Protein AF-A0A7S2U9T7-F1 (afdb_monomer_lite)

Sequence (480 aa):
QLYSVNMLTGTLLIDGIPPGFLPLSVIDDPLYTRTFGSKNFETVVLGSQHYATARGVKGGIFYEFLHDSGGQLHILECSSRPEPIQESGSKLLLLRKDLMFIPRLLQEKHSHWYSTKYDFVVLRGPTYKERKVQYVVTREDTFEIPLRLQHCSLEVIKGQLFECDRLMAGQTSVIDILKRVESSDFIHMSVNPSGTSLRYSLPRLNLTFDQTDQAISSKEFAGFSMRKCQTLEGTLYGVNSYIVLECSDRHQKVLVPSGGIGRGGNVEILNHWQAHCGYYIYDVHRRFGNLIATNREGRLHLAGLYASSSSYMSEPRLSKPGTTVATALVRQCWTNEPLSAREQTKLIEVSKLSYLSCTLRLMCSWIWQSSNSVRFLYTEDPQPSVESLDLDFLAVDEYFQNPYTPRLLPYEELLLLGTVQPCIPAVPLEGYKDKPMVCHSYVVEIEQVLRRRNIETNANKKSMPFPLKWKNATQGLEAT

pLDDT: mean 80.58, std 17.71, range [28.92, 96.0]

Radius of gyration: 32.44 Å; chains: 1; bounding box: 78×51×112 Å

Structure (mmCIF, N/CA/C/O backbone):
data_AF-A0A7S2U9T7-F1
#
_entry.id   AF-A0A7S2U9T7-F1
#
loop_
_atom_site.group_PDB
_atom_site.id
_atom_site.type_symbol
_atom_site.label_atom_id
_atom_site.label_alt_id
_atom_site.label_comp_id
_atom_site.label_asym_id
_atom_site.label_entity_id
_atom_site.label_seq_id
_atom_site.pdbx_PDB_ins_code
_atom_site.Cartn_x
_atom_site.Cartn_y
_atom_site.Cartn_z
_atom_site.occupancy
_atom_site.B_iso_or_equiv
_atom_site.auth_seq_id
_atom_site.auth_comp_id
_atom_site.auth_asym_id
_atom_site.auth_atom_id
_atom_site.pdbx_PDB_model_num
ATOM 1 N N . GLN A 1 1 ? 3.121 2.469 -48.899 1.00 48.28 1 GLN A N 1
ATOM 2 C CA . GLN A 1 1 ? 3.027 1.039 -48.553 1.00 48.28 1 GLN A CA 1
ATOM 3 C C . GLN A 1 1 ? 2.905 0.274 -49.849 1.00 48.28 1 GLN A C 1
ATOM 5 O O . GLN A 1 1 ? 1.970 0.533 -50.601 1.00 48.28 1 GLN A O 1
ATOM 10 N N . LEU A 1 2 ? 3.883 -0.580 -50.134 1.00 58.00 2 LEU A N 1
ATOM 11 C CA . LEU A 1 2 ? 3.874 -1.482 -51.275 1.00 58.00 2 LEU A CA 1
ATOM 12 C C . LEU A 1 2 ? 3.380 -2.847 -50.791 1.00 58.00 2 LEU A C 1
ATOM 14 O O . LEU A 1 2 ? 3.977 -3.443 -49.900 1.00 58.00 2 LEU A O 1
ATOM 18 N N . TYR A 1 3 ? 2.291 -3.339 -51.367 1.00 70.12 3 TYR A N 1
ATOM 19 C CA . TYR A 1 3 ? 1.835 -4.707 -51.146 1.00 70.12 3 TYR A CA 1
ATOM 20 C C . TYR A 1 3 ? 2.300 -5.548 -52.330 1.00 70.12 3 TYR A C 1
ATOM 22 O O . TYR A 1 3 ? 1.975 -5.233 -53.475 1.00 70.12 3 TYR A O 1
ATOM 30 N N . SER A 1 4 ? 3.080 -6.590 -52.067 1.00 78.25 4 SER A N 1
ATOM 31 C CA . SER A 1 4 ? 3.494 -7.569 -53.073 1.00 78.25 4 SER A CA 1
ATOM 32 C C . SER A 1 4 ? 3.115 -8.967 -52.601 1.00 78.25 4 SER A C 1
ATOM 34 O O . SER A 1 4 ? 2.905 -9.193 -51.420 1.00 78.25 4 SER A O 1
ATOM 36 N N . VAL A 1 5 ? 2.943 -9.920 -53.509 1.00 77.50 5 VAL A N 1
ATOM 37 C CA . VAL A 1 5 ? 2.609 -11.304 -53.147 1.00 77.50 5 VAL A CA 1
ATOM 38 C C . VAL A 1 5 ? 3.713 -12.190 -53.688 1.00 77.50 5 VAL A C 1
ATOM 40 O O . VAL A 1 5 ? 4.041 -12.121 -54.873 1.00 77.50 5 VAL A O 1
ATOM 43 N N . ASN A 1 6 ? 4.307 -13.012 -52.825 1.00 71.69 6 ASN A N 1
ATOM 44 C CA . ASN A 1 6 ? 5.209 -14.058 -53.275 1.00 71.69 6 ASN A CA 1
ATOM 45 C C . ASN A 1 6 ? 4.373 -15.129 -53.988 1.00 71.69 6 ASN A C 1
ATOM 47 O O . ASN A 1 6 ? 3.675 -15.907 -53.344 1.00 71.69 6 ASN A O 1
ATOM 51 N N . MET A 1 7 ? 4.436 -15.158 -55.319 1.00 81.25 7 MET A N 1
ATOM 52 C CA . MET A 1 7 ? 3.642 -16.070 -56.151 1.00 81.25 7 MET A CA 1
ATOM 53 C C . MET A 1 7 ? 4.011 -17.551 -55.966 1.00 81.25 7 MET A C 1
ATOM 55 O O . MET A 1 7 ? 3.204 -18.413 -56.296 1.00 81.25 7 MET A O 1
ATOM 59 N N . LEU A 1 8 ? 5.201 -17.858 -55.433 1.00 70.19 8 LEU A N 1
ATOM 60 C CA . LEU A 1 8 ? 5.636 -19.231 -55.151 1.00 70.19 8 LEU A CA 1
ATOM 61 C C . LEU A 1 8 ? 5.067 -19.767 -53.834 1.00 70.19 8 LEU A C 1
ATOM 63 O O . LEU A 1 8 ? 4.752 -20.948 -53.741 1.00 70.19 8 LEU A O 1
ATOM 67 N N . THR A 1 9 ? 4.949 -18.914 -52.815 1.00 68.75 9 THR A N 1
ATOM 68 C CA . THR A 1 9 ? 4.515 -19.322 -51.467 1.00 68.75 9 THR A CA 1
ATOM 69 C C . THR A 1 9 ? 3.110 -18.842 -51.106 1.00 68.75 9 THR A C 1
ATOM 71 O O . THR A 1 9 ? 2.595 -19.193 -50.048 1.00 68.75 9 THR A O 1
ATOM 74 N N . GLY A 1 10 ? 2.492 -18.004 -51.943 1.00 74.31 10 GLY A N 1
ATOM 75 C CA . GLY A 1 10 ? 1.216 -17.342 -51.659 1.00 74.31 10 GLY A CA 1
ATOM 76 C C . GLY A 1 10 ? 1.286 -16.321 -50.516 1.00 74.31 10 GLY A C 1
ATOM 77 O O . GLY A 1 10 ? 0.252 -15.876 -50.024 1.00 74.31 10 GLY A O 1
ATOM 78 N N . THR A 1 11 ? 2.485 -15.956 -50.053 1.00 72.56 11 THR A N 1
ATOM 79 C CA . THR A 1 11 ? 2.654 -15.080 -48.887 1.00 72.56 11 THR A CA 1
ATOM 80 C C . THR A 1 11 ? 2.518 -13.616 -49.298 1.00 72.56 11 THR A C 1
ATOM 82 O O . THR A 1 11 ? 3.260 -13.141 -50.160 1.00 72.56 11 THR A O 1
ATOM 85 N N . LEU A 1 12 ? 1.592 -12.887 -48.669 1.00 71.12 12 LEU A N 1
ATOM 86 C CA . LEU A 1 12 ? 1.489 -11.434 -48.807 1.00 71.12 12 LEU A CA 1
ATOM 87 C C . LEU A 1 12 ? 2.722 -10.791 -48.171 1.00 71.12 12 LEU A C 1
ATOM 89 O O . LEU A 1 12 ? 2.926 -10.908 -46.972 1.00 71.12 12 LEU A O 1
ATOM 93 N N . LEU A 1 13 ? 3.530 -10.119 -48.972 1.00 64.19 13 LEU A N 1
ATOM 94 C CA . LEU A 1 13 ? 4.672 -9.324 -48.559 1.00 64.19 13 LEU A CA 1
ATOM 95 C C . LEU A 1 13 ? 4.224 -7.869 -48.379 1.00 64.19 13 LEU A C 1
ATOM 97 O O . LEU A 1 13 ? 3.543 -7.297 -49.236 1.00 64.19 13 LEU A O 1
ATOM 101 N N . ILE A 1 14 ? 4.643 -7.245 -47.285 1.00 56.84 14 ILE A N 1
ATOM 102 C CA . ILE A 1 14 ? 4.442 -5.809 -47.070 1.00 56.84 14 ILE A CA 1
ATOM 103 C C . ILE A 1 14 ? 5.817 -5.154 -47.158 1.00 56.84 14 ILE A C 1
ATOM 105 O O . ILE A 1 14 ? 6.729 -5.516 -46.420 1.00 56.84 14 ILE A O 1
ATOM 109 N N . ASP A 1 15 ? 5.981 -4.249 -48.122 1.00 56.78 15 ASP A N 1
ATOM 110 C CA . ASP A 1 15 ? 7.257 -3.633 -48.502 1.00 56.78 15 ASP A CA 1
ATOM 111 C C . ASP A 1 15 ? 8.361 -4.675 -48.812 1.00 56.78 15 ASP A C 1
ATOM 113 O O . ASP A 1 15 ? 9.538 -4.476 -48.520 1.00 56.78 15 ASP A O 1
ATOM 117 N N . GLY A 1 16 ? 7.973 -5.807 -49.419 1.00 56.22 16 GLY A N 1
ATOM 118 C CA . GLY A 1 16 ? 8.891 -6.854 -49.889 1.00 56.22 16 GLY A CA 1
ATOM 119 C C . GLY A 1 16 ? 9.320 -7.892 -48.845 1.00 56.22 16 GLY A C 1
ATOM 120 O O . GLY A 1 16 ? 10.102 -8.778 -49.181 1.00 56.22 16 GLY A O 1
ATOM 121 N N . ILE A 1 17 ? 8.802 -7.833 -47.613 1.00 56.88 17 ILE A N 1
ATOM 122 C CA . ILE A 1 17 ? 9.173 -8.750 -46.524 1.00 56.88 17 ILE A CA 1
ATOM 123 C C . ILE A 1 17 ? 7.969 -9.628 -46.141 1.00 56.88 17 ILE A C 1
ATOM 125 O O . ILE A 1 17 ? 6.866 -9.093 -45.986 1.00 56.88 17 ILE A O 1
ATOM 129 N N . PRO A 1 18 ? 8.133 -10.960 -45.993 1.00 59.94 18 PRO A N 1
ATOM 130 C CA . PRO A 1 18 ? 7.052 -11.822 -45.533 1.00 59.94 18 PRO A CA 1
ATOM 131 C C . PRO A 1 18 ? 6.745 -11.535 -44.055 1.00 59.94 18 PRO A C 1
ATOM 133 O O . PRO A 1 18 ? 7.676 -11.466 -43.251 1.00 59.94 18 PRO A O 1
ATOM 136 N N . PRO A 1 19 ? 5.468 -11.378 -43.668 1.00 61.78 19 PRO A N 1
ATOM 137 C CA . PRO A 1 19 ? 5.081 -11.182 -42.282 1.00 61.78 19 PRO A CA 1
ATOM 138 C C . PRO A 1 19 ? 5.387 -12.459 -41.497 1.00 61.78 19 PRO A C 1
ATOM 140 O O . PRO A 1 19 ? 4.689 -13.466 -41.615 1.00 61.78 19 PRO A O 1
ATOM 143 N N . GLY A 1 20 ? 6.460 -12.422 -40.711 1.00 72.81 20 GLY A N 1
ATOM 144 C CA . GLY A 1 20 ? 6.765 -13.429 -39.703 1.00 72.81 20 GLY A CA 1
ATOM 145 C C . GLY A 1 20 ? 6.251 -12.977 -38.343 1.00 72.81 20 GLY A C 1
ATOM 146 O O . GLY A 1 20 ? 6.347 -11.800 -38.001 1.00 72.81 20 GLY A O 1
ATOM 147 N N . PHE A 1 21 ? 5.725 -13.903 -37.551 1.00 83.62 21 PHE A N 1
ATOM 148 C CA . PHE A 1 21 ? 5.472 -13.677 -36.129 1.00 83.62 21 PHE A CA 1
ATOM 149 C C . PHE A 1 21 ? 6.631 -14.219 -35.298 1.00 83.62 21 PHE A C 1
ATOM 151 O O . PHE A 1 21 ? 7.417 -15.038 -35.781 1.00 83.62 21 PHE A O 1
ATOM 158 N N . LEU A 1 22 ? 6.715 -13.790 -34.039 1.00 86.56 22 LEU A N 1
ATOM 159 C CA . LEU A 1 22 ? 7.683 -14.363 -33.112 1.00 86.56 22 LEU A CA 1
ATOM 160 C C . LEU A 1 22 ? 7.417 -15.865 -32.909 1.00 86.56 22 LEU A C 1
ATOM 162 O O . LEU A 1 22 ? 6.254 -16.275 -32.830 1.00 86.56 22 LEU A O 1
ATOM 166 N N . PRO A 1 23 ? 8.469 -16.695 -32.809 1.00 85.62 23 PRO A N 1
ATOM 167 C CA . PRO A 1 23 ? 8.309 -18.101 -32.469 1.00 85.62 23 PRO A CA 1
ATOM 168 C C . PRO A 1 23 ? 7.837 -18.261 -31.018 1.00 85.62 23 PRO A C 1
ATOM 170 O O . PRO A 1 23 ? 8.088 -17.404 -30.167 1.00 85.62 23 PRO A O 1
ATOM 173 N N . LEU A 1 24 ? 7.214 -19.405 -30.716 1.00 85.25 24 LEU A N 1
ATOM 174 C CA . LEU A 1 24 ? 6.740 -19.732 -29.364 1.00 85.25 24 LEU A CA 1
ATOM 175 C C . LEU A 1 24 ? 7.864 -19.699 -28.320 1.00 85.25 24 LEU A C 1
ATOM 177 O O . LEU A 1 24 ? 7.630 -19.276 -27.198 1.00 85.25 24 LEU A O 1
ATOM 181 N N . SER A 1 25 ? 9.101 -20.025 -28.712 1.00 85.38 25 SER A N 1
ATOM 182 C CA . SER A 1 25 ? 10.263 -19.944 -27.819 1.00 85.38 25 SER A CA 1
ATOM 183 C C . SER A 1 25 ? 10.528 -18.534 -27.274 1.00 85.38 25 SER A C 1
ATOM 185 O O . SER A 1 25 ? 11.110 -18.406 -26.206 1.00 85.38 25 SER A O 1
ATOM 187 N N . VAL A 1 26 ? 10.097 -17.480 -27.983 1.00 89.25 26 VAL A N 1
ATOM 188 C CA . VAL A 1 26 ? 10.152 -16.095 -27.488 1.00 89.25 26 VAL A CA 1
ATOM 189 C C . VAL A 1 26 ? 8.892 -15.753 -26.701 1.00 89.25 26 VAL A C 1
ATOM 191 O O . VAL A 1 26 ? 8.985 -15.158 -25.634 1.00 89.25 26 VAL A O 1
ATOM 194 N N . ILE A 1 27 ? 7.715 -16.091 -27.235 1.00 90.44 27 ILE A N 1
ATOM 195 C CA . ILE A 1 27 ? 6.424 -15.652 -26.680 1.00 90.44 27 ILE A CA 1
ATOM 196 C C . ILE A 1 27 ? 6.166 -16.280 -25.306 1.00 90.44 27 ILE A C 1
ATOM 198 O O . ILE A 1 27 ? 5.717 -15.583 -24.395 1.00 90.44 27 ILE A O 1
ATOM 202 N N . ASP A 1 28 ? 6.492 -17.563 -25.151 1.00 90.38 28 ASP A N 1
ATOM 203 C CA . ASP A 1 28 ? 6.280 -18.313 -23.912 1.00 90.38 28 ASP A CA 1
ATOM 204 C C . ASP A 1 28 ? 7.371 -18.030 -22.861 1.00 90.38 28 ASP A C 1
ATOM 206 O O . ASP A 1 28 ? 7.250 -18.466 -21.713 1.00 90.38 28 ASP A O 1
ATOM 210 N N . ASP A 1 29 ? 8.428 -17.279 -23.207 1.00 92.56 29 ASP A N 1
ATOM 211 C CA . ASP A 1 29 ? 9.457 -16.906 -22.237 1.00 92.56 29 ASP A CA 1
ATOM 212 C C . ASP A 1 29 ? 8.860 -15.959 -21.165 1.00 92.56 29 ASP A C 1
ATOM 214 O O . ASP A 1 29 ? 8.187 -14.966 -21.492 1.00 92.56 29 ASP A O 1
ATOM 218 N N . PRO A 1 30 ? 9.107 -16.215 -19.863 1.00 92.00 30 PRO A N 1
ATOM 219 C CA . PRO A 1 30 ? 8.585 -15.387 -18.778 1.00 92.00 30 PRO A CA 1
ATOM 220 C C . PRO A 1 30 ? 8.979 -13.904 -18.859 1.00 92.00 30 PRO A C 1
ATOM 222 O O . PRO A 1 30 ? 8.200 -13.044 -18.435 1.00 92.00 30 PRO A O 1
ATOM 225 N N . LEU A 1 31 ? 10.164 -13.584 -19.395 1.00 92.25 31 LEU A N 1
ATOM 226 C CA . LEU A 1 31 ? 10.632 -12.211 -19.600 1.00 92.25 31 LEU A CA 1
ATOM 227 C C . LEU A 1 31 ? 9.760 -11.493 -20.634 1.00 92.25 31 LEU A C 1
ATOM 229 O O . LEU A 1 31 ? 9.354 -10.349 -20.417 1.00 92.25 31 LEU A O 1
ATOM 233 N N . TYR A 1 32 ? 9.424 -12.186 -21.725 1.00 94.12 32 TYR A N 1
ATOM 234 C CA . TYR A 1 32 ? 8.553 -11.658 -22.767 1.00 94.12 32 TYR A CA 1
ATOM 235 C C . TYR A 1 32 ? 7.130 -11.454 -22.248 1.00 94.12 32 TYR A C 1
ATOM 237 O O . TYR A 1 32 ? 6.599 -10.339 -22.300 1.00 94.12 32 TYR A O 1
ATOM 245 N N . THR A 1 33 ? 6.534 -12.510 -21.686 1.00 93.62 33 THR A N 1
ATOM 246 C CA . THR A 1 33 ? 5.145 -12.497 -21.202 1.00 93.62 33 THR A CA 1
ATOM 247 C C . THR A 1 33 ? 4.926 -11.394 -20.167 1.00 93.62 33 THR A C 1
ATOM 249 O O . THR A 1 33 ? 3.910 -10.699 -20.194 1.00 93.62 33 THR A O 1
ATOM 252 N N . ARG A 1 34 ? 5.901 -11.161 -19.284 1.00 90.81 34 ARG A N 1
ATOM 253 C CA . ARG A 1 34 ? 5.827 -10.104 -18.271 1.00 90.81 34 ARG A CA 1
ATOM 254 C C . ARG A 1 34 ? 5.719 -8.700 -18.873 1.00 90.81 34 ARG A C 1
ATOM 256 O O . ARG A 1 34 ? 4.905 -7.905 -18.410 1.00 90.81 34 ARG A O 1
ATOM 263 N N . THR A 1 35 ? 6.555 -8.371 -19.857 1.00 92.38 35 THR A N 1
ATOM 264 C CA . THR A 1 35 ? 6.677 -6.993 -20.368 1.00 92.38 35 THR A CA 1
ATOM 265 C C . THR A 1 35 ? 5.756 -6.712 -21.553 1.00 92.38 35 THR A C 1
ATOM 267 O O . THR A 1 35 ? 5.259 -5.588 -21.696 1.00 92.38 35 THR A O 1
ATOM 270 N N . PHE A 1 36 ? 5.493 -7.721 -22.386 1.00 93.38 36 PHE A N 1
ATOM 271 C CA . PHE A 1 36 ? 4.716 -7.605 -23.623 1.00 93.38 36 PHE A CA 1
ATOM 272 C C . PHE A 1 36 ? 3.340 -8.283 -23.555 1.00 93.38 36 PHE A C 1
ATOM 274 O O . PHE A 1 36 ? 2.473 -7.977 -24.382 1.00 93.38 36 PHE A O 1
ATOM 281 N N . GLY A 1 37 ? 3.089 -9.125 -22.548 1.00 91.62 37 GLY A N 1
ATOM 282 C CA . GLY A 1 37 ? 1.824 -9.841 -22.386 1.00 91.62 37 GLY A CA 1
ATOM 283 C C . GLY A 1 37 ? 1.560 -10.789 -23.552 1.00 91.62 37 GLY A C 1
ATOM 284 O O . GLY A 1 37 ? 2.462 -11.450 -24.051 1.00 91.62 37 GLY A O 1
ATOM 285 N N . SER A 1 38 ? 0.320 -10.804 -24.037 1.00 89.00 38 SER A N 1
ATOM 286 C CA . SER A 1 38 ? -0.104 -11.599 -25.197 1.00 89.00 38 SER A CA 1
ATOM 287 C C . SER A 1 38 ? 0.174 -10.931 -26.548 1.00 89.00 38 SER A C 1
ATOM 289 O O . SER A 1 38 ? -0.318 -11.384 -27.585 1.00 89.00 38 SER A O 1
ATOM 291 N N . LYS A 1 39 ? 0.912 -9.812 -26.577 1.00 88.94 39 LYS A N 1
ATOM 292 C CA . LYS A 1 39 ? 1.215 -9.136 -27.838 1.00 88.94 39 LYS A CA 1
ATOM 293 C C . LYS A 1 39 ? 2.107 -10.046 -28.675 1.00 88.94 39 LYS A C 1
ATOM 295 O O . LYS A 1 39 ? 3.129 -10.498 -28.187 1.00 88.94 39 LYS A O 1
ATOM 300 N N . ASN A 1 40 ? 1.765 -10.248 -29.942 1.00 87.50 40 ASN A N 1
ATOM 301 C CA . ASN A 1 40 ? 2.660 -10.850 -30.923 1.00 87.50 40 ASN A CA 1
ATOM 302 C C . ASN A 1 40 ? 3.054 -9.778 -31.945 1.00 87.50 40 ASN A C 1
ATOM 304 O O . ASN A 1 40 ? 2.184 -9.089 -32.497 1.00 87.50 40 ASN A O 1
ATOM 308 N N . PHE A 1 41 ? 4.354 -9.559 -32.112 1.00 88.94 41 PHE A N 1
ATOM 309 C CA . PHE A 1 41 ? 4.873 -8.564 -33.040 1.00 88.94 41 PHE A CA 1
ATOM 310 C C . PHE A 1 41 ? 5.052 -9.172 -34.428 1.00 88.94 41 PHE A C 1
ATOM 312 O O . PHE A 1 41 ? 5.447 -10.323 -34.570 1.00 88.94 41 PHE A O 1
ATOM 319 N N . GLU A 1 42 ? 4.791 -8.365 -35.454 1.00 88.44 42 GLU A N 1
ATOM 320 C CA . GLU A 1 42 ? 5.288 -8.647 -36.799 1.00 88.44 42 GLU A CA 1
ATOM 321 C C . GLU A 1 42 ? 6.808 -8.442 -36.776 1.00 88.44 42 GLU A C 1
ATOM 323 O O . GLU A 1 42 ? 7.283 -7.395 -36.318 1.00 88.44 42 GLU A O 1
ATOM 328 N N . THR A 1 43 ? 7.567 -9.435 -37.226 1.00 87.44 43 THR A N 1
ATOM 329 C CA . THR A 1 43 ? 9.027 -9.472 -37.121 1.00 87.44 43 THR A CA 1
ATOM 330 C C . THR A 1 43 ? 9.719 -9.807 -38.430 1.00 87.44 43 THR A C 1
ATOM 332 O O . THR A 1 43 ? 9.170 -10.484 -39.295 1.00 87.44 43 THR A O 1
ATOM 335 N N . VAL A 1 44 ? 10.958 -9.340 -38.534 1.00 86.25 44 VAL A N 1
ATOM 336 C CA . VAL A 1 44 ? 11.934 -9.696 -39.558 1.00 86.25 44 VAL A CA 1
ATOM 337 C C . VAL A 1 44 ? 13.030 -10.546 -38.925 1.00 86.25 44 VAL A C 1
ATOM 339 O O . VAL A 1 44 ? 13.403 -10.328 -37.772 1.00 86.25 44 VAL A O 1
ATOM 342 N N . VAL A 1 45 ? 13.538 -11.523 -39.669 1.00 83.56 45 VAL A N 1
ATOM 343 C CA . VAL A 1 45 ? 14.640 -12.383 -39.222 1.00 83.56 45 VAL A CA 1
ATOM 344 C C . VAL A 1 45 ? 15.954 -11.701 -39.587 1.00 83.56 45 VAL A C 1
ATOM 346 O O . VAL A 1 45 ? 16.188 -11.419 -40.761 1.00 83.56 45 VAL A O 1
ATOM 349 N N . LEU A 1 46 ? 16.791 -11.417 -38.589 1.00 81.44 46 LEU A N 1
ATOM 350 C CA . LEU A 1 46 ? 18.121 -10.824 -38.783 1.00 81.44 46 LEU A CA 1
ATOM 351 C C . LEU A 1 46 ? 19.223 -11.892 -38.816 1.00 81.44 46 LEU A C 1
ATOM 353 O O . LEU A 1 46 ? 20.252 -11.695 -39.456 1.00 81.44 46 LEU A O 1
ATOM 357 N N . GLY A 1 47 ? 18.989 -13.038 -38.174 1.00 77.50 47 GLY A N 1
ATOM 358 C CA . GLY A 1 47 ? 19.916 -14.163 -38.121 1.00 77.50 47 GLY A CA 1
ATOM 359 C C . GLY A 1 47 ? 19.281 -15.398 -37.484 1.00 77.50 47 GLY A C 1
ATOM 360 O O . GLY A 1 47 ? 18.085 -15.418 -37.186 1.00 77.50 47 GLY A O 1
ATOM 361 N N . SER A 1 48 ? 20.080 -16.443 -37.257 1.00 78.00 48 SER A N 1
ATOM 362 C CA . SER A 1 48 ? 19.606 -17.630 -36.534 1.00 78.00 48 SER A CA 1
ATOM 363 C C . SER A 1 48 ? 19.198 -17.242 -35.112 1.00 78.00 48 SER A C 1
ATOM 365 O O . SER A 1 48 ? 20.001 -16.675 -34.380 1.00 78.00 48 SER A O 1
ATOM 367 N N . GLN A 1 49 ? 17.944 -17.518 -34.740 1.00 83.12 49 GLN A N 1
ATOM 368 C CA . GLN A 1 49 ? 17.365 -17.167 -33.434 1.00 83.12 49 GLN A CA 1
ATOM 369 C C . GLN A 1 49 ? 17.415 -15.667 -33.076 1.00 83.12 49 GLN A C 1
ATOM 371 O O . GLN A 1 49 ? 17.255 -15.317 -31.906 1.00 83.12 49 GLN A O 1
ATOM 376 N N . HIS A 1 50 ? 17.575 -14.789 -34.075 1.00 88.44 50 HIS A N 1
ATOM 377 C CA . HIS A 1 50 ? 17.609 -13.335 -33.919 1.00 88.44 50 HIS A CA 1
ATOM 378 C C . HIS A 1 50 ? 16.519 -12.684 -34.770 1.00 88.44 50 HIS A C 1
ATOM 380 O O . HIS A 1 50 ? 16.536 -12.731 -36.004 1.00 88.44 50 HIS A O 1
ATOM 386 N N . TYR A 1 51 ? 15.563 -12.067 -34.088 1.00 89.00 51 TYR A N 1
ATOM 387 C CA . TYR A 1 51 ? 14.368 -11.465 -34.663 1.00 89.00 51 TYR A CA 1
ATOM 388 C C . TYR A 1 51 ? 14.302 -9.990 -34.291 1.00 89.00 51 TYR A C 1
ATOM 390 O O . TYR A 1 51 ? 14.727 -9.600 -33.208 1.00 89.00 51 TYR A O 1
ATOM 398 N N . ALA A 1 52 ? 13.709 -9.167 -35.146 1.00 90.69 52 ALA A N 1
ATOM 399 C CA . ALA A 1 52 ? 13.434 -7.771 -34.838 1.00 90.69 52 ALA A CA 1
ATOM 400 C C . ALA A 1 52 ? 12.023 -7.381 -35.251 1.00 90.69 52 ALA A C 1
ATOM 402 O O . ALA A 1 52 ? 11.502 -7.887 -36.238 1.00 90.69 52 ALA A O 1
ATOM 403 N N . THR A 1 53 ? 11.396 -6.450 -34.539 1.00 91.12 53 THR A N 1
ATOM 404 C CA . THR A 1 53 ? 10.094 -5.905 -34.943 1.00 91.12 53 THR A CA 1
ATOM 405 C C . THR A 1 53 ? 10.184 -5.270 -36.328 1.00 91.12 53 THR A C 1
ATOM 407 O O . THR A 1 53 ? 11.032 -4.410 -36.562 1.00 91.12 53 THR A O 1
ATOM 410 N N . ALA A 1 54 ? 9.273 -5.635 -37.230 1.00 85.19 54 ALA A N 1
ATOM 411 C CA . ALA A 1 54 ? 9.242 -5.121 -38.598 1.00 85.19 54 ALA A CA 1
ATOM 412 C C . ALA A 1 54 ? 8.934 -3.618 -38.660 1.00 85.19 54 ALA A C 1
ATOM 414 O O . ALA A 1 54 ? 9.339 -2.928 -39.595 1.00 85.19 54 ALA A O 1
ATOM 415 N N . ARG A 1 55 ? 8.226 -3.100 -37.650 1.00 84.38 55 ARG A N 1
ATOM 416 C CA . ARG A 1 55 ? 7.799 -1.702 -37.561 1.00 84.38 55 ARG A CA 1
ATOM 417 C C . ARG A 1 55 ? 8.103 -1.137 -36.185 1.00 84.38 55 ARG A C 1
ATOM 419 O O . ARG A 1 55 ? 8.028 -1.852 -35.187 1.00 84.38 55 ARG A O 1
ATOM 426 N N . GLY A 1 56 ? 8.349 0.169 -36.150 1.00 84.44 56 GLY A N 1
ATOM 427 C CA . GLY A 1 56 ? 8.494 0.906 -34.907 1.00 84.44 56 GLY A CA 1
ATOM 428 C C . GLY A 1 56 ? 7.215 0.813 -34.077 1.00 84.44 56 GLY A C 1
ATOM 429 O O . GLY A 1 56 ? 6.126 1.198 -34.509 1.00 84.44 56 GLY A O 1
ATOM 430 N N . VAL A 1 57 ? 7.353 0.305 -32.865 1.00 84.00 57 VAL A N 1
ATOM 431 C CA . VAL A 1 57 ? 6.340 0.322 -31.820 1.00 84.00 57 VAL A CA 1
ATOM 432 C C . VAL A 1 57 ? 6.284 1.734 -31.231 1.00 84.00 57 VAL A C 1
ATOM 434 O O . VAL A 1 57 ? 7.300 2.420 -31.153 1.00 84.00 57 VAL A O 1
ATOM 437 N N . LYS A 1 58 ? 5.075 2.184 -30.867 1.00 77.81 58 LYS A N 1
ATOM 438 C CA . LYS A 1 58 ? 4.732 3.481 -30.240 1.00 77.81 58 LYS A CA 1
ATOM 439 C C . LYS A 1 58 ? 5.948 4.354 -29.862 1.00 77.81 58 LYS A C 1
ATOM 441 O O . LYS A 1 58 ? 6.614 4.093 -28.865 1.00 77.81 58 LYS A O 1
ATOM 446 N N . GLY A 1 59 ? 6.171 5.425 -30.627 1.00 73.31 59 GLY A N 1
ATOM 447 C CA . GLY A 1 59 ? 7.333 6.308 -30.462 1.00 73.31 59 GLY A CA 1
ATOM 448 C C . GLY A 1 59 ? 8.527 5.963 -31.360 1.00 73.31 59 GLY A C 1
ATOM 449 O O . GLY A 1 59 ? 9.605 6.491 -31.128 1.00 73.31 59 GLY A O 1
ATOM 450 N N . GLY A 1 60 ? 8.341 5.102 -32.370 1.00 83.56 60 GLY A N 1
ATOM 451 C CA . GLY A 1 60 ? 9.383 4.764 -33.347 1.00 83.56 60 GLY A CA 1
ATOM 452 C C . GLY A 1 60 ? 10.429 3.777 -32.827 1.00 83.56 60 GLY A C 1
ATOM 453 O O . GLY A 1 60 ? 11.529 3.719 -33.357 1.00 83.56 60 GLY A O 1
ATOM 454 N N . ILE A 1 61 ? 10.087 3.020 -31.787 1.00 88.88 61 ILE A N 1
ATOM 455 C CA . ILE A 1 61 ? 11.003 2.142 -31.066 1.00 88.88 61 ILE A CA 1
ATOM 456 C C . ILE A 1 61 ? 10.930 0.732 -31.630 1.00 88.88 61 ILE A C 1
ATOM 458 O O . ILE A 1 61 ? 9.845 0.185 -31.807 1.00 88.88 61 ILE A O 1
ATOM 462 N N . PHE A 1 62 ? 12.080 0.127 -31.871 1.00 91.44 62 PHE A N 1
ATOM 463 C CA . PHE A 1 62 ? 12.183 -1.239 -32.362 1.00 91.44 62 PHE A CA 1
ATOM 464 C C . PHE A 1 62 ? 12.628 -2.160 -31.231 1.00 91.44 62 PHE A C 1
ATOM 466 O O . PHE A 1 62 ? 13.371 -1.738 -30.345 1.00 91.44 62 PHE A O 1
ATOM 473 N N . TYR A 1 63 ? 12.175 -3.411 -31.264 1.00 93.56 63 TYR A N 1
ATOM 474 C CA . TYR A 1 63 ? 12.645 -4.443 -30.345 1.00 93.56 63 TYR A CA 1
ATOM 475 C C . TYR A 1 63 ? 13.378 -5.535 -31.112 1.00 93.56 63 TYR A C 1
ATOM 477 O O . TYR A 1 63 ? 12.892 -5.982 -32.152 1.00 93.56 63 TYR A O 1
ATOM 485 N N . GLU A 1 64 ? 14.524 -5.959 -30.591 1.00 93.56 64 GLU A N 1
ATOM 486 C CA . GLU A 1 64 ? 15.230 -7.158 -31.036 1.00 93.56 64 GLU A CA 1
ATOM 487 C C . GLU A 1 64 ? 15.070 -8.265 -29.988 1.00 93.56 64 GLU A C 1
ATOM 489 O O . GLU A 1 64 ? 15.074 -8.001 -28.786 1.00 93.56 64 GLU A O 1
ATOM 494 N N . PHE A 1 65 ? 14.946 -9.502 -30.454 1.00 93.25 65 PHE A N 1
ATOM 495 C CA . PHE A 1 65 ? 14.782 -10.711 -29.658 1.00 93.25 65 PHE A CA 1
ATOM 496 C C . PHE A 1 65 ? 15.845 -11.702 -30.111 1.00 93.25 65 PHE A C 1
ATOM 498 O O . PHE A 1 65 ? 15.839 -12.121 -31.270 1.00 93.25 65 PHE A O 1
ATOM 505 N N . LEU A 1 66 ? 16.765 -12.055 -29.223 1.00 92.25 66 LEU A N 1
ATOM 506 C CA . LEU A 1 66 ? 17.896 -12.926 -29.535 1.00 92.25 66 LEU A CA 1
ATOM 507 C C . LEU A 1 66 ? 18.060 -13.991 -28.456 1.00 92.25 66 LEU A C 1
ATOM 509 O O . LEU A 1 66 ? 17.919 -13.694 -27.274 1.00 92.25 66 LEU A O 1
ATOM 513 N N . HIS A 1 67 ? 18.349 -15.223 -28.863 1.00 88.44 67 HIS A N 1
ATOM 514 C CA . HIS A 1 67 ? 18.768 -16.266 -27.931 1.00 88.44 67 HIS A CA 1
ATOM 515 C C . HIS A 1 67 ? 20.290 -16.359 -27.929 1.00 88.44 67 HIS A C 1
ATOM 517 O O . HIS A 1 67 ? 20.916 -16.284 -28.988 1.00 88.44 67 HIS A O 1
ATOM 523 N N . ASP A 1 68 ? 20.885 -16.508 -26.749 1.00 85.81 68 ASP A N 1
ATOM 524 C CA . ASP A 1 68 ? 22.303 -16.846 -26.650 1.00 85.81 68 ASP A CA 1
ATOM 525 C C . ASP A 1 68 ? 22.557 -18.339 -26.922 1.00 85.81 68 ASP A C 1
ATOM 527 O O . ASP A 1 68 ? 21.634 -19.136 -27.108 1.00 85.81 68 ASP A O 1
ATOM 531 N N . SER A 1 69 ? 23.830 -18.739 -26.939 1.00 81.12 69 SER A N 1
ATOM 532 C CA . SER A 1 69 ? 24.236 -20.139 -27.122 1.00 81.12 69 SER A CA 1
ATOM 533 C C . SER A 1 69 ? 23.714 -21.078 -26.026 1.00 81.12 69 SER A C 1
ATOM 535 O O . SER A 1 69 ? 23.642 -22.285 -26.251 1.00 81.12 69 SER A O 1
ATOM 537 N N . GLY A 1 70 ? 23.333 -20.541 -24.863 1.00 82.06 70 GLY A N 1
ATOM 538 C CA . GLY A 1 70 ? 22.688 -21.266 -23.769 1.00 82.06 70 GLY A CA 1
ATOM 539 C C . GLY A 1 70 ? 21.164 -21.345 -23.893 1.00 82.06 70 GLY A C 1
ATOM 540 O O . GLY A 1 70 ? 20.518 -21.925 -23.021 1.00 82.06 70 GLY A O 1
ATOM 541 N N . GLY A 1 71 ? 20.580 -20.777 -24.953 1.00 83.06 71 GLY A N 1
ATOM 542 C CA . GLY A 1 71 ? 19.140 -20.746 -25.186 1.00 83.06 71 GLY A CA 1
ATOM 543 C C . GLY A 1 71 ? 18.389 -19.721 -24.334 1.00 83.06 71 GLY A C 1
ATOM 544 O O . GLY A 1 71 ? 17.163 -19.798 -24.259 1.00 83.06 71 GLY A O 1
ATOM 545 N N . GLN A 1 72 ? 19.070 -18.768 -23.688 1.00 89.50 72 GLN A N 1
ATOM 546 C CA . GLN A 1 72 ? 18.396 -17.712 -22.931 1.00 89.50 72 GLN A CA 1
ATOM 547 C C . GLN A 1 72 ? 17.978 -16.559 -23.840 1.00 89.50 72 GLN A C 1
ATOM 549 O O . GLN A 1 72 ? 18.770 -16.065 -24.642 1.00 89.50 72 GLN A O 1
ATOM 554 N N . LEU A 1 73 ? 16.737 -16.100 -23.672 1.00 92.62 73 LEU A N 1
ATOM 555 C CA . LEU A 1 73 ? 16.203 -14.945 -24.382 1.00 92.62 73 LEU A CA 1
ATOM 556 C C . LEU A 1 73 ? 16.748 -13.626 -23.813 1.00 92.62 73 LEU A C 1
ATOM 558 O O . LEU A 1 73 ? 16.563 -13.324 -22.631 1.00 92.62 73 LEU A O 1
ATOM 562 N N . HIS A 1 74 ? 17.301 -12.803 -24.701 1.00 93.31 74 HIS A N 1
ATOM 563 C CA . HIS A 1 74 ? 17.659 -11.406 -24.480 1.00 93.31 74 HIS A CA 1
ATOM 564 C C . HIS A 1 74 ? 16.773 -10.511 -25.351 1.00 93.31 74 HIS A C 1
ATOM 566 O O . HIS A 1 74 ? 16.536 -10.793 -26.530 1.00 93.31 74 HIS A O 1
ATOM 572 N N . ILE A 1 75 ? 16.273 -9.418 -24.771 1.00 95.06 75 ILE A N 1
ATOM 573 C CA . ILE A 1 75 ? 15.398 -8.467 -25.464 1.00 95.06 75 ILE A CA 1
ATOM 574 C C . ILE A 1 75 ? 16.051 -7.090 -25.444 1.00 95.06 75 ILE A C 1
ATOM 576 O O . ILE A 1 75 ? 16.340 -6.552 -24.374 1.00 95.06 75 ILE A O 1
ATOM 580 N N . LEU A 1 76 ? 16.258 -6.508 -26.624 1.00 94.06 76 LEU A N 1
ATOM 581 C CA . LEU A 1 76 ? 16.853 -5.185 -26.787 1.00 94.06 76 LEU A CA 1
ATOM 582 C C . LEU A 1 76 ? 15.814 -4.185 -27.284 1.00 94.06 76 LEU A C 1
ATOM 584 O O . LEU A 1 76 ? 15.006 -4.490 -28.154 1.00 94.06 76 LEU A O 1
ATOM 588 N N . GLU A 1 77 ? 15.870 -2.966 -26.768 1.00 92.88 77 GLU A N 1
ATOM 589 C CA . GLU A 1 77 ? 15.146 -1.806 -27.277 1.00 92.88 77 GLU A CA 1
ATOM 590 C C . GLU A 1 77 ? 16.094 -0.922 -28.090 1.00 92.88 77 GLU A C 1
ATOM 592 O O . GLU A 1 77 ? 17.185 -0.586 -27.627 1.00 92.88 77 GLU A O 1
ATOM 597 N N . CYS A 1 78 ? 15.676 -0.525 -29.290 1.00 89.12 78 CYS A N 1
ATOM 598 C CA . CYS A 1 78 ? 16.462 0.271 -30.230 1.00 89.12 78 CYS A CA 1
ATOM 599 C C . CYS A 1 78 ? 15.686 1.510 -30.690 1.00 89.12 78 CYS A C 1
ATOM 601 O O . CYS A 1 78 ? 14.494 1.447 -30.997 1.00 89.12 78 CYS A O 1
ATOM 603 N N . SER A 1 79 ? 16.379 2.650 -30.755 1.00 84.19 79 SER A N 1
ATOM 604 C CA . SER A 1 79 ? 15.796 3.930 -31.203 1.00 84.19 79 SER A CA 1
ATOM 605 C C . SER A 1 79 ? 15.766 4.087 -32.727 1.00 84.19 79 SER A C 1
ATOM 607 O O . SER A 1 79 ? 15.115 4.986 -33.248 1.00 84.19 79 SER A O 1
ATOM 609 N N . SER A 1 80 ? 16.482 3.224 -33.444 1.00 81.81 80 SER A N 1
ATOM 610 C CA . SER A 1 80 ? 16.533 3.167 -34.901 1.00 81.81 80 SER A CA 1
ATOM 611 C C . SER A 1 80 ? 16.157 1.770 -35.374 1.00 81.81 80 SER A C 1
ATOM 613 O O . SER A 1 80 ? 16.201 0.807 -34.602 1.00 81.81 80 SER A O 1
ATOM 615 N N . ARG A 1 81 ? 15.788 1.657 -36.654 1.00 77.25 81 ARG A N 1
ATOM 616 C CA . ARG A 1 81 ? 15.560 0.353 -37.271 1.00 77.25 81 ARG A CA 1
ATOM 617 C C . ARG A 1 81 ? 16.857 -0.464 -37.167 1.00 77.25 81 ARG A C 1
ATOM 619 O O . ARG A 1 81 ? 17.911 0.074 -37.503 1.00 77.25 81 ARG A O 1
ATOM 626 N N . PRO A 1 82 ? 16.798 -1.716 -36.692 1.00 68.88 82 PRO A N 1
ATOM 627 C CA . PRO A 1 82 ? 17.984 -2.548 -36.616 1.00 68.88 82 PRO A CA 1
ATOM 628 C C . PRO A 1 82 ? 18.436 -2.911 -38.031 1.00 68.88 82 PRO A C 1
ATOM 630 O O . PRO A 1 82 ? 17.661 -3.454 -38.821 1.00 68.88 82 PRO A O 1
ATOM 633 N N . GLU A 1 83 ? 19.683 -2.570 -38.347 1.00 68.12 83 GLU A N 1
ATOM 634 C CA . GLU A 1 83 ? 20.355 -2.952 -39.584 1.00 68.12 83 GLU A CA 1
ATOM 635 C C . GLU A 1 83 ? 21.457 -3.973 -39.267 1.00 68.12 83 GLU A C 1
ATOM 637 O O . GLU A 1 83 ? 22.158 -3.818 -38.266 1.00 68.12 83 GLU A O 1
ATOM 642 N N . PRO A 1 84 ? 21.650 -5.004 -40.108 1.00 56.22 84 PRO A N 1
ATOM 643 C CA . PRO A 1 84 ? 22.556 -6.118 -39.819 1.00 56.22 84 PRO A CA 1
ATOM 644 C C . PRO A 1 84 ? 24.051 -5.749 -39.747 1.00 56.22 84 PRO A C 1
ATOM 646 O O . PRO A 1 84 ? 24.862 -6.614 -39.440 1.00 56.22 84 PRO A O 1
ATOM 649 N N . ILE A 1 85 ? 24.442 -4.504 -40.057 1.00 53.47 85 ILE A N 1
ATOM 650 C CA . ILE A 1 85 ? 25.851 -4.121 -40.275 1.00 53.47 85 ILE A CA 1
ATOM 651 C C . ILE A 1 85 ? 26.280 -2.885 -39.443 1.00 53.47 85 ILE A C 1
ATOM 653 O O . ILE A 1 85 ? 27.458 -2.535 -39.434 1.00 53.47 85 ILE A O 1
ATOM 657 N N . GLN A 1 86 ? 25.390 -2.236 -38.676 1.00 51.03 86 GLN A N 1
ATOM 658 C CA . GLN A 1 86 ? 25.757 -1.064 -37.858 1.00 51.03 86 GLN A CA 1
ATOM 659 C C . GLN A 1 86 ? 25.211 -1.117 -36.423 1.00 51.03 86 GLN A C 1
ATOM 661 O O . GLN A 1 86 ? 24.018 -0.965 -36.177 1.00 51.03 86 GLN A O 1
ATOM 666 N N . GLU A 1 87 ? 26.119 -1.210 -35.447 1.00 53.00 87 GLU A N 1
ATOM 667 C CA . GLU A 1 87 ? 25.846 -1.111 -34.000 1.00 53.00 87 GLU A CA 1
ATOM 668 C C . GLU A 1 87 ? 25.669 0.340 -33.502 1.00 53.00 87 GLU A C 1
ATOM 670 O O . GLU A 1 87 ? 25.975 0.668 -32.359 1.00 53.00 87 GLU A O 1
ATOM 675 N N . SER A 1 88 ? 25.200 1.266 -34.339 1.00 47.53 88 SER A N 1
ATOM 676 C CA . SER A 1 88 ? 25.371 2.701 -34.059 1.00 47.53 88 SER A CA 1
ATOM 677 C C . SER A 1 88 ? 24.221 3.368 -33.280 1.00 47.53 88 SER A C 1
ATOM 679 O O . SER A 1 88 ? 24.014 4.576 -33.400 1.00 47.53 88 SER A O 1
ATOM 681 N N . GLY A 1 89 ? 23.471 2.613 -32.468 1.00 60.03 89 GLY A N 1
ATOM 682 C CA . GLY A 1 89 ? 22.331 3.115 -31.688 1.00 60.03 89 GLY A CA 1
ATOM 683 C C . GLY A 1 89 ? 22.454 2.852 -30.185 1.00 60.03 89 GLY A C 1
ATOM 684 O O . GLY A 1 89 ? 22.993 1.832 -29.765 1.00 60.03 89 GLY A O 1
ATOM 685 N N . SER A 1 90 ? 21.915 3.748 -29.350 1.00 73.31 90 SER A N 1
ATOM 686 C CA . SER A 1 90 ? 21.736 3.479 -27.918 1.00 73.31 90 SER A CA 1
ATOM 687 C C . SER A 1 90 ? 20.724 2.347 -27.730 1.00 73.31 90 SER A C 1
ATOM 689 O O . SER A 1 90 ? 19.517 2.548 -27.890 1.00 73.31 90 SER A O 1
ATOM 691 N N . LYS A 1 91 ? 21.224 1.151 -27.407 1.00 88.50 91 LYS A N 1
ATOM 692 C CA . LYS A 1 91 ? 20.399 -0.018 -27.094 1.00 88.50 91 LYS A CA 1
ATOM 693 C C . LYS A 1 91 ? 20.137 -0.100 -25.592 1.00 88.50 91 LYS A C 1
ATOM 695 O O . LYS A 1 91 ? 21.019 0.215 -24.791 1.00 88.50 91 LYS A O 1
ATOM 700 N N . LEU A 1 92 ? 18.935 -0.532 -25.216 1.00 92.81 92 LEU A N 1
ATOM 701 C CA . LEU A 1 92 ? 18.618 -0.899 -23.835 1.00 92.81 92 LEU A CA 1
ATOM 702 C C . LEU A 1 92 ? 18.320 -2.391 -23.750 1.00 92.81 92 LEU A C 1
ATOM 704 O O . LEU A 1 92 ? 17.474 -2.879 -24.491 1.00 92.81 92 LEU A O 1
ATOM 708 N N . LEU A 1 93 ? 18.973 -3.095 -22.834 1.00 94.50 93 LEU A N 1
ATOM 709 C CA . LEU A 1 93 ? 18.743 -4.512 -22.573 1.00 94.50 93 LEU A CA 1
ATOM 710 C C . LEU A 1 93 ? 17.694 -4.681 -21.475 1.00 94.50 93 LEU A C 1
ATOM 712 O O . LEU A 1 93 ? 17.852 -4.140 -20.382 1.00 94.50 93 LEU A O 1
ATOM 716 N N . LEU A 1 94 ? 16.638 -5.441 -21.746 1.00 95.00 94 LEU A N 1
ATOM 717 C CA . LEU A 1 94 ? 15.661 -5.821 -20.732 1.00 95.00 94 LEU A CA 1
ATOM 718 C C . LEU A 1 94 ? 16.264 -6.893 -19.816 1.00 95.00 94 LEU A C 1
ATOM 720 O O . LEU A 1 94 ? 16.581 -7.995 -20.260 1.00 95.00 94 LEU A O 1
ATOM 724 N N . LEU A 1 95 ? 16.410 -6.566 -18.537 1.00 93.25 95 LEU A N 1
ATOM 725 C CA . LEU A 1 95 ? 16.938 -7.464 -17.520 1.00 93.25 95 LEU A CA 1
ATOM 726 C C . LEU A 1 95 ? 15.828 -8.300 -16.882 1.00 93.25 95 LEU A C 1
ATOM 728 O O . LEU A 1 95 ? 14.692 -7.848 -16.709 1.00 93.25 95 LEU A O 1
ATOM 732 N N . ARG A 1 96 ? 16.190 -9.514 -16.461 1.00 89.62 96 ARG A N 1
ATOM 733 C CA . ARG A 1 96 ? 15.338 -10.350 -15.613 1.00 89.62 96 ARG A CA 1
ATOM 734 C C . ARG A 1 96 ? 15.334 -9.807 -14.177 1.00 89.62 96 ARG A C 1
ATOM 736 O O . ARG A 1 96 ? 16.339 -9.284 -13.695 1.00 89.62 96 ARG A O 1
ATOM 743 N N . LYS A 1 97 ? 14.191 -9.908 -13.491 1.00 84.75 97 LYS A N 1
ATOM 744 C CA . LYS A 1 97 ? 13.987 -9.293 -12.162 1.00 84.75 97 LYS A CA 1
ATOM 745 C C . LYS A 1 97 ? 14.884 -9.865 -11.058 1.00 84.75 97 LYS A C 1
ATOM 747 O O . LYS A 1 97 ? 15.186 -9.165 -10.101 1.00 84.75 97 LYS A O 1
ATOM 752 N N . ASP A 1 98 ? 15.276 -11.125 -11.187 1.00 83.06 98 ASP A N 1
ATOM 753 C CA . ASP A 1 98 ? 16.098 -11.900 -10.254 1.00 83.06 98 ASP A CA 1
ATOM 754 C C . ASP A 1 98 ? 17.572 -11.481 -10.255 1.00 83.06 98 ASP A C 1
ATOM 756 O O . ASP A 1 98 ? 18.294 -11.775 -9.307 1.00 83.06 98 ASP A O 1
ATOM 760 N N . LEU A 1 99 ? 18.005 -10.734 -11.272 1.00 82.50 99 LEU A N 1
ATOM 761 C CA . LEU A 1 99 ? 19.372 -10.225 -11.382 1.00 82.50 99 LEU A CA 1
ATOM 762 C C . LEU A 1 99 ? 19.599 -8.917 -10.601 1.00 82.50 99 LEU A C 1
ATOM 764 O O . LEU A 1 99 ? 20.713 -8.398 -10.587 1.00 82.50 99 LEU A O 1
ATOM 768 N N . MET A 1 100 ? 18.559 -8.355 -9.973 1.00 79.50 100 MET A N 1
ATOM 769 C CA . MET A 1 100 ? 18.592 -7.027 -9.353 1.00 79.50 100 MET A CA 1
ATOM 770 C C . MET A 1 100 ? 18.392 -7.100 -7.834 1.00 79.50 100 MET A C 1
ATOM 772 O O . MET A 1 100 ? 17.340 -7.514 -7.353 1.00 79.50 100 MET A O 1
ATOM 776 N N . PHE A 1 101 ? 19.349 -6.576 -7.066 1.00 82.38 101 PHE A N 1
ATOM 777 C CA . PHE A 1 101 ? 19.240 -6.428 -5.609 1.00 82.38 101 PHE A CA 1
ATOM 778 C C . PHE A 1 101 ? 18.577 -5.095 -5.219 1.00 82.38 101 PHE A C 1
ATOM 780 O O . PHE A 1 101 ? 19.205 -4.217 -4.638 1.00 82.38 101 PHE A O 1
ATOM 787 N N . ILE A 1 102 ? 17.297 -4.925 -5.562 1.00 86.12 102 ILE A N 1
ATOM 788 C CA . ILE A 1 102 ? 16.488 -3.733 -5.219 1.00 86.12 102 ILE A CA 1
ATOM 789 C C . ILE A 1 102 ? 15.263 -4.115 -4.366 1.00 86.12 102 ILE A C 1
ATOM 791 O O . ILE A 1 102 ? 14.916 -5.296 -4.335 1.00 86.12 102 ILE A O 1
ATOM 795 N N . PRO A 1 103 ? 14.569 -3.170 -3.695 1.00 87.62 103 PRO A N 1
ATOM 796 C CA . PRO A 1 103 ? 13.345 -3.465 -2.948 1.00 87.62 103 PRO A CA 1
ATOM 797 C C . PRO A 1 103 ? 12.322 -4.281 -3.747 1.00 87.62 103 PRO A C 1
ATOM 799 O O . PRO A 1 103 ? 12.086 -4.023 -4.932 1.00 87.62 103 PRO A O 1
ATOM 802 N N . ARG A 1 104 ? 11.676 -5.251 -3.087 1.00 88.25 104 ARG A N 1
ATOM 803 C CA . ARG A 1 104 ? 10.786 -6.235 -3.728 1.00 88.25 104 ARG A CA 1
ATOM 804 C C . ARG A 1 104 ? 9.662 -5.584 -4.529 1.00 88.25 104 ARG A C 1
ATOM 806 O O . ARG A 1 104 ? 9.303 -6.061 -5.603 1.00 88.25 104 ARG A O 1
ATOM 813 N N . LEU A 1 105 ? 9.124 -4.465 -4.045 1.00 88.19 105 LEU A N 1
ATOM 814 C CA . LEU A 1 105 ? 8.093 -3.729 -4.771 1.00 88.19 105 LEU A CA 1
ATOM 815 C C . LEU A 1 105 ? 8.598 -3.199 -6.119 1.00 88.19 105 LEU A C 1
ATOM 817 O O . LEU A 1 105 ? 7.878 -3.277 -7.115 1.00 88.19 105 LEU A O 1
ATOM 821 N N . LEU A 1 106 ? 9.832 -2.690 -6.160 1.00 89.88 106 LEU A N 1
ATOM 822 C CA . LEU A 1 106 ? 10.460 -2.208 -7.387 1.00 89.88 106 LEU A CA 1
ATOM 823 C C . LEU A 1 106 ? 10.784 -3.365 -8.333 1.00 89.88 106 LEU A C 1
ATOM 825 O O . LEU A 1 106 ? 10.569 -3.238 -9.537 1.00 89.88 106 LEU A O 1
ATOM 829 N N . GLN A 1 107 ? 11.217 -4.509 -7.792 1.00 90.38 107 GLN A N 1
ATOM 830 C CA . GLN A 1 107 ? 11.429 -5.726 -8.577 1.00 90.38 107 GLN A CA 1
ATOM 831 C C . GLN A 1 107 ? 10.152 -6.218 -9.255 1.00 90.38 107 GLN A C 1
ATOM 833 O O . GLN A 1 107 ? 10.227 -6.716 -10.371 1.00 90.38 107 GLN A O 1
ATOM 838 N N . GLU A 1 108 ? 8.985 -6.111 -8.617 1.00 89.31 108 GLU A N 1
ATOM 839 C CA . GLU A 1 108 ? 7.744 -6.671 -9.171 1.00 89.31 108 GLU A CA 1
ATOM 840 C C . GLU A 1 108 ? 6.951 -5.674 -10.022 1.00 89.31 108 GLU A C 1
ATOM 842 O O . GLU A 1 108 ? 6.406 -6.059 -11.054 1.00 89.31 108 GLU A O 1
ATOM 847 N N . LYS A 1 109 ? 6.913 -4.388 -9.647 1.00 90.12 109 LYS A N 1
ATOM 848 C CA . LYS A 1 109 ? 6.095 -3.381 -10.347 1.00 90.12 109 LYS A CA 1
ATOM 849 C C . LYS A 1 109 ? 6.750 -2.747 -11.575 1.00 90.12 109 LYS A C 1
ATOM 851 O O . LYS A 1 109 ? 6.064 -2.012 -12.277 1.00 90.12 109 LYS A O 1
ATOM 856 N N . HIS A 1 110 ? 8.028 -3.008 -11.845 1.00 93.12 110 HIS A N 1
ATOM 857 C CA . HIS A 1 110 ? 8.760 -2.321 -12.912 1.00 93.12 110 HIS A CA 1
ATOM 858 C C . HIS A 1 110 ? 9.341 -3.270 -13.956 1.00 93.12 110 HIS A C 1
ATOM 860 O O . HIS A 1 110 ? 9.580 -4.448 -13.685 1.00 93.12 110 HIS A O 1
ATOM 866 N N . SER A 1 111 ? 9.576 -2.740 -15.155 1.00 94.12 111 SER A N 1
ATOM 867 C CA . SER A 1 111 ? 10.494 -3.333 -16.129 1.00 94.12 111 SER A CA 1
ATOM 868 C C . SER A 1 111 ? 11.882 -2.703 -15.981 1.00 94.12 111 SER A C 1
ATOM 870 O O . SER A 1 111 ? 12.003 -1.507 -15.700 1.00 94.12 111 SER A O 1
ATOM 872 N N . HIS A 1 112 ? 12.924 -3.518 -16.145 1.00 95.12 112 HIS A N 1
ATOM 873 C CA . HIS A 1 112 ? 14.312 -3.174 -15.828 1.00 95.12 112 HIS A CA 1
ATOM 874 C C . HIS A 1 112 ? 15.118 -3.071 -17.118 1.00 95.12 112 HIS A C 1
ATOM 876 O O . HIS A 1 112 ? 15.368 -4.082 -17.761 1.00 95.12 112 HIS A O 1
ATOM 882 N N . TRP A 1 113 ? 15.523 -1.869 -17.519 1.00 95.06 113 TRP A N 1
ATOM 883 C CA . TRP A 1 113 ? 16.206 -1.658 -18.799 1.00 95.06 113 TRP A CA 1
ATOM 884 C C . TRP A 1 113 ? 17.628 -1.146 -18.583 1.00 95.06 11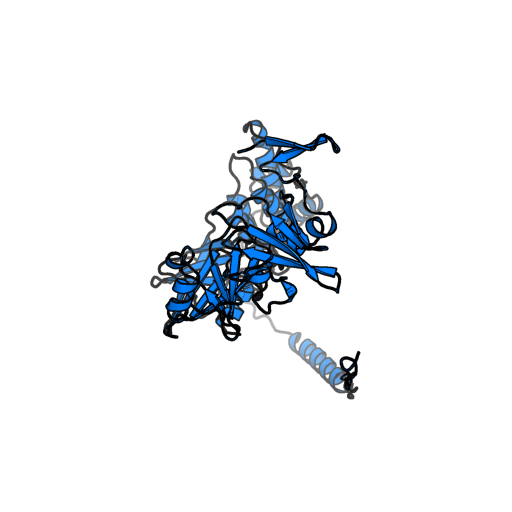3 TRP A C 1
ATOM 886 O O . TRP A 1 113 ? 17.823 -0.002 -18.180 1.00 95.06 113 TRP A O 1
ATOM 896 N N . TYR A 1 114 ? 18.627 -1.976 -18.853 1.00 94.94 114 TYR A N 1
ATOM 897 C CA . TYR A 1 114 ? 20.037 -1.618 -18.749 1.00 94.94 114 TYR A CA 1
ATOM 898 C C . TYR A 1 114 ? 20.514 -0.848 -19.978 1.00 94.94 114 TYR A C 1
ATOM 900 O O . TYR A 1 114 ? 20.344 -1.303 -21.108 1.00 94.94 114 TYR A O 1
ATOM 908 N N . SER A 1 115 ? 21.136 0.309 -19.761 1.00 93.19 115 SER A N 1
ATOM 909 C CA . SER A 1 115 ? 21.798 1.078 -20.812 1.00 93.19 115 SER A CA 1
ATOM 910 C C . SER A 1 115 ? 23.298 0.835 -20.793 1.00 93.19 115 SER A C 1
ATOM 912 O O . SER A 1 115 ? 23.990 1.307 -19.891 1.00 93.19 115 SER A O 1
ATOM 914 N N . THR A 1 116 ? 23.818 0.202 -21.842 1.00 87.38 116 THR A N 1
ATOM 915 C CA . THR A 1 116 ? 25.266 0.016 -22.032 1.00 87.38 116 THR A CA 1
ATOM 916 C C . THR A 1 116 ? 25.997 1.349 -22.198 1.00 87.38 116 THR A C 1
ATOM 918 O O . THR A 1 116 ? 27.100 1.524 -21.692 1.00 87.38 116 THR A O 1
ATOM 921 N N . LYS A 1 117 ? 25.364 2.333 -22.852 1.00 89.38 117 LYS A N 1
ATOM 922 C CA . LYS A 1 117 ? 25.941 3.668 -23.090 1.00 89.38 117 LYS A CA 1
ATOM 923 C C . LYS A 1 117 ? 26.162 4.457 -21.798 1.00 89.38 117 LYS A C 1
ATOM 925 O O . LYS A 1 117 ? 27.107 5.239 -21.710 1.00 89.38 117 LYS A O 1
ATOM 930 N N . TYR A 1 118 ? 25.262 4.323 -20.823 1.00 89.75 118 TYR A N 1
ATOM 931 C CA . TYR A 1 118 ? 25.320 5.122 -19.595 1.00 89.75 118 TYR A CA 1
ATOM 932 C C . TYR A 1 118 ? 25.744 4.355 -18.351 1.00 89.75 118 TYR A C 1
ATOM 934 O O . TYR A 1 118 ? 26.060 5.022 -17.365 1.00 89.75 118 TYR A O 1
ATOM 942 N N . ASP A 1 119 ? 25.771 3.026 -18.432 1.00 90.81 119 ASP A N 1
ATOM 943 C CA . ASP A 1 119 ? 26.069 2.091 -17.349 1.00 90.81 119 ASP A CA 1
ATOM 944 C C . ASP A 1 119 ? 25.125 2.220 -16.141 1.00 90.81 119 ASP A C 1
ATOM 946 O O . ASP A 1 119 ? 25.542 2.284 -14.987 1.00 90.81 119 ASP A O 1
ATOM 950 N N . PHE A 1 120 ? 23.819 2.288 -16.412 1.00 94.62 120 PHE A N 1
ATOM 951 C CA . PHE A 1 120 ? 22.776 2.228 -15.384 1.00 94.62 120 PHE A CA 1
ATOM 952 C C . PHE A 1 120 ? 21.542 1.476 -15.879 1.00 94.62 120 PHE A C 1
ATOM 954 O O . PHE A 1 120 ? 21.310 1.346 -17.085 1.00 94.62 120 PHE A O 1
ATOM 961 N N . VAL A 1 121 ? 20.714 1.024 -14.941 1.00 95.56 121 VAL A N 1
ATOM 962 C CA . VAL A 1 121 ? 19.407 0.414 -15.208 1.00 95.56 121 VAL A CA 1
ATOM 963 C C . VAL A 1 121 ? 18.311 1.447 -14.980 1.00 95.56 121 VAL A C 1
ATOM 965 O O . VAL A 1 121 ? 18.282 2.109 -13.948 1.00 95.56 121 VAL A O 1
ATOM 968 N N . VAL A 1 122 ? 17.380 1.583 -15.920 1.00 95.56 122 VAL A N 1
ATOM 969 C CA . VAL A 1 122 ? 16.176 2.402 -15.741 1.00 95.56 122 VAL A CA 1
ATOM 970 C C . VAL A 1 122 ? 14.986 1.528 -15.377 1.00 95.56 122 VAL A C 1
ATOM 972 O O . VAL A 1 122 ? 14.711 0.529 -16.045 1.00 95.56 122 VAL A O 1
ATOM 975 N N . LEU A 1 123 ? 14.266 1.921 -14.327 1.00 95.94 123 LEU A N 1
ATOM 976 C CA . LEU A 1 123 ? 13.001 1.305 -13.942 1.00 95.94 123 LEU A CA 1
ATOM 977 C C . LEU A 1 123 ? 11.857 2.068 -14.595 1.00 95.94 123 LEU A C 1
ATOM 979 O O . LEU A 1 123 ? 11.686 3.275 -14.396 1.00 95.94 123 LEU A O 1
ATOM 983 N N . ARG A 1 124 ? 11.074 1.343 -15.383 1.00 94.81 124 ARG A N 1
ATOM 984 C CA . ARG A 1 124 ? 9.880 1.837 -16.072 1.00 94.81 124 ARG A CA 1
ATOM 985 C C . ARG A 1 124 ? 8.659 1.073 -15.584 1.00 94.81 124 ARG A C 1
ATOM 987 O O . ARG A 1 124 ? 8.804 0.087 -14.866 1.00 94.81 124 ARG A O 1
ATOM 994 N N . GLY A 1 125 ? 7.465 1.487 -15.999 1.00 91.94 125 GLY A N 1
ATOM 995 C CA . GLY A 1 125 ? 6.260 0.699 -15.740 1.00 91.94 125 GLY A CA 1
ATOM 996 C C . GLY A 1 125 ? 6.404 -0.753 -16.229 1.00 91.94 125 GLY A C 1
ATOM 997 O O . GLY A 1 125 ? 7.294 -1.061 -17.034 1.00 91.94 125 GLY A O 1
ATOM 998 N N . PRO A 1 126 ? 5.568 -1.681 -15.740 1.00 89.75 126 PRO A N 1
ATOM 999 C CA . PRO A 1 126 ? 5.759 -3.108 -15.992 1.00 89.75 126 PRO A CA 1
ATOM 1000 C C . PRO A 1 126 ? 5.576 -3.461 -17.474 1.00 89.75 126 PRO A C 1
ATOM 1002 O O . PRO A 1 126 ? 6.170 -4.421 -17.959 1.00 89.75 126 PRO A O 1
ATOM 1005 N N . THR A 1 127 ? 4.792 -2.660 -18.201 1.00 91.31 127 THR A N 1
ATOM 1006 C CA . THR A 1 127 ? 4.491 -2.870 -19.618 1.00 91.31 127 THR A CA 1
ATOM 1007 C C . THR A 1 127 ? 5.385 -2.032 -20.531 1.00 91.31 127 THR A C 1
ATOM 1009 O O . THR A 1 127 ? 5.710 -0.882 -20.233 1.00 91.31 127 THR A O 1
ATOM 1012 N N . TYR A 1 128 ? 5.689 -2.548 -21.726 1.00 88.88 128 TYR A N 1
ATOM 1013 C CA . TYR A 1 128 ? 6.456 -1.823 -22.757 1.00 88.88 128 TYR A CA 1
ATOM 1014 C C . TYR A 1 128 ? 5.837 -0.469 -23.177 1.00 88.88 128 TYR A C 1
ATOM 1016 O O . TYR A 1 128 ? 6.505 0.394 -23.751 1.00 88.88 128 TYR A O 1
ATOM 1024 N N . LYS A 1 129 ? 4.539 -0.267 -22.909 1.00 89.56 129 LYS A N 1
ATOM 1025 C CA . LYS A 1 129 ? 3.808 0.970 -23.222 1.00 89.56 129 LYS A CA 1
ATOM 1026 C C . LYS A 1 129 ? 4.144 2.107 -22.255 1.00 89.56 129 LYS A C 1
ATOM 1028 O O . LYS A 1 129 ? 3.980 3.277 -22.617 1.00 89.56 129 LYS A O 1
ATOM 1033 N N . GLU A 1 130 ? 4.584 1.778 -21.046 1.00 90.56 130 GLU A N 1
ATOM 1034 C CA . GLU A 1 130 ? 4.860 2.717 -19.963 1.00 90.56 130 GLU A CA 1
ATOM 1035 C C . GLU A 1 130 ? 6.335 3.106 -19.951 1.00 90.56 130 GLU A C 1
ATOM 1037 O O . GLU A 1 130 ? 7.140 2.606 -19.178 1.00 90.56 130 GLU A O 1
ATOM 1042 N N . ARG A 1 131 ? 6.701 4.041 -20.828 1.00 89.25 131 ARG A N 1
ATOM 1043 C CA . ARG A 1 131 ? 8.106 4.419 -21.053 1.00 89.25 131 ARG A CA 1
ATOM 1044 C C . ARG A 1 131 ? 8.677 5.435 -20.057 1.00 89.25 131 ARG A C 1
ATOM 1046 O O . ARG A 1 131 ? 9.831 5.827 -20.202 1.00 89.25 131 ARG A O 1
ATOM 1053 N N . LYS A 1 132 ? 7.880 5.894 -19.087 1.00 93.44 132 LYS A N 1
ATOM 1054 C CA . LYS A 1 132 ? 8.321 6.883 -18.093 1.00 93.44 132 LYS A CA 1
ATOM 1055 C C . LYS A 1 132 ? 9.388 6.264 -17.196 1.00 93.44 132 LYS A C 1
ATOM 1057 O O . LYS A 1 132 ? 9.163 5.183 -16.656 1.00 93.44 132 LYS A O 1
ATOM 1062 N N . VAL A 1 133 ? 10.520 6.942 -17.038 1.00 95.00 133 VAL A N 1
ATOM 1063 C CA . VAL A 1 133 ? 11.595 6.492 -16.145 1.00 95.00 133 VAL A CA 1
ATOM 1064 C C . VAL A 1 133 ? 11.258 6.940 -14.729 1.00 95.00 133 VAL A C 1
ATOM 1066 O O . VAL A 1 133 ? 11.256 8.135 -14.461 1.00 95.00 133 VAL A O 1
ATOM 1069 N N . GLN A 1 134 ? 10.941 5.997 -13.846 1.00 95.06 134 GLN A N 1
ATOM 1070 C CA . GLN A 1 134 ? 10.544 6.285 -12.462 1.00 95.06 134 GLN A CA 1
ATOM 1071 C C . GLN A 1 134 ? 11.728 6.205 -11.497 1.00 95.06 134 GLN A C 1
ATOM 1073 O O . GLN A 1 134 ? 11.810 6.995 -10.563 1.00 95.06 134 GLN A O 1
ATOM 1078 N N . TYR A 1 135 ? 12.671 5.299 -11.760 1.00 95.50 135 TYR A N 1
ATOM 1079 C CA . TYR A 1 135 ? 13.906 5.180 -10.990 1.00 95.50 135 TYR A CA 1
ATOM 1080 C C . TYR A 1 135 ? 15.095 4.898 -11.906 1.00 95.50 135 TYR A C 1
ATOM 1082 O O . TYR A 1 135 ? 14.935 4.355 -13.005 1.00 95.50 135 TYR A O 1
ATOM 1090 N N . VAL A 1 136 ? 16.290 5.220 -11.422 1.00 96.00 136 VAL A N 1
ATOM 1091 C CA . VAL A 1 136 ? 17.566 4.860 -12.049 1.00 96.00 136 VAL A CA 1
ATOM 1092 C C . VAL A 1 136 ? 18.426 4.137 -11.025 1.00 96.00 136 VAL A C 1
ATOM 1094 O O . VAL A 1 136 ? 18.637 4.645 -9.934 1.00 96.00 136 VAL A O 1
ATOM 1097 N N . VAL A 1 137 ? 18.930 2.961 -11.374 1.00 94.94 137 VAL A N 1
ATOM 1098 C CA . VAL A 1 137 ? 19.822 2.154 -10.537 1.00 94.94 137 VAL A CA 1
ATOM 1099 C C . VAL A 1 137 ? 21.214 2.215 -11.152 1.00 94.94 137 VAL A C 1
ATOM 1101 O O . VAL A 1 137 ? 21.419 1.759 -12.280 1.00 94.94 137 VAL A O 1
ATOM 1104 N N . THR A 1 138 ? 22.161 2.807 -10.433 1.00 92.69 138 THR A N 1
ATOM 1105 C CA . THR A 1 138 ? 23.588 2.766 -10.766 1.00 92.69 138 THR A CA 1
ATOM 1106 C C . THR A 1 138 ? 24.254 1.623 -9.995 1.00 92.69 138 THR A C 1
ATOM 1108 O O . THR A 1 138 ? 23.592 0.869 -9.283 1.00 92.69 138 THR A O 1
ATOM 1111 N N . ARG A 1 139 ? 25.574 1.465 -10.135 1.00 87.06 139 ARG A N 1
ATOM 1112 C CA . ARG A 1 139 ? 26.328 0.457 -9.371 1.00 87.06 139 ARG A CA 1
ATOM 1113 C C . ARG A 1 139 ? 26.303 0.697 -7.860 1.00 87.06 139 ARG A C 1
ATOM 1115 O O . ARG A 1 139 ? 26.477 -0.249 -7.103 1.00 87.06 139 ARG A O 1
ATOM 1122 N N . GLU A 1 140 ? 26.136 1.949 -7.448 1.00 86.31 140 GLU A N 1
ATOM 1123 C CA . GLU A 1 140 ? 26.280 2.371 -6.053 1.00 86.31 140 GLU A CA 1
ATOM 1124 C C . GLU A 1 140 ? 24.932 2.721 -5.426 1.00 86.31 140 GLU A C 1
ATOM 1126 O O . GLU A 1 140 ? 24.661 2.330 -4.295 1.00 86.31 140 GLU A O 1
ATOM 1131 N N . ASP A 1 141 ? 24.072 3.411 -6.177 1.00 90.94 141 ASP A N 1
ATOM 1132 C CA . ASP A 1 141 ? 22.883 4.065 -5.645 1.00 90.94 141 ASP A CA 1
ATOM 1133 C C . ASP A 1 141 ? 21.654 3.794 -6.522 1.00 90.94 141 ASP A C 1
ATOM 1135 O O . ASP A 1 141 ? 21.735 3.600 -7.738 1.00 90.94 141 ASP A O 1
ATOM 1139 N N . THR A 1 142 ? 20.472 3.844 -5.906 1.00 93.94 142 THR A N 1
ATOM 1140 C CA . THR A 1 142 ? 19.199 3.899 -6.634 1.00 93.94 142 THR A CA 1
ATOM 1141 C C . THR A 1 142 ? 18.565 5.271 -6.448 1.00 93.94 142 THR A C 1
ATOM 1143 O O . THR A 1 142 ? 18.341 5.701 -5.326 1.00 93.94 142 THR A O 1
ATOM 1146 N N . PHE A 1 143 ? 18.235 5.948 -7.541 1.00 94.81 143 PHE A N 1
ATOM 1147 C CA . PHE A 1 143 ? 17.663 7.290 -7.562 1.00 94.81 143 PHE A CA 1
ATOM 1148 C C . PHE A 1 143 ? 16.180 7.243 -7.916 1.00 94.81 143 PHE A C 1
ATOM 1150 O O . PHE A 1 143 ? 15.785 6.573 -8.873 1.00 94.81 143 PHE A O 1
ATOM 1157 N N . GLU A 1 144 ? 15.367 7.986 -7.175 1.00 94.38 144 GLU A N 1
ATOM 1158 C CA . GLU A 1 144 ? 13.971 8.261 -7.504 1.00 94.38 144 GLU A CA 1
ATOM 1159 C C . GLU A 1 144 ? 13.892 9.471 -8.434 1.00 94.38 144 GLU A C 1
ATOM 1161 O O . GLU A 1 144 ? 14.401 10.547 -8.121 1.00 94.38 144 GLU A O 1
ATOM 1166 N N . ILE A 1 145 ? 13.261 9.301 -9.597 1.00 95.56 145 ILE A N 1
ATOM 1167 C CA . ILE A 1 145 ? 13.225 10.332 -10.634 1.00 95.56 145 ILE A CA 1
ATOM 1168 C C . ILE A 1 145 ? 11.983 11.218 -10.457 1.00 95.56 145 ILE A C 1
ATOM 1170 O O . ILE A 1 145 ? 10.852 10.736 -10.615 1.00 95.56 145 ILE A O 1
ATOM 1174 N N . PRO A 1 146 ? 12.154 12.532 -10.202 1.00 93.00 146 PRO A N 1
ATOM 1175 C CA . PRO A 1 146 ? 11.038 13.460 -10.066 1.00 93.00 146 PRO A CA 1
ATOM 1176 C C . PRO A 1 146 ? 10.188 13.523 -11.334 1.00 93.00 146 PRO A C 1
ATOM 1178 O O . PRO A 1 146 ? 10.716 13.441 -12.444 1.00 93.00 146 PRO A O 1
ATOM 1181 N N . LEU A 1 147 ? 8.882 13.781 -11.187 1.00 92.31 147 LEU A N 1
ATOM 1182 C CA . LEU A 1 147 ? 7.912 13.833 -12.297 1.00 92.31 147 LEU A CA 1
ATOM 1183 C C . LEU A 1 147 ? 8.379 14.682 -13.495 1.00 92.31 147 LEU A C 1
ATOM 1185 O O . LEU A 1 147 ? 8.149 14.298 -14.641 1.00 92.31 147 LEU A O 1
ATOM 1189 N N . ARG A 1 148 ? 9.082 15.797 -13.237 1.00 93.44 148 ARG A N 1
ATOM 1190 C CA . ARG A 1 148 ? 9.634 16.694 -14.271 1.00 93.44 148 ARG A CA 1
ATOM 1191 C C . ARG A 1 148 ? 10.661 16.021 -15.195 1.00 93.44 148 ARG A C 1
ATOM 1193 O O . ARG A 1 148 ? 10.799 16.445 -16.334 1.00 93.44 148 ARG A O 1
ATOM 1200 N N . LEU A 1 149 ? 11.363 14.990 -14.714 1.00 93.75 149 LEU A N 1
ATOM 1201 C CA . LEU A 1 149 ? 12.440 14.291 -15.430 1.00 93.75 149 LEU A CA 1
ATOM 1202 C C . LEU A 1 149 ? 12.018 12.952 -16.032 1.00 93.75 149 LEU A C 1
ATOM 1204 O O . LEU A 1 149 ? 12.697 12.454 -16.925 1.00 93.75 149 LEU A O 1
ATOM 1208 N N . GLN A 1 150 ? 10.884 12.381 -15.614 1.00 94.06 150 GLN A N 1
ATOM 1209 C CA . GLN A 1 150 ? 10.470 11.032 -16.037 1.00 94.06 150 GLN A CA 1
ATOM 1210 C C . GLN A 1 150 ? 10.209 10.894 -17.545 1.00 94.06 150 GLN A C 1
ATOM 1212 O O . GLN A 1 150 ? 10.128 9.780 -18.067 1.00 94.06 150 GLN A O 1
ATOM 1217 N N . HIS A 1 151 ? 10.041 12.022 -18.236 1.00 92.00 151 HIS A N 1
ATOM 1218 C CA . HIS A 1 151 ? 9.806 12.113 -19.676 1.00 92.00 151 HIS A CA 1
ATOM 1219 C C . HIS A 1 151 ? 11.033 12.584 -20.469 1.00 92.00 151 HIS A C 1
ATOM 1221 O O . HIS A 1 151 ? 10.979 12.631 -21.698 1.00 92.00 151 HIS A O 1
ATOM 1227 N N . CYS A 1 152 ? 12.116 12.958 -19.789 1.00 92.00 152 CYS A N 1
ATOM 1228 C CA . CYS A 1 152 ? 13.327 13.460 -20.427 1.00 92.00 152 CYS A CA 1
ATOM 1229 C C . CYS A 1 152 ? 14.160 12.326 -21.045 1.00 92.00 152 CYS A C 1
ATOM 1231 O O . CYS A 1 152 ? 13.963 11.143 -20.758 1.00 92.00 152 CYS A O 1
ATOM 1233 N N . SER A 1 153 ? 15.111 12.695 -21.909 1.00 91.12 153 SER A N 1
ATOM 1234 C CA . SER A 1 153 ? 16.065 11.734 -22.462 1.00 91.12 153 SER A CA 1
ATOM 1235 C C . SER A 1 153 ? 17.021 11.218 -21.381 1.00 91.12 153 SER A C 1
ATOM 1237 O O . SER A 1 153 ? 17.233 11.857 -20.346 1.00 91.12 153 SER A O 1
ATOM 1239 N N . LEU A 1 154 ? 17.628 10.056 -21.630 1.00 91.56 154 LEU A N 1
ATOM 1240 C CA . LEU A 1 154 ? 18.556 9.442 -2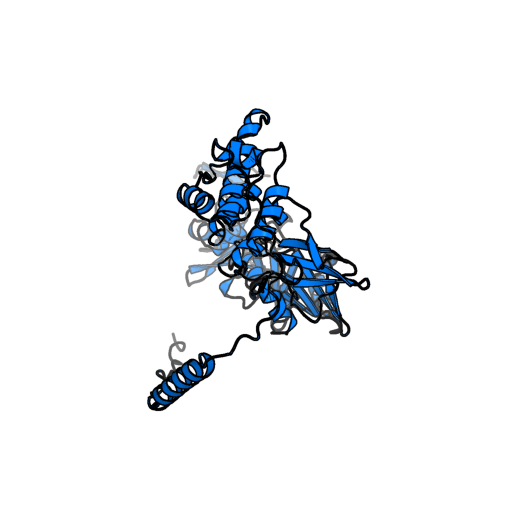0.680 1.00 91.56 154 LEU A CA 1
ATOM 1241 C C . LEU A 1 154 ? 19.813 10.298 -20.455 1.00 91.56 154 LEU A C 1
ATOM 1243 O O . LEU A 1 154 ? 20.360 10.274 -19.356 1.00 91.56 154 LEU A O 1
ATOM 1247 N N . GLU A 1 155 ? 20.244 11.083 -21.451 1.00 92.25 155 GLU A N 1
ATOM 1248 C CA . GLU A 1 155 ? 21.329 12.061 -21.295 1.00 92.25 155 GLU A CA 1
ATOM 1249 C C . GLU A 1 155 ? 20.995 13.120 -20.241 1.00 92.25 155 GLU A C 1
ATOM 1251 O O . GLU A 1 155 ? 21.814 13.402 -19.367 1.00 92.25 155 GLU A O 1
ATOM 1256 N N . VAL A 1 156 ? 19.786 13.685 -20.312 1.00 93.81 156 VAL A N 1
ATOM 1257 C CA . VAL A 1 156 ? 19.331 14.727 -19.382 1.00 93.81 156 VAL A CA 1
ATOM 1258 C C . VAL A 1 156 ? 19.175 14.154 -17.980 1.00 93.81 156 VAL A C 1
ATOM 1260 O O . VAL A 1 156 ? 19.627 14.772 -17.020 1.00 93.81 156 VAL A O 1
ATOM 1263 N N . ILE A 1 157 ? 18.590 12.956 -17.865 1.00 94.12 157 ILE A N 1
ATOM 1264 C CA . ILE A 1 157 ? 18.442 12.270 -16.577 1.00 94.12 157 ILE A CA 1
ATOM 1265 C C . ILE A 1 157 ? 19.818 12.042 -15.951 1.00 94.12 157 ILE A C 1
ATOM 1267 O O . ILE A 1 157 ? 20.022 12.438 -14.808 1.00 94.12 157 ILE A O 1
ATOM 1271 N N . LYS A 1 158 ? 20.783 11.498 -16.709 1.00 93.06 158 LYS A N 1
ATOM 1272 C CA . LYS A 1 158 ? 22.161 11.293 -16.233 1.00 93.06 158 LYS A CA 1
ATOM 1273 C C . LYS A 1 158 ? 22.782 12.590 -15.715 1.00 93.06 158 LYS A C 1
ATOM 1275 O O . LYS A 1 158 ? 23.411 12.582 -14.662 1.00 93.06 158 LYS A O 1
ATOM 1280 N N . GLY A 1 159 ? 22.582 13.689 -16.441 1.00 93.44 159 GLY A N 1
ATOM 1281 C CA . GLY A 1 159 ? 23.083 15.009 -16.069 1.00 93.44 159 GLY A CA 1
ATOM 1282 C C . GLY A 1 159 ? 22.442 15.613 -14.817 1.00 93.44 159 GLY A C 1
ATOM 1283 O O . GLY A 1 159 ? 22.995 16.573 -14.304 1.00 93.44 159 GLY A O 1
ATOM 1284 N N . GLN A 1 160 ? 21.320 15.081 -14.319 1.00 93.81 160 GLN A N 1
ATOM 1285 C CA . GLN A 1 160 ? 20.586 15.615 -13.158 1.00 93.81 160 GLN A CA 1
ATOM 1286 C C . GLN A 1 160 ? 20.389 14.590 -12.028 1.00 93.81 160 GLN A C 1
ATOM 1288 O O . GLN A 1 160 ? 19.651 14.853 -11.078 1.00 93.81 160 GLN A O 1
ATOM 1293 N N . LEU A 1 161 ? 21.057 13.429 -12.081 1.00 92.69 161 LEU A N 1
ATOM 1294 C CA . LEU A 1 161 ? 20.947 12.406 -11.028 1.00 92.69 161 LEU A CA 1
ATOM 1295 C C . LEU A 1 161 ? 21.355 12.933 -9.646 1.00 92.69 161 LEU A C 1
ATOM 1297 O O . LEU A 1 161 ? 20.761 12.540 -8.649 1.00 92.69 161 LEU A O 1
ATOM 1301 N N . PHE A 1 162 ? 22.316 13.858 -9.582 1.00 90.00 162 PHE A N 1
ATOM 1302 C CA . PHE A 1 162 ? 22.768 14.453 -8.322 1.00 90.00 162 PHE A CA 1
ATOM 1303 C C . PHE A 1 162 ? 21.699 15.321 -7.633 1.00 90.00 162 PHE A C 1
ATOM 1305 O O . PHE A 1 162 ? 21.843 15.626 -6.455 1.00 90.00 162 PHE A O 1
ATOM 1312 N N . GLU A 1 163 ? 20.636 15.718 -8.342 1.00 91.38 163 GLU A N 1
ATOM 1313 C CA . GLU A 1 163 ? 19.496 16.466 -7.792 1.00 91.38 163 GLU A CA 1
ATOM 1314 C C . GLU A 1 163 ? 18.326 15.557 -7.385 1.00 91.38 163 GLU A C 1
ATOM 1316 O O . GLU A 1 163 ? 17.272 16.051 -6.980 1.00 91.38 163 GLU A O 1
ATOM 1321 N N . CYS A 1 164 ? 18.469 14.241 -7.540 1.00 92.75 164 CYS A N 1
ATOM 1322 C CA . CYS A 1 164 ? 17.404 13.278 -7.286 1.00 92.75 164 CYS A CA 1
ATOM 1323 C C . CYS A 1 164 ? 17.525 12.657 -5.889 1.00 92.75 164 CYS A C 1
ATOM 1325 O O . CYS A 1 164 ? 18.627 12.445 -5.376 1.00 92.75 164 CYS A O 1
ATOM 1327 N N . ASP A 1 165 ? 16.380 12.327 -5.290 1.00 93.44 165 ASP A N 1
ATOM 1328 C CA . ASP A 1 165 ? 16.335 11.607 -4.018 1.00 93.44 165 ASP A CA 1
ATOM 1329 C C . ASP A 1 165 ? 16.942 10.203 -4.206 1.00 93.44 165 ASP A C 1
ATOM 1331 O O . ASP A 1 165 ? 16.707 9.536 -5.218 1.00 93.44 165 ASP A O 1
ATOM 1335 N N . ARG A 1 166 ? 17.728 9.738 -3.231 1.00 93.81 166 ARG A N 1
ATOM 1336 C CA . ARG A 1 166 ? 18.385 8.422 -3.263 1.00 93.81 166 ARG A CA 1
ATOM 1337 C C . ARG A 1 166 ? 17.689 7.446 -2.338 1.00 93.81 166 ARG A C 1
ATOM 1339 O O . ARG A 1 166 ? 17.524 7.734 -1.159 1.00 93.81 166 ARG A O 1
ATOM 1346 N N . LEU A 1 167 ? 17.304 6.287 -2.852 1.00 91.94 167 LEU A N 1
ATOM 1347 C CA . LEU A 1 167 ? 16.805 5.172 -2.060 1.00 91.94 167 LEU A CA 1
ATOM 1348 C C . LEU A 1 167 ? 17.943 4.563 -1.242 1.00 91.94 167 LEU A C 1
ATOM 1350 O O . LEU A 1 167 ? 18.997 4.221 -1.769 1.00 91.94 167 LEU A O 1
ATOM 1354 N N . MET A 1 168 ? 17.687 4.401 0.049 1.00 88.00 168 MET A N 1
ATOM 1355 C CA . MET A 1 168 ? 18.626 3.886 1.030 1.00 88.00 168 MET A CA 1
ATOM 1356 C C . MET A 1 168 ? 18.105 2.566 1.591 1.00 88.00 168 MET A C 1
ATOM 1358 O O . MET A 1 168 ? 16.942 2.452 1.982 1.00 88.00 168 MET A O 1
ATOM 1362 N N . ALA A 1 169 ? 18.989 1.580 1.693 1.00 82.69 169 ALA A N 1
ATOM 1363 C CA . ALA A 1 169 ? 18.742 0.393 2.497 1.00 82.69 169 ALA A CA 1
ATOM 1364 C C . ALA A 1 169 ? 19.236 0.650 3.926 1.00 82.69 169 ALA A C 1
ATOM 1366 O O . ALA A 1 169 ? 20.355 1.119 4.130 1.00 82.69 169 ALA A O 1
ATOM 1367 N N . GLY A 1 170 ? 18.415 0.357 4.931 1.00 80.31 170 GLY A N 1
ATOM 1368 C CA . GLY A 1 170 ? 18.819 0.527 6.322 1.00 80.31 170 GLY A CA 1
ATOM 1369 C C . GLY A 1 170 ? 17.691 0.275 7.307 1.00 80.31 170 GLY A C 1
ATOM 1370 O O . GLY A 1 170 ? 16.530 0.145 6.928 1.00 80.31 170 GLY A O 1
ATOM 1371 N N . GLN A 1 171 ? 18.057 0.210 8.584 1.00 82.12 171 GLN A N 1
ATOM 1372 C CA . GLN A 1 171 ? 17.126 0.038 9.689 1.00 82.12 171 GLN A CA 1
ATOM 1373 C C . GLN A 1 171 ? 17.151 1.290 10.565 1.00 82.12 171 GLN A C 1
ATOM 1375 O O . GLN A 1 171 ? 18.209 1.703 11.035 1.00 82.12 171 GLN A O 1
ATOM 1380 N N . THR A 1 172 ? 15.983 1.886 10.792 1.00 88.56 172 THR A N 1
ATOM 1381 C CA . THR A 1 172 ? 15.808 3.036 11.687 1.00 88.56 172 THR A CA 1
ATOM 1382 C C . THR A 1 172 ? 14.694 2.746 12.686 1.00 88.56 172 THR A C 1
ATOM 1384 O O . THR A 1 172 ? 13.833 1.896 12.446 1.00 88.56 172 THR A O 1
ATOM 1387 N N . SER A 1 173 ? 14.671 3.482 13.799 1.00 88.94 173 SER A N 1
ATOM 1388 C CA . SER A 1 173 ? 13.585 3.389 14.784 1.00 88.94 173 SER A CA 1
ATOM 1389 C C . SER A 1 173 ? 12.215 3.709 14.175 1.00 88.94 173 SER A C 1
ATOM 1391 O O . SER A 1 173 ? 11.203 3.154 14.597 1.00 88.94 173 SER A O 1
ATOM 1393 N N . VAL A 1 174 ? 12.179 4.565 13.148 1.00 90.81 174 VAL A N 1
ATOM 1394 C CA . VAL A 1 174 ? 10.961 4.898 12.402 1.00 90.81 174 VAL A CA 1
ATOM 1395 C C . VAL A 1 174 ? 10.485 3.702 11.589 1.00 90.81 174 VAL A C 1
ATOM 1397 O O . VAL A 1 174 ? 9.303 3.376 11.633 1.00 90.81 174 VAL A O 1
ATOM 1400 N N . ILE A 1 175 ? 11.391 2.990 10.914 1.00 92.06 175 ILE A N 1
ATOM 1401 C CA . ILE A 1 175 ? 11.039 1.769 10.179 1.00 92.06 175 ILE A CA 1
ATOM 1402 C C . ILE A 1 175 ? 10.436 0.726 11.127 1.00 92.06 175 ILE A C 1
ATOM 1404 O O . ILE A 1 175 ? 9.470 0.073 10.752 1.00 92.06 175 ILE A O 1
ATOM 1408 N N . ASP A 1 176 ? 10.927 0.589 12.361 1.00 90.94 176 ASP A N 1
ATOM 1409 C CA . ASP A 1 176 ? 10.339 -0.348 13.333 1.00 90.94 176 ASP A CA 1
ATOM 1410 C C . ASP A 1 176 ? 8.923 0.038 13.786 1.00 90.94 176 ASP A C 1
ATOM 1412 O O . ASP A 1 176 ? 8.117 -0.834 14.114 1.00 90.94 176 ASP A O 1
ATOM 1416 N N . ILE A 1 177 ? 8.583 1.328 13.754 1.00 92.56 177 ILE A N 1
ATOM 1417 C CA . ILE A 1 177 ? 7.204 1.794 13.948 1.00 92.56 177 ILE A CA 1
ATOM 1418 C C . ILE A 1 177 ? 6.365 1.473 12.706 1.00 92.56 177 ILE A C 1
ATOM 1420 O O . ILE A 1 177 ? 5.276 0.917 12.827 1.00 92.56 177 ILE A O 1
ATOM 1424 N N . LEU A 1 178 ? 6.873 1.778 11.512 1.00 93.19 178 LEU A N 1
ATOM 1425 C CA . LEU A 1 178 ? 6.164 1.560 10.247 1.00 93.19 178 LEU A CA 1
ATOM 1426 C C . LEU A 1 178 ? 5.937 0.067 9.950 1.00 93.19 178 LEU A C 1
ATOM 1428 O O . LEU A 1 178 ? 4.903 -0.295 9.391 1.00 93.19 178 LEU A O 1
ATOM 1432 N N . LYS A 1 179 ? 6.831 -0.810 10.426 1.00 92.56 179 LYS A N 1
ATOM 1433 C CA . LYS A 1 179 ? 6.688 -2.274 10.369 1.00 92.56 179 LYS A CA 1
ATOM 1434 C C . LYS A 1 179 ? 5.421 -2.802 11.047 1.00 92.56 179 LYS A C 1
ATOM 1436 O O . LYS A 1 179 ? 5.007 -3.928 10.795 1.00 92.56 179 LYS A O 1
ATOM 1441 N N . ARG A 1 180 ? 4.806 -2.009 11.931 1.00 91.31 180 ARG A N 1
ATOM 1442 C CA . ARG A 1 180 ? 3.554 -2.371 12.611 1.00 91.31 180 ARG A CA 1
ATOM 1443 C C . ARG A 1 180 ? 2.342 -2.331 11.686 1.00 91.31 180 ARG A C 1
ATOM 1445 O O . ARG A 1 180 ? 1.334 -2.959 11.994 1.00 91.31 180 ARG A O 1
ATOM 1452 N N . VAL A 1 181 ? 2.419 -1.572 10.594 1.00 91.88 181 VAL A N 1
ATOM 1453 C CA . VAL A 1 181 ? 1.310 -1.403 9.643 1.00 91.88 181 VAL A CA 1
ATOM 1454 C C . VAL A 1 181 ? 1.630 -1.933 8.253 1.00 91.88 181 VAL A C 1
ATOM 1456 O O . VAL A 1 181 ? 0.712 -2.182 7.478 1.00 91.88 181 VAL A O 1
ATOM 1459 N N . GLU A 1 182 ? 2.911 -2.101 7.932 1.00 92.25 182 GLU A N 1
ATOM 1460 C CA . GLU A 1 182 ? 3.368 -2.519 6.615 1.00 92.25 182 GLU A CA 1
ATOM 1461 C C . GLU A 1 182 ? 4.597 -3.425 6.719 1.00 92.25 182 GLU A C 1
ATOM 1463 O O . GLU A 1 182 ? 5.383 -3.324 7.654 1.00 92.25 182 GLU A O 1
ATOM 1468 N N . SER A 1 183 ? 4.781 -4.327 5.764 1.00 90.12 183 SER A N 1
ATOM 1469 C CA . SER A 1 183 ? 5.940 -5.218 5.745 1.00 90.12 183 SER A CA 1
ATOM 1470 C C . SER A 1 183 ? 7.197 -4.493 5.258 1.00 90.12 183 SER A C 1
ATOM 1472 O O . SER A 1 183 ? 7.133 -3.641 4.370 1.00 90.12 183 SER A O 1
ATOM 1474 N N . SER A 1 184 ? 8.355 -4.835 5.835 1.00 88.31 184 SER A N 1
ATOM 1475 C CA . SER A 1 184 ? 9.633 -4.147 5.594 1.00 88.31 184 SER A CA 1
ATOM 1476 C C . SER A 1 184 ? 10.033 -4.092 4.125 1.00 88.31 184 SER A C 1
ATOM 1478 O O . SER A 1 184 ? 10.616 -3.105 3.691 1.00 88.31 184 SER A O 1
ATOM 1480 N N . ASP A 1 185 ? 9.671 -5.114 3.352 1.00 87.44 185 ASP A N 1
ATOM 1481 C CA . ASP A 1 185 ? 9.995 -5.222 1.926 1.00 87.44 185 ASP A CA 1
ATOM 1482 C C . ASP A 1 185 ? 9.289 -4.160 1.064 1.00 87.44 185 ASP A C 1
ATOM 1484 O O . ASP A 1 185 ? 9.655 -3.948 -0.096 1.00 87.44 185 ASP A O 1
ATOM 1488 N N . PHE A 1 186 ? 8.250 -3.527 1.617 1.00 89.56 186 PHE A N 1
ATOM 1489 C CA . PHE A 1 186 ? 7.399 -2.543 0.949 1.00 89.56 186 PHE A CA 1
ATOM 1490 C C . PHE A 1 186 ? 7.520 -1.140 1.557 1.00 89.56 186 PHE A C 1
ATOM 1492 O O . PHE A 1 186 ? 6.802 -0.235 1.132 1.00 89.56 186 PHE A O 1
ATOM 1499 N N . ILE A 1 187 ? 8.420 -0.949 2.526 1.00 91.69 187 ILE A N 1
ATOM 1500 C CA . ILE A 1 187 ? 8.748 0.361 3.087 1.00 91.69 187 ILE A CA 1
ATOM 1501 C C . ILE A 1 187 ? 9.987 0.872 2.358 1.00 91.69 187 ILE A C 1
ATOM 1503 O O . ILE A 1 187 ? 11.055 0.266 2.414 1.00 91.69 187 ILE A O 1
ATOM 1507 N N . HIS A 1 188 ? 9.847 1.991 1.659 1.00 91.75 188 HIS A N 1
ATOM 1508 C CA . HIS A 1 188 ? 10.953 2.643 0.975 1.00 91.75 188 HIS A CA 1
ATOM 1509 C C . HIS A 1 188 ? 11.487 3.775 1.842 1.00 91.75 188 HIS A C 1
ATOM 1511 O O . HIS A 1 188 ? 10.723 4.612 2.317 1.00 91.75 188 HIS A O 1
ATOM 1517 N N . MET A 1 189 ? 12.801 3.815 2.023 1.00 93.44 189 MET A N 1
ATOM 1518 C CA . MET A 1 189 ? 13.491 4.929 2.656 1.00 93.44 189 MET A CA 1
ATOM 1519 C C . MET A 1 189 ? 14.309 5.643 1.588 1.00 93.44 189 MET A C 1
ATOM 1521 O O . MET A 1 189 ? 15.076 4.997 0.877 1.00 93.44 189 MET A O 1
ATOM 1525 N N . SER A 1 190 ? 14.153 6.954 1.465 1.00 93.06 190 SER A N 1
ATOM 1526 C CA . SER A 1 190 ? 14.971 7.787 0.592 1.00 93.06 190 SER A CA 1
ATOM 1527 C C . SER A 1 190 ? 15.571 8.969 1.345 1.00 93.06 190 SER A C 1
ATOM 1529 O O . SER A 1 190 ? 15.058 9.409 2.371 1.00 93.06 190 SER A O 1
ATOM 1531 N N . VAL A 1 191 ? 16.704 9.458 0.861 1.00 94.00 191 VAL A N 1
ATOM 1532 C CA . VAL A 1 191 ? 17.382 10.649 1.364 1.00 94.00 191 VAL A CA 1
ATOM 1533 C C . VAL A 1 191 ? 17.378 11.706 0.275 1.00 94.00 191 VAL A C 1
ATOM 1535 O O . VAL A 1 191 ? 17.592 11.404 -0.901 1.00 94.00 191 VAL A O 1
ATOM 1538 N N . ASN A 1 192 ? 17.127 12.949 0.665 1.00 91.56 192 ASN A N 1
ATOM 1539 C CA . ASN A 1 192 ? 17.212 14.061 -0.269 1.00 91.56 192 ASN A CA 1
ATOM 1540 C C . ASN A 1 192 ? 18.669 14.309 -0.728 1.00 91.56 192 ASN A C 1
ATOM 1542 O O . ASN A 1 192 ? 19.615 13.915 -0.038 1.00 91.56 192 ASN A O 1
ATOM 1546 N N . PRO A 1 193 ? 18.884 15.001 -1.861 1.00 88.81 193 PRO A N 1
ATOM 1547 C CA . PRO A 1 193 ? 20.221 15.319 -2.365 1.00 88.81 193 PRO A CA 1
ATOM 1548 C C . PRO A 1 193 ? 21.121 16.029 -1.353 1.00 88.81 193 PRO A C 1
ATOM 1550 O O . PRO A 1 193 ? 22.321 15.782 -1.299 1.00 88.81 193 PRO A O 1
ATOM 1553 N N . SER A 1 194 ? 20.539 16.904 -0.527 1.00 86.94 194 SER A N 1
ATOM 1554 C CA . SER A 1 194 ? 21.271 17.659 0.490 1.00 86.94 194 SER A CA 1
ATOM 1555 C C . SER A 1 194 ? 21.629 16.840 1.733 1.00 86.94 194 SER A C 1
ATOM 1557 O O . SER A 1 194 ? 22.362 17.340 2.580 1.00 86.94 194 SER A O 1
ATOM 1559 N N . GLY A 1 195 ? 21.112 15.616 1.881 1.00 84.69 195 GLY A N 1
ATOM 1560 C CA . GLY A 1 195 ? 21.325 14.780 3.066 1.00 84.69 195 GLY A CA 1
ATOM 1561 C C . GLY A 1 195 ? 20.654 15.298 4.344 1.00 84.69 195 GLY A C 1
ATOM 1562 O O . GLY A 1 195 ? 20.967 14.822 5.430 1.00 84.69 195 GLY A O 1
ATOM 1563 N N . THR A 1 196 ? 19.759 16.281 4.239 1.00 87.00 196 THR A N 1
ATOM 1564 C CA . THR A 1 196 ? 19.147 16.979 5.383 1.00 87.00 196 THR A CA 1
ATOM 1565 C C . THR A 1 196 ? 17.819 16.382 5.835 1.00 87.00 196 THR A C 1
ATOM 1567 O O . THR A 1 196 ? 17.373 16.670 6.942 1.00 87.00 196 THR A O 1
ATOM 1570 N N . SER A 1 197 ? 17.154 15.583 4.997 1.00 91.06 197 SER A N 1
ATOM 1571 C CA . SER A 1 197 ? 15.882 14.952 5.358 1.00 91.06 197 SER A CA 1
ATOM 1572 C C . SER A 1 197 ? 15.787 13.531 4.827 1.00 91.06 197 SER A C 1
ATOM 1574 O O . SER A 1 197 ? 16.097 13.277 3.659 1.00 91.06 197 SER A O 1
ATOM 1576 N N . LEU A 1 198 ? 15.276 12.638 5.671 1.00 93.75 198 LEU A N 1
ATOM 1577 C CA . LEU A 1 198 ? 14.915 11.276 5.295 1.00 93.75 198 LEU A CA 1
ATOM 1578 C C . LEU A 1 198 ? 13.424 11.210 4.987 1.00 93.75 198 LEU A C 1
ATOM 1580 O O . LEU A 1 198 ? 12.605 11.721 5.746 1.00 93.75 198 LEU A O 1
ATOM 1584 N N . ARG A 1 199 ? 13.064 10.548 3.897 1.00 94.69 199 ARG A N 1
ATOM 1585 C CA . ARG A 1 199 ? 11.688 10.268 3.510 1.00 94.69 199 ARG A CA 1
ATOM 1586 C C . ARG A 1 199 ? 11.412 8.780 3.654 1.00 94.69 199 ARG A C 1
ATOM 1588 O O . ARG A 1 199 ? 12.175 7.949 3.176 1.00 94.69 199 ARG A O 1
ATOM 1595 N N . TYR A 1 200 ? 10.290 8.447 4.272 1.00 95.12 200 TYR A N 1
ATOM 1596 C CA . TYR A 1 200 ? 9.759 7.094 4.349 1.00 95.12 200 TYR A CA 1
ATOM 1597 C C . TYR A 1 200 ? 8.467 7.037 3.547 1.00 95.12 200 TYR A C 1
ATOM 1599 O O . TYR A 1 200 ? 7.509 7.737 3.865 1.00 95.12 200 TYR A O 1
ATOM 1607 N N . SER A 1 201 ? 8.432 6.208 2.514 1.00 93.69 201 SER A N 1
ATOM 1608 C CA . SER A 1 201 ? 7.256 5.987 1.681 1.00 93.69 201 SER A CA 1
ATOM 1609 C C . SER A 1 201 ? 6.743 4.565 1.876 1.00 93.69 201 SER A C 1
ATOM 1611 O O . SER A 1 201 ? 7.519 3.609 1.883 1.00 93.69 201 SER A O 1
ATOM 1613 N N . LEU A 1 202 ? 5.430 4.428 2.044 1.00 93.75 202 LEU A N 1
ATOM 1614 C CA . LEU A 1 202 ? 4.703 3.162 2.095 1.00 93.75 202 LEU A CA 1
ATOM 1615 C C . LEU A 1 202 ? 3.778 3.127 0.873 1.00 93.75 202 LEU A C 1
ATOM 1617 O O . LEU A 1 202 ? 2.601 3.488 0.977 1.00 93.75 202 LEU A O 1
ATOM 1621 N N . PRO A 1 203 ? 4.273 2.722 -0.312 1.00 90.50 203 PRO A N 1
ATOM 1622 C CA . PRO A 1 203 ? 3.563 2.977 -1.561 1.00 90.50 203 PRO A CA 1
ATOM 1623 C C . PRO A 1 203 ? 2.239 2.216 -1.690 1.00 90.50 203 PRO A C 1
ATOM 1625 O O . PRO A 1 203 ? 1.373 2.633 -2.451 1.00 90.50 203 PRO A O 1
ATOM 1628 N N . ARG A 1 204 ? 2.058 1.097 -0.971 1.00 90.00 204 ARG A N 1
ATOM 1629 C CA . ARG A 1 204 ? 0.783 0.355 -0.980 1.00 90.00 204 ARG A CA 1
ATOM 1630 C C . ARG A 1 204 ? -0.297 1.043 -0.154 1.00 90.00 204 ARG A C 1
ATOM 1632 O O . ARG A 1 204 ? -1.450 0.998 -0.553 1.00 90.00 204 ARG A O 1
ATOM 1639 N N . LEU A 1 205 ? 0.088 1.678 0.953 1.00 90.75 205 LEU A N 1
ATOM 1640 C CA . LEU A 1 205 ? -0.811 2.459 1.802 1.00 90.75 205 LEU A CA 1
ATOM 1641 C C . LEU A 1 205 ? -0.961 3.906 1.321 1.00 90.75 205 LEU A C 1
ATOM 1643 O O . LEU A 1 205 ? -1.799 4.619 1.854 1.00 90.75 205 LEU A O 1
ATOM 1647 N N . ASN A 1 206 ? -0.169 4.343 0.337 1.00 91.88 206 ASN A N 1
ATOM 1648 C CA . ASN A 1 206 ? -0.111 5.734 -0.110 1.00 91.88 206 ASN A CA 1
ATOM 1649 C C . ASN A 1 206 ? 0.154 6.705 1.059 1.00 91.88 206 ASN A C 1
ATOM 1651 O O . ASN A 1 206 ? -0.529 7.715 1.205 1.00 91.88 206 ASN A O 1
ATOM 1655 N N . LEU A 1 207 ? 1.114 6.349 1.920 1.00 94.38 207 LEU A N 1
ATOM 1656 C CA . LEU A 1 207 ? 1.553 7.163 3.054 1.00 94.38 207 LEU A CA 1
ATOM 1657 C C . LEU A 1 207 ? 3.018 7.558 2.886 1.00 94.38 207 LEU A C 1
ATOM 1659 O O . LEU A 1 207 ? 3.856 6.715 2.555 1.00 94.38 207 LEU A O 1
ATOM 1663 N N . THR A 1 208 ? 3.328 8.816 3.180 1.00 95.06 208 THR A N 1
ATOM 1664 C CA . THR A 1 208 ? 4.670 9.382 3.067 1.00 95.06 208 THR A CA 1
ATOM 1665 C C . THR A 1 208 ? 4.989 10.230 4.291 1.00 95.06 208 THR A C 1
ATOM 1667 O O . THR A 1 208 ? 4.233 11.123 4.685 1.00 95.06 208 THR A O 1
ATOM 1670 N N . PHE A 1 209 ? 6.151 9.970 4.883 1.00 95.06 209 PHE A N 1
ATOM 1671 C CA . PHE A 1 209 ? 6.651 10.670 6.055 1.00 95.06 209 PHE A CA 1
ATOM 1672 C C . PHE A 1 209 ? 8.008 11.300 5.767 1.00 95.06 209 PHE A C 1
ATOM 1674 O O . PHE A 1 209 ? 8.936 10.598 5.384 1.00 95.06 209 PHE A O 1
ATOM 1681 N N . ASP A 1 210 ? 8.143 12.599 6.016 1.00 94.25 210 ASP A N 1
ATOM 1682 C CA . ASP A 1 210 ? 9.424 13.301 5.952 1.00 94.25 210 ASP A CA 1
ATOM 1683 C C . ASP A 1 210 ? 9.936 13.529 7.379 1.00 94.25 210 ASP A C 1
ATOM 1685 O O . ASP A 1 210 ? 9.291 14.202 8.191 1.00 94.25 210 ASP A O 1
ATOM 1689 N N . GLN A 1 211 ? 11.102 12.966 7.679 1.00 93.00 211 GLN A N 1
ATOM 1690 C CA . GLN A 1 211 ? 11.842 13.153 8.916 1.00 93.00 211 GLN A CA 1
ATOM 1691 C C . GLN A 1 211 ? 12.866 14.276 8.753 1.00 93.00 211 GLN A C 1
ATOM 1693 O O . GLN A 1 211 ? 13.783 14.200 7.931 1.00 93.00 211 GLN A O 1
ATOM 1698 N N . THR A 1 212 ? 12.719 15.287 9.603 1.00 89.44 212 THR A N 1
ATOM 1699 C CA . THR A 1 212 ? 13.732 16.308 9.886 1.00 89.44 212 THR A CA 1
ATOM 1700 C C . THR A 1 212 ? 14.279 16.095 11.300 1.00 89.44 212 THR A C 1
ATOM 1702 O O . THR A 1 212 ? 13.788 15.239 12.041 1.00 89.44 212 THR A O 1
ATOM 1705 N N . ASP A 1 213 ? 15.261 16.894 11.715 1.00 83.12 213 ASP A N 1
ATOM 1706 C CA . ASP A 1 213 ? 15.845 16.805 13.064 1.00 83.12 213 ASP A CA 1
ATOM 1707 C C . ASP A 1 213 ? 14.823 17.013 14.194 1.00 83.12 213 ASP A C 1
ATOM 1709 O O . ASP A 1 213 ? 15.016 16.551 15.319 1.00 83.12 213 ASP A O 1
ATOM 1713 N N . GLN A 1 214 ? 13.722 17.715 13.916 1.00 82.38 214 GLN A N 1
ATOM 1714 C CA . GLN A 1 214 ? 12.745 18.106 14.932 1.00 82.38 214 GLN A CA 1
ATOM 1715 C C . GLN A 1 214 ? 11.550 17.156 15.018 1.00 82.38 214 GLN A C 1
ATOM 1717 O O . GLN A 1 214 ? 11.046 16.893 16.115 1.00 82.38 214 GLN A O 1
ATOM 1722 N N . ALA A 1 215 ? 11.062 16.671 13.875 1.00 89.19 215 ALA A N 1
ATOM 1723 C CA . ALA A 1 215 ? 9.823 15.911 13.804 1.00 89.19 215 ALA A CA 1
ATOM 1724 C C . ALA A 1 215 ? 9.755 15.031 12.553 1.00 89.19 215 ALA A C 1
ATOM 1726 O O . ALA A 1 215 ? 10.451 15.248 11.563 1.00 89.19 215 ALA A O 1
ATOM 1727 N N . ILE A 1 216 ? 8.850 14.055 12.599 1.00 94.00 216 ILE A N 1
ATOM 1728 C CA . ILE A 1 216 ? 8.505 13.220 11.451 1.00 94.00 216 ILE A CA 1
ATOM 1729 C C . ILE A 1 216 ? 7.120 13.648 10.981 1.00 94.00 216 ILE A C 1
ATOM 1731 O O . ILE A 1 216 ? 6.122 13.334 11.624 1.00 94.00 216 ILE A O 1
ATOM 1735 N N . SER A 1 217 ? 7.061 14.418 9.905 1.00 94.44 217 SER A N 1
ATOM 1736 C CA . SER A 1 217 ? 5.824 14.992 9.366 1.00 94.44 217 SER A CA 1
ATOM 1737 C C . SER A 1 217 ? 5.173 14.062 8.346 1.00 94.44 217 SER A C 1
ATOM 1739 O O . SER A 1 217 ? 5.874 13.430 7.560 1.00 94.44 217 SER A O 1
ATOM 1741 N N . SER A 1 218 ? 3.842 13.971 8.343 1.00 95.31 218 SER A N 1
ATOM 1742 C CA . SER A 1 218 ? 3.099 13.277 7.282 1.00 95.31 218 SER A CA 1
ATOM 1743 C C . SER A 1 218 ? 2.819 14.230 6.120 1.00 95.31 218 SER A C 1
ATOM 1745 O O . SER A 1 218 ? 2.483 15.396 6.339 1.00 95.31 218 SER A O 1
ATOM 1747 N N . LYS A 1 219 ? 2.926 13.738 4.881 1.00 93.81 219 LYS A N 1
ATOM 1748 C CA . LYS A 1 219 ? 2.550 14.503 3.680 1.00 93.81 219 LYS A CA 1
ATOM 1749 C C . LYS A 1 219 ? 1.051 14.506 3.430 1.00 93.81 219 LYS A C 1
ATOM 1751 O O . LYS A 1 219 ? 0.510 15.520 3.003 1.00 93.81 219 LYS A O 1
ATOM 1756 N N . GLU A 1 220 ? 0.389 13.388 3.698 1.00 93.69 220 GLU A N 1
ATOM 1757 C CA . GLU A 1 220 ? -1.041 13.215 3.446 1.00 93.69 220 GLU A CA 1
ATOM 1758 C C . GLU A 1 220 ? -1.888 13.928 4.506 1.00 93.69 220 GLU A C 1
ATOM 1760 O O . GLU A 1 220 ? -2.971 14.433 4.210 1.00 93.69 220 GLU A O 1
ATOM 1765 N N . PHE A 1 221 ? -1.377 14.024 5.738 1.00 92.25 221 PHE A N 1
ATOM 1766 C CA . PHE A 1 221 ? -2.027 14.726 6.841 1.00 92.25 221 PHE A CA 1
ATOM 1767 C C . PHE A 1 221 ? -1.268 16.008 7.185 1.00 92.25 221 PHE A C 1
ATOM 1769 O O . PHE A 1 221 ? -0.468 16.046 8.120 1.00 92.25 221 PHE A O 1
ATOM 1776 N N . ALA A 1 222 ? -1.538 17.079 6.436 1.00 90.44 222 ALA A N 1
ATOM 1777 C CA . ALA A 1 222 ? -0.907 18.378 6.655 1.00 90.44 222 ALA A CA 1
ATOM 1778 C C . ALA A 1 222 ? -1.073 18.858 8.112 1.00 90.44 222 ALA A C 1
ATOM 1780 O O . ALA A 1 222 ? -2.170 18.837 8.672 1.00 90.44 222 ALA A O 1
ATOM 1781 N N . GLY A 1 223 ? 0.034 19.280 8.728 1.00 89.81 223 GLY A N 1
ATOM 1782 C CA . GLY A 1 223 ? 0.084 19.706 10.132 1.00 89.81 223 GLY A CA 1
ATOM 1783 C C . GLY A 1 223 ? 0.199 18.566 11.151 1.00 89.81 223 GLY A C 1
ATOM 1784 O O . GLY A 1 223 ? 0.423 18.834 12.330 1.00 89.81 223 GLY A O 1
ATOM 1785 N N . PHE A 1 224 ? 0.102 17.304 10.726 1.00 94.06 224 PHE A N 1
ATOM 1786 C CA . PHE A 1 224 ? 0.297 16.154 11.602 1.00 94.06 224 PHE A CA 1
ATOM 1787 C C . PHE A 1 224 ? 1.725 15.615 11.521 1.00 94.06 224 PHE A C 1
ATOM 1789 O O . PHE A 1 224 ? 2.327 15.478 10.454 1.00 94.06 224 PHE A O 1
ATOM 1796 N N . SER A 1 225 ? 2.243 15.250 12.686 1.00 93.69 225 SER A N 1
ATOM 1797 C CA . SER A 1 225 ? 3.529 14.589 12.860 1.00 93.69 225 SER A CA 1
ATOM 1798 C C . SER A 1 225 ? 3.360 13.284 13.626 1.00 93.69 225 SER A C 1
ATOM 1800 O O . SER A 1 225 ? 2.399 13.100 14.370 1.00 93.69 225 SER A O 1
ATOM 1802 N N . MET A 1 226 ? 4.273 12.344 13.434 1.00 93.81 226 MET A N 1
ATOM 1803 C CA . MET A 1 226 ? 4.277 11.088 14.165 1.00 93.81 226 MET A CA 1
ATOM 1804 C C . MET A 1 226 ? 4.572 11.361 15.643 1.00 93.81 226 MET A C 1
ATOM 1806 O O . MET A 1 226 ? 5.571 12.003 15.979 1.00 93.81 226 MET A O 1
ATOM 1810 N N . ARG A 1 227 ? 3.712 10.873 16.545 1.00 91.75 227 ARG A N 1
ATOM 1811 C CA . ARG A 1 227 ? 3.944 11.037 17.985 1.00 91.75 227 ARG A CA 1
ATOM 1812 C C . ARG A 1 227 ? 5.220 10.295 18.397 1.00 91.75 227 ARG A C 1
ATOM 1814 O O . ARG A 1 227 ? 5.449 9.165 17.975 1.00 91.75 227 ARG A O 1
ATOM 1821 N N . LYS A 1 228 ? 6.012 10.882 19.300 1.00 86.50 228 LYS A N 1
ATOM 1822 C CA . LYS A 1 228 ? 7.211 10.233 19.868 1.00 86.50 228 LYS A CA 1
ATOM 1823 C C . LYS A 1 228 ? 6.891 8.909 20.577 1.00 86.50 228 LYS A C 1
ATOM 1825 O O . LYS A 1 228 ? 7.610 7.931 20.420 1.00 86.50 228 LYS A O 1
ATOM 1830 N N . CYS A 1 229 ? 5.801 8.878 21.340 1.00 85.81 229 CYS A N 1
ATOM 1831 C CA . CYS A 1 229 ? 5.265 7.670 21.956 1.00 85.81 229 CYS A CA 1
ATOM 1832 C C . CYS A 1 229 ? 4.159 7.062 21.078 1.00 85.81 229 CYS A C 1
ATOM 1834 O O . CYS A 1 229 ? 3.109 7.672 20.887 1.00 85.81 229 CYS A O 1
ATOM 1836 N N . GLN A 1 230 ? 4.388 5.862 20.547 1.00 90.50 230 GLN A N 1
ATOM 1837 C CA . GLN A 1 230 ? 3.449 5.144 19.676 1.00 90.50 230 GLN A CA 1
ATOM 1838 C C . GLN A 1 230 ? 2.593 4.140 20.461 1.00 90.50 230 GLN A C 1
ATOM 1840 O O . GLN A 1 230 ? 2.427 2.998 20.033 1.00 90.50 230 GLN A O 1
ATOM 1845 N N . THR A 1 231 ? 2.102 4.541 21.635 1.00 87.69 231 THR A N 1
ATOM 1846 C CA . THR A 1 231 ? 1.190 3.743 22.463 1.00 87.69 231 THR A CA 1
ATOM 1847 C C . THR A 1 231 ? -0.106 4.508 22.716 1.00 87.69 231 THR A C 1
ATOM 1849 O O . THR A 1 231 ? -0.114 5.722 22.941 1.00 87.69 231 THR A O 1
ATOM 1852 N N . LEU A 1 232 ? -1.229 3.795 22.661 1.00 85.38 232 LEU A N 1
ATOM 1853 C CA . LEU A 1 232 ? -2.535 4.311 23.054 1.00 85.38 232 LEU A CA 1
ATOM 1854 C C . LEU A 1 232 ? -2.769 4.011 24.538 1.00 85.38 232 LEU A C 1
ATOM 1856 O O . LEU A 1 232 ? -3.005 2.877 24.937 1.00 85.38 232 LEU A O 1
ATOM 1860 N N . GLU A 1 233 ? -2.681 5.034 25.382 1.00 81.31 233 GLU A N 1
ATOM 1861 C CA . GLU A 1 233 ? -2.880 4.868 26.826 1.00 81.31 233 GLU A CA 1
ATOM 1862 C C . GLU A 1 233 ? -4.348 4.586 27.162 1.00 81.31 233 GLU A C 1
ATOM 1864 O O . GLU A 1 233 ? -5.178 5.446 26.917 1.00 81.31 233 GLU A O 1
ATOM 1869 N N . GLY A 1 234 ? -4.699 3.456 27.776 1.00 77.94 234 GLY A N 1
ATOM 1870 C CA . GLY A 1 234 ? -6.058 3.242 28.302 1.00 77.94 234 GLY A CA 1
ATOM 1871 C C . GLY A 1 234 ? -7.116 2.818 27.278 1.00 77.94 234 GLY A C 1
ATOM 1872 O O . GLY A 1 234 ? -8.308 2.955 27.563 1.00 77.94 234 GLY A O 1
ATOM 1873 N N . THR A 1 235 ? -6.702 2.370 26.087 1.00 85.38 235 THR A N 1
ATOM 1874 C CA . THR A 1 235 ? -7.589 1.761 25.087 1.00 85.38 235 THR A CA 1
ATOM 1875 C C . THR A 1 235 ? -6.826 0.789 24.180 1.00 85.38 235 THR A C 1
ATOM 1877 O O . THR A 1 235 ? -5.660 1.046 23.883 1.00 85.38 235 THR A O 1
ATOM 1880 N N . LEU A 1 236 ? -7.483 -0.280 23.706 1.00 85.12 236 LEU A N 1
ATOM 1881 C CA . LEU A 1 236 ? -6.927 -1.249 22.743 1.00 85.12 236 LEU A CA 1
ATOM 1882 C C . LEU A 1 236 ? -5.624 -1.906 23.233 1.00 85.12 236 LEU A C 1
ATOM 1884 O O . LEU A 1 236 ? -4.606 -1.932 22.537 1.00 85.12 236 LEU A O 1
ATOM 1888 N N . TYR A 1 237 ? -5.648 -2.437 24.456 1.00 82.88 237 TYR A N 1
ATOM 1889 C CA . TYR A 1 237 ? -4.488 -3.113 25.037 1.00 82.88 237 TYR A CA 1
ATOM 1890 C C . TYR A 1 237 ? -4.011 -4.296 24.188 1.00 82.88 237 TYR A C 1
ATOM 1892 O O . TYR A 1 237 ? -4.798 -5.130 23.755 1.00 82.88 237 TYR A O 1
ATOM 1900 N N . GLY A 1 238 ? -2.695 -4.384 23.982 1.00 81.75 238 GLY A N 1
ATOM 1901 C CA . GLY A 1 238 ? -2.067 -5.464 23.212 1.00 81.75 238 GLY A CA 1
ATOM 1902 C C . GLY A 1 238 ? -2.113 -5.277 21.692 1.00 81.75 238 GLY A C 1
ATOM 1903 O O . GLY A 1 238 ? -1.381 -5.969 20.981 1.00 81.75 238 GLY A O 1
ATOM 1904 N N . VAL A 1 239 ? -2.890 -4.306 21.202 1.00 89.25 239 VAL A N 1
ATOM 1905 C CA . VAL A 1 239 ? -2.877 -3.912 19.794 1.00 89.25 239 VAL A CA 1
ATOM 1906 C C . VAL A 1 239 ? -1.658 -3.037 19.540 1.00 89.25 239 VAL A C 1
ATOM 1908 O O . VAL A 1 239 ? -1.450 -2.027 20.209 1.00 89.25 239 VAL A O 1
ATOM 1911 N N . ASN A 1 240 ? -0.862 -3.417 18.548 1.00 89.69 240 ASN A N 1
ATOM 1912 C CA . ASN A 1 240 ? 0.323 -2.685 18.113 1.00 89.69 240 ASN A CA 1
ATOM 1913 C C . ASN A 1 240 ? 0.230 -2.244 16.650 1.00 89.69 240 ASN A C 1
ATOM 1915 O O . ASN A 1 240 ? 1.028 -1.414 16.229 1.00 89.69 240 ASN A O 1
ATOM 1919 N N . SER A 1 241 ? -0.724 -2.770 15.880 1.00 91.69 241 SER A N 1
ATOM 1920 C CA . SER A 1 241 ? -0.878 -2.519 14.443 1.00 91.69 241 SER A CA 1
ATOM 1921 C C . SER A 1 241 ? -1.453 -1.136 14.123 1.00 91.69 241 SER A C 1
ATOM 1923 O O . SER A 1 241 ? -2.502 -1.029 13.496 1.00 91.69 241 SER A O 1
ATOM 1925 N N . TYR A 1 242 ? -0.817 -0.058 14.576 1.00 94.12 242 TYR A N 1
ATOM 1926 C CA . TYR A 1 242 ? -1.260 1.305 14.291 1.00 94.12 242 TYR A CA 1
ATOM 1927 C C . TYR A 1 242 ? -0.118 2.319 14.304 1.00 94.12 242 TYR A C 1
ATOM 1929 O O . TYR A 1 242 ? 0.948 2.083 14.875 1.00 94.12 242 TYR A O 1
ATOM 1937 N N . ILE A 1 243 ? -0.389 3.486 13.719 1.00 95.06 243 ILE A N 1
ATOM 1938 C CA . ILE A 1 243 ? 0.448 4.684 13.817 1.00 95.06 243 ILE A CA 1
ATOM 1939 C C . ILE A 1 243 ? -0.375 5.807 14.441 1.00 95.06 243 ILE A C 1
ATOM 1941 O O . ILE A 1 243 ? -1.488 6.097 14.003 1.00 95.06 243 ILE A O 1
ATOM 1945 N N . VAL A 1 244 ? 0.189 6.469 15.447 1.00 94.94 244 VAL A N 1
ATOM 1946 C CA . VAL A 1 244 ? -0.405 7.642 16.091 1.00 94.94 244 VAL A CA 1
ATOM 1947 C C . VAL A 1 244 ? 0.235 8.908 15.540 1.00 94.94 244 VAL A C 1
ATOM 1949 O O . VAL A 1 244 ? 1.447 9.122 15.656 1.00 94.94 244 VAL A O 1
ATOM 1952 N N . LEU A 1 245 ? -0.603 9.7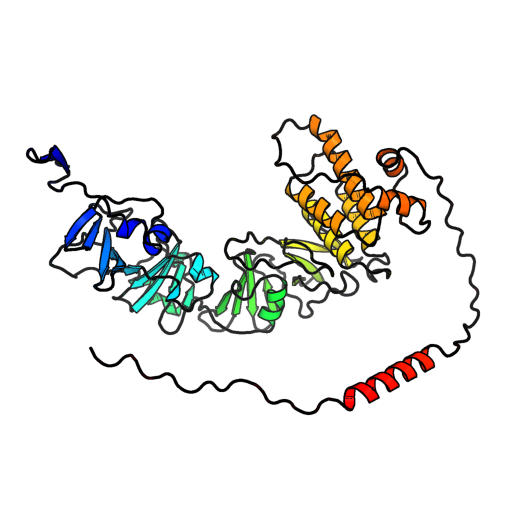68 14.977 1.00 94.81 245 LEU A N 1
ATOM 1953 C CA . LEU A 1 245 ? -0.258 11.103 14.522 1.00 94.81 245 LEU A CA 1
ATOM 1954 C C . LEU A 1 245 ? -0.779 12.154 15.502 1.00 94.81 245 LEU A C 1
ATOM 1956 O O . LEU A 1 245 ? -1.828 11.981 16.125 1.00 94.81 245 LEU A O 1
ATOM 1960 N N . GLU A 1 246 ? -0.062 13.262 15.608 1.00 94.31 246 GLU A N 1
ATOM 1961 C CA . GLU A 1 246 ? -0.376 14.392 16.468 1.00 94.31 246 GLU A CA 1
ATOM 1962 C C . GLU A 1 246 ? -0.104 15.719 15.757 1.00 94.31 246 GLU A C 1
ATOM 1964 O O . GLU A 1 246 ? 0.925 15.899 15.103 1.00 94.31 246 GLU A O 1
ATOM 1969 N N . CYS A 1 247 ? -1.048 16.643 15.892 1.00 91.69 247 CYS A N 1
ATOM 1970 C CA . CYS A 1 247 ? -0.929 18.030 15.456 1.00 91.69 247 CYS A CA 1
ATOM 1971 C C . CYS A 1 247 ? -0.580 18.931 16.655 1.00 91.69 247 CYS A C 1
ATOM 1973 O O . CYS A 1 247 ? -0.812 18.551 17.807 1.00 91.69 247 CYS A O 1
ATOM 1975 N N . SER A 1 248 ? -0.068 20.139 16.394 1.00 84.44 248 SER A N 1
ATOM 1976 C CA . SER A 1 248 ? 0.286 21.151 17.407 1.00 84.44 248 SER A CA 1
ATOM 1977 C C . SER A 1 248 ? -0.814 21.389 18.445 1.00 84.44 248 SER A C 1
ATOM 1979 O O . SER A 1 248 ? -0.532 21.581 19.626 1.00 84.44 248 SER A O 1
ATOM 1981 N N . ASP A 1 249 ? -2.075 21.281 18.027 1.00 85.19 249 ASP A N 1
ATOM 1982 C CA . ASP A 1 249 ? -3.257 21.523 18.860 1.00 85.19 249 ASP A CA 1
ATOM 1983 C C . ASP A 1 249 ? -3.635 20.318 19.747 1.00 85.19 249 ASP A C 1
ATOM 1985 O O . ASP A 1 249 ? -4.768 20.217 20.227 1.00 85.19 249 ASP A O 1
ATOM 1989 N N . ARG A 1 250 ? -2.716 19.354 19.926 1.00 82.75 250 ARG A N 1
ATOM 1990 C CA . ARG A 1 250 ? -2.925 18.057 20.608 1.00 82.75 250 ARG A CA 1
ATOM 1991 C C . ARG A 1 250 ? -4.039 17.203 20.006 1.00 82.75 250 ARG A C 1
ATOM 1993 O O . ARG A 1 250 ? -4.538 16.266 20.631 1.00 82.75 250 ARG A O 1
ATOM 2000 N N . HIS A 1 251 ? -4.434 17.508 18.777 1.00 89.88 251 HIS A N 1
ATOM 2001 C CA . HIS A 1 251 ? -5.304 16.649 17.998 1.00 89.88 251 HIS A CA 1
ATOM 2002 C C . HIS A 1 251 ? -4.563 15.398 17.576 1.00 89.88 251 HIS A C 1
ATOM 2004 O O . HIS A 1 251 ? -3.465 15.491 17.034 1.00 89.88 251 HIS A O 1
ATOM 2010 N N . GLN A 1 252 ? -5.187 14.242 17.782 1.00 92.94 252 GLN A N 1
ATOM 2011 C CA . GLN A 1 252 ? -4.558 12.959 17.516 1.00 92.94 252 GLN A CA 1
ATOM 2012 C C . GLN A 1 252 ? -5.376 12.169 16.501 1.00 92.94 252 GLN A C 1
ATOM 2014 O O . GLN A 1 252 ? -6.602 12.094 16.613 1.00 92.94 252 GLN A O 1
ATOM 2019 N N . LYS A 1 253 ? -4.677 11.570 15.540 1.00 94.56 253 LYS A N 1
ATOM 2020 C CA . LYS A 1 253 ? -5.237 10.637 14.563 1.00 94.56 253 LYS A CA 1
ATOM 2021 C C . LYS A 1 253 ? -4.543 9.295 14.713 1.00 94.56 253 LYS A C 1
ATOM 2023 O O . LYS A 1 253 ? -3.330 9.249 14.894 1.00 94.56 253 LYS A O 1
ATOM 2028 N N . VAL A 1 254 ? -5.302 8.215 14.637 1.00 95.06 254 VAL A N 1
ATOM 2029 C CA . VAL A 1 254 ? -4.780 6.849 14.671 1.00 95.06 254 VAL A CA 1
ATOM 2030 C C . VAL A 1 254 ? -5.032 6.216 13.314 1.00 95.06 254 VAL A C 1
ATOM 2032 O O . VAL A 1 254 ? -6.174 6.153 12.863 1.00 95.06 254 VAL A O 1
ATOM 2035 N N . LEU A 1 255 ? -3.961 5.776 12.663 1.00 95.25 255 LEU A N 1
ATOM 2036 C CA . LEU A 1 255 ? -4.004 5.056 11.399 1.00 95.25 255 LEU A CA 1
ATOM 2037 C C . LEU A 1 255 ? -3.869 3.566 11.682 1.00 95.25 255 LEU A C 1
ATOM 2039 O O . LEU A 1 255 ? -2.909 3.156 12.334 1.00 95.25 255 LEU A O 1
ATOM 2043 N N . VAL A 1 256 ? -4.808 2.767 11.188 1.00 94.44 256 VAL A N 1
ATOM 2044 C CA . VAL A 1 256 ? -4.822 1.308 11.368 1.00 94.44 256 VAL A CA 1
ATOM 2045 C C . VAL A 1 256 ? -4.979 0.651 9.998 1.00 94.44 256 VAL A C 1
ATOM 2047 O O . VAL A 1 256 ? -5.879 1.060 9.267 1.00 94.44 256 VAL A O 1
ATOM 2050 N N . PRO A 1 257 ? -4.152 -0.333 9.609 1.00 93.06 257 PRO A N 1
ATOM 2051 C CA . PRO A 1 257 ? -4.284 -1.002 8.318 1.00 93.06 257 PRO A CA 1
ATOM 2052 C C . PRO A 1 257 ? -5.635 -1.727 8.215 1.00 93.06 257 PRO A C 1
ATOM 2054 O O . PRO A 1 257 ? -6.189 -2.168 9.217 1.00 93.06 257 PRO A O 1
ATOM 2057 N N . SER A 1 258 ? -6.174 -1.857 7.003 1.00 89.94 258 SER A N 1
ATOM 2058 C CA . SER A 1 258 ? -7.527 -2.384 6.756 1.00 89.94 258 SER A CA 1
ATOM 2059 C C . SER A 1 258 ? -7.634 -3.918 6.722 1.00 89.94 258 SER A C 1
ATOM 2061 O O . SER A 1 258 ? -8.638 -4.457 6.248 1.00 89.94 258 SER A O 1
ATOM 2063 N N . GLY A 1 259 ? -6.580 -4.622 7.143 1.00 87.25 259 GLY A N 1
ATOM 2064 C CA . GLY A 1 259 ? -6.463 -6.080 7.066 1.00 87.25 259 GLY A CA 1
ATOM 2065 C C . GLY A 1 259 ? -7.445 -6.838 7.966 1.00 87.25 259 GLY A C 1
ATOM 2066 O O . GLY A 1 259 ? -8.329 -6.251 8.593 1.00 87.25 259 GLY A O 1
ATOM 2067 N N . GLY A 1 260 ? -7.305 -8.164 7.997 1.00 86.94 260 GLY A N 1
ATOM 2068 C CA . GLY A 1 260 ? -8.027 -9.012 8.945 1.00 86.94 260 GLY A CA 1
ATOM 2069 C C . GLY A 1 260 ? -7.460 -8.856 10.355 1.00 86.94 260 GLY A C 1
ATOM 2070 O O . GLY A 1 260 ? -6.255 -8.698 10.530 1.00 86.94 260 GLY A O 1
ATOM 2071 N N . ILE A 1 261 ? -8.317 -8.875 11.362 1.00 90.50 261 ILE A N 1
ATOM 2072 C CA . ILE A 1 261 ? -7.963 -8.701 12.765 1.00 90.50 261 ILE A CA 1
ATOM 2073 C C . ILE A 1 261 ? -7.739 -10.084 13.380 1.00 90.50 261 ILE A C 1
ATOM 2075 O O . ILE A 1 261 ? -8.645 -10.916 13.459 1.00 90.50 261 ILE A O 1
ATOM 2079 N N . GLY A 1 262 ? -6.512 -10.329 13.831 1.00 85.19 262 GLY A N 1
ATOM 2080 C CA . GLY A 1 262 ? -6.121 -11.555 14.510 1.00 85.19 262 GLY A CA 1
ATOM 2081 C C . GLY A 1 262 ? -6.559 -11.597 15.977 1.00 85.19 262 GLY A C 1
ATOM 2082 O O . GLY A 1 262 ? -6.991 -10.608 16.579 1.00 85.19 262 GLY A O 1
ATOM 2083 N N . ARG A 1 263 ? -6.395 -12.766 16.606 1.00 76.25 263 ARG A N 1
ATOM 2084 C CA . ARG A 1 263 ? -6.616 -12.922 18.054 1.00 76.25 263 ARG A CA 1
ATOM 2085 C C . ARG A 1 263 ? -5.597 -12.069 18.823 1.00 76.25 263 ARG A C 1
ATOM 2087 O O . ARG A 1 263 ? -4.397 -12.195 18.598 1.00 76.25 263 ARG A O 1
ATOM 2094 N N . GLY A 1 264 ? -6.076 -11.200 19.715 1.00 78.19 264 GLY A N 1
ATOM 2095 C CA . GLY A 1 264 ? -5.260 -10.182 20.394 1.00 78.19 264 GLY A CA 1
ATOM 2096 C C . GLY A 1 264 ? -5.272 -8.803 19.720 1.00 78.19 264 GLY A C 1
ATOM 2097 O O . GLY A 1 264 ? -4.567 -7.904 20.167 1.00 78.19 264 GLY A O 1
ATOM 2098 N N . GLY A 1 265 ? -6.060 -8.632 18.653 1.00 80.94 265 GLY A N 1
ATOM 2099 C CA . GLY A 1 265 ? -6.382 -7.342 18.039 1.00 80.94 265 GLY A CA 1
ATOM 2100 C C . GLY A 1 265 ? -5.334 -6.752 17.105 1.00 80.94 265 GLY A C 1
ATOM 2101 O O . GLY A 1 265 ? -5.555 -5.681 16.545 1.00 80.94 265 GLY A O 1
ATOM 2102 N N . ASN A 1 266 ? -4.224 -7.453 16.875 1.00 88.56 266 ASN A N 1
ATOM 2103 C CA . ASN A 1 266 ? -3.282 -7.084 15.823 1.00 88.56 266 ASN A CA 1
ATOM 2104 C C . ASN A 1 266 ? -3.858 -7.406 14.445 1.00 88.56 266 ASN A C 1
ATOM 2106 O O . ASN A 1 266 ? -4.455 -8.460 14.238 1.00 88.56 266 ASN A O 1
ATOM 2110 N N . VAL A 1 267 ? -3.647 -6.495 13.504 1.00 88.88 267 VAL A N 1
ATOM 2111 C CA . VAL A 1 267 ? -4.088 -6.642 12.120 1.00 88.88 267 VAL A CA 1
ATOM 2112 C C . VAL A 1 267 ? -3.038 -7.418 11.331 1.00 88.88 267 VAL A C 1
ATOM 2114 O O . VAL A 1 267 ? -1.842 -7.130 11.417 1.00 88.88 267 VAL A O 1
ATOM 2117 N N . GLU A 1 268 ? -3.489 -8.395 10.556 1.00 87.00 268 GLU A N 1
ATOM 2118 C CA . GLU A 1 268 ? -2.658 -9.197 9.669 1.00 87.00 268 GLU A CA 1
ATOM 2119 C C . GLU A 1 268 ? -2.103 -8.342 8.524 1.00 87.00 268 GLU A C 1
ATOM 2121 O O . GLU A 1 268 ? -2.840 -7.717 7.756 1.00 87.00 268 GLU A O 1
ATOM 2126 N N . ILE A 1 269 ? -0.774 -8.326 8.405 1.00 83.88 269 ILE A N 1
ATOM 2127 C CA . ILE A 1 269 ? -0.057 -7.587 7.366 1.00 83.88 269 ILE A CA 1
ATOM 2128 C C . ILE A 1 269 ? 0.148 -8.507 6.160 1.00 83.88 269 ILE A C 1
ATOM 2130 O O . ILE A 1 269 ? 0.769 -9.566 6.253 1.00 83.88 269 ILE A O 1
ATOM 2134 N N . LEU A 1 270 ? -0.358 -8.088 5.001 1.00 82.75 270 LEU A N 1
ATOM 2135 C CA . LEU A 1 270 ? -0.296 -8.872 3.770 1.00 82.75 270 LEU A CA 1
ATOM 2136 C C . LEU A 1 270 ? 1.101 -8.822 3.132 1.00 82.75 270 LEU A C 1
ATOM 2138 O O . LEU A 1 270 ? 1.556 -7.776 2.670 1.00 82.75 270 LEU A O 1
ATOM 2142 N N . ASN A 1 271 ? 1.756 -9.974 2.994 1.00 80.94 271 ASN A N 1
ATOM 2143 C CA . ASN A 1 271 ? 3.125 -10.085 2.461 1.00 80.94 271 ASN A CA 1
ATOM 2144 C C . ASN A 1 271 ? 3.219 -10.304 0.933 1.00 80.94 271 ASN A C 1
ATOM 2146 O O . ASN A 1 271 ? 4.214 -10.839 0.441 1.00 80.94 271 ASN A O 1
ATOM 2150 N N . HIS A 1 272 ? 2.211 -9.892 0.156 1.00 82.81 272 HIS A N 1
ATOM 2151 C CA . HIS A 1 272 ? 2.210 -10.037 -1.308 1.00 82.81 272 HIS A CA 1
ATOM 2152 C C . HIS A 1 272 ? 2.145 -8.689 -2.039 1.00 82.81 272 HIS A C 1
ATOM 2154 O O . HIS A 1 272 ? 1.365 -7.814 -1.687 1.00 82.81 272 HIS A O 1
ATOM 2160 N N . TRP A 1 273 ? 2.931 -8.505 -3.102 1.00 78.94 273 TRP A N 1
ATOM 2161 C CA . TRP A 1 273 ? 3.082 -7.194 -3.757 1.00 78.94 273 TRP A CA 1
ATOM 2162 C C . TRP A 1 273 ? 1.792 -6.649 -4.405 1.00 78.94 273 TRP A C 1
ATOM 2164 O O . TRP A 1 273 ? 1.640 -5.434 -4.526 1.00 78.94 273 TRP A O 1
ATOM 2174 N N . GLN A 1 274 ? 0.864 -7.532 -4.792 1.00 80.38 274 GLN A N 1
ATOM 2175 C CA . GLN A 1 274 ? -0.457 -7.182 -5.343 1.00 80.38 274 GLN A CA 1
ATOM 2176 C C . GLN A 1 274 ? -1.506 -6.874 -4.269 1.00 80.38 274 GLN A C 1
ATOM 2178 O O . GLN A 1 274 ? -2.657 -6.611 -4.610 1.00 80.38 274 GLN A O 1
ATOM 2183 N N . ALA A 1 275 ? -1.145 -6.939 -2.985 1.00 79.69 275 ALA A N 1
ATOM 2184 C CA . ALA A 1 275 ? -2.081 -6.668 -1.905 1.00 79.69 275 ALA A CA 1
ATOM 2185 C C . ALA A 1 275 ? -2.632 -5.257 -2.030 1.00 79.69 275 ALA A C 1
ATOM 2187 O O . ALA A 1 275 ? -1.874 -4.289 -2.122 1.00 79.69 275 ALA A O 1
ATOM 2188 N N . HIS A 1 276 ? -3.958 -5.157 -2.008 1.00 73.88 276 HIS A N 1
ATOM 2189 C CA . HIS A 1 276 ? -4.616 -3.881 -1.829 1.00 73.88 276 HIS A CA 1
ATOM 2190 C C . HIS A 1 276 ? -4.586 -3.556 -0.336 1.00 73.88 276 HIS A C 1
ATOM 2192 O O . HIS A 1 276 ? -5.393 -4.068 0.437 1.00 73.88 276 HIS A O 1
ATOM 2198 N N . CYS A 1 277 ? -3.600 -2.762 0.073 1.00 83.94 277 CYS A N 1
ATOM 2199 C CA . CYS A 1 277 ? -3.477 -2.309 1.449 1.00 83.94 277 CYS A CA 1
ATOM 2200 C C . CYS A 1 277 ? -4.224 -0.982 1.591 1.00 83.94 277 CYS A C 1
ATOM 2202 O O . CYS A 1 277 ? -3.874 0.001 0.947 1.00 83.94 277 CYS A O 1
ATOM 2204 N N . GLY A 1 278 ? -5.253 -0.953 2.429 1.00 88.81 278 GLY A N 1
ATOM 2205 C CA . GLY A 1 278 ? -5.889 0.281 2.873 1.00 88.81 278 GLY A CA 1
ATOM 2206 C C . GLY A 1 278 ? -5.562 0.561 4.332 1.00 88.81 278 GLY A C 1
ATOM 2207 O O . GLY A 1 278 ? -4.917 -0.236 5.017 1.00 88.81 278 GLY A O 1
ATOM 2208 N N . TYR A 1 279 ? -6.052 1.687 4.830 1.00 93.25 279 TYR A N 1
ATOM 2209 C CA . TYR A 1 279 ? -6.039 1.994 6.251 1.00 93.25 279 TYR A CA 1
ATOM 2210 C C . TYR A 1 279 ? -7.316 2.740 6.642 1.00 93.25 279 TYR A C 1
ATOM 2212 O O . TYR A 1 279 ? -7.908 3.463 5.841 1.00 93.25 279 TYR A O 1
ATOM 2220 N N . TYR A 1 280 ? -7.735 2.562 7.889 1.00 94.25 280 TYR A N 1
ATOM 2221 C CA . TYR A 1 280 ? -8.778 3.346 8.528 1.00 94.25 280 TYR A CA 1
ATOM 2222 C C . TYR A 1 280 ? -8.152 4.447 9.375 1.00 94.25 280 TYR A C 1
ATOM 2224 O O . TYR A 1 280 ? -7.056 4.301 9.922 1.00 94.25 280 TYR A O 1
ATOM 2232 N N . ILE A 1 281 ? -8.875 5.558 9.479 1.00 95.25 281 ILE A N 1
ATOM 2233 C CA . ILE A 1 281 ? -8.475 6.728 10.252 1.00 95.25 281 ILE A CA 1
ATOM 2234 C C . ILE A 1 281 ? -9.453 6.865 11.409 1.00 95.25 281 ILE A C 1
ATOM 2236 O O . ILE A 1 281 ? -10.664 6.954 11.190 1.00 95.25 281 ILE A O 1
ATOM 2240 N N . TYR A 1 282 ? -8.919 6.929 12.624 1.00 95.19 282 TYR A N 1
ATOM 2241 C CA . TYR A 1 282 ? -9.695 7.195 13.825 1.00 95.19 282 TYR A CA 1
ATOM 2242 C C . TYR A 1 282 ? -9.252 8.501 14.466 1.00 95.19 282 TYR A C 1
ATOM 2244 O O . TYR A 1 282 ? -8.075 8.690 14.781 1.00 95.19 282 TYR A O 1
ATOM 2252 N N . ASP A 1 283 ? -10.204 9.399 14.683 1.00 93.75 283 ASP A N 1
ATOM 2253 C CA . ASP A 1 283 ? -9.974 10.629 15.429 1.00 93.75 283 ASP A CA 1
ATOM 2254 C C . ASP A 1 283 ? -10.080 10.358 16.928 1.00 93.75 283 ASP A C 1
ATOM 2256 O O . ASP A 1 283 ? -11.027 9.723 17.393 1.00 93.75 283 ASP A O 1
ATOM 2260 N N . VAL A 1 284 ? -9.121 10.861 17.704 1.00 92.00 284 VAL A N 1
ATOM 2261 C CA . VAL A 1 284 ? -9.206 10.809 19.167 1.00 92.00 284 VAL A CA 1
ATOM 2262 C C . VAL A 1 284 ? -10.007 12.012 19.651 1.00 92.00 284 VAL A C 1
ATOM 2264 O O . VAL A 1 284 ? -9.612 13.167 19.462 1.00 92.00 284 VAL A O 1
ATOM 2267 N N . HIS A 1 285 ? -11.132 11.757 20.315 1.00 88.94 285 HIS A N 1
ATOM 2268 C CA . HIS A 1 285 ? -11.958 12.813 20.884 1.00 88.94 285 HIS A CA 1
ATOM 2269 C C . HIS A 1 285 ? -11.174 13.599 21.947 1.00 88.94 285 HIS A C 1
ATOM 2271 O O . HIS A 1 285 ? -10.763 13.030 22.956 1.00 88.94 285 HIS A O 1
ATOM 2277 N N . ARG A 1 286 ? -11.059 14.927 21.797 1.00 83.38 286 ARG A N 1
ATOM 2278 C CA . ARG A 1 286 ? -10.233 15.784 22.679 1.00 83.38 286 ARG A CA 1
ATOM 2279 C C . ARG A 1 286 ? -10.532 15.622 24.179 1.00 83.38 286 ARG A C 1
ATOM 2281 O O . ARG A 1 286 ? -9.615 15.607 24.986 1.00 83.38 286 ARG A O 1
ATOM 2288 N N . ARG A 1 287 ? -11.817 15.537 24.549 1.00 82.38 287 ARG A N 1
ATOM 2289 C CA . ARG A 1 287 ? -12.261 15.449 25.956 1.00 82.38 287 ARG A CA 1
ATOM 2290 C C . ARG A 1 287 ? -12.259 14.034 26.540 1.00 82.38 287 ARG A C 1
ATOM 2292 O O . ARG A 1 287 ? -11.781 13.843 27.646 1.00 82.38 287 ARG A O 1
ATOM 2299 N N . PHE A 1 288 ? -12.840 13.076 25.822 1.00 80.38 288 PHE A N 1
ATOM 2300 C CA . PHE A 1 288 ? -13.057 11.717 26.321 1.00 80.38 288 PHE A CA 1
ATOM 2301 C C . PHE A 1 288 ? -11.927 10.746 25.957 1.00 80.38 288 PHE A C 1
ATOM 2303 O O . PHE A 1 288 ? -11.819 9.686 26.551 1.00 80.38 288 PHE A O 1
ATOM 2310 N N . GLY A 1 289 ? -11.081 11.084 24.979 1.00 81.44 289 GLY A N 1
ATOM 2311 C CA . GLY A 1 289 ? -10.009 10.202 24.511 1.00 81.44 289 GLY A CA 1
ATOM 2312 C C . GLY A 1 289 ? -10.492 9.002 23.687 1.00 81.44 289 GLY A C 1
ATOM 2313 O O . GLY A 1 289 ? -9.680 8.133 23.365 1.00 81.44 289 GLY A O 1
ATOM 2314 N N . ASN A 1 290 ? -11.785 8.961 23.346 1.00 87.50 290 ASN A N 1
ATOM 2315 C CA . ASN A 1 290 ? -12.421 7.885 22.587 1.00 87.50 290 ASN A CA 1
ATOM 2316 C C . ASN A 1 290 ? -12.019 7.940 21.113 1.00 87.50 290 ASN A C 1
ATOM 2318 O O . ASN A 1 290 ? -11.879 9.029 20.554 1.00 87.50 290 ASN A O 1
ATOM 2322 N N . LEU A 1 291 ? -11.902 6.773 20.484 1.00 92.44 291 LEU A N 1
ATOM 2323 C CA . LEU A 1 291 ? -11.664 6.651 19.049 1.00 92.44 291 LEU A CA 1
ATOM 2324 C C . LEU A 1 291 ? -12.977 6.811 18.279 1.00 92.44 291 LEU A C 1
ATOM 2326 O O . LEU A 1 291 ? -13.968 6.147 18.582 1.00 92.44 291 LEU A O 1
ATOM 2330 N N . ILE A 1 292 ? -12.978 7.700 17.289 1.00 92.38 292 ILE A N 1
ATOM 2331 C CA . ILE A 1 292 ? -14.132 8.005 16.445 1.00 92.38 292 ILE A CA 1
ATOM 2332 C C . ILE A 1 292 ? -13.795 7.621 15.011 1.00 92.38 292 ILE A C 1
ATOM 2334 O O . ILE A 1 292 ? -12.838 8.130 14.431 1.00 92.38 292 ILE A O 1
ATOM 2338 N N . ALA A 1 293 ? -14.610 6.742 14.436 1.00 93.38 293 ALA A N 1
ATOM 2339 C CA . ALA A 1 293 ? -14.533 6.368 13.033 1.00 93.38 293 ALA A CA 1
ATOM 2340 C C . ALA A 1 293 ? -15.546 7.165 12.200 1.00 93.38 293 ALA A C 1
ATOM 2342 O O . ALA A 1 293 ? -16.702 7.348 12.600 1.00 93.38 293 ALA A O 1
ATOM 2343 N N . THR A 1 294 ? -15.114 7.619 11.026 1.00 89.06 294 THR A N 1
ATOM 2344 C CA . THR A 1 294 ? -15.922 8.456 10.129 1.00 89.06 294 THR A CA 1
ATOM 2345 C C . THR A 1 294 ? -16.982 7.647 9.382 1.00 89.06 294 THR A C 1
ATOM 2347 O O . THR A 1 294 ? -18.144 8.050 9.335 1.00 89.06 294 THR A O 1
ATOM 2350 N N . ASN A 1 295 ? -16.611 6.481 8.854 1.00 92.06 295 ASN A N 1
ATOM 2351 C CA . ASN A 1 295 ? -17.455 5.617 8.028 1.00 92.06 295 ASN A CA 1
ATOM 2352 C C . ASN A 1 295 ? -17.951 4.365 8.780 1.00 92.06 295 ASN A C 1
ATOM 2354 O O . ASN A 1 295 ? -17.373 3.951 9.785 1.00 92.06 295 ASN A O 1
ATOM 2358 N N . ARG A 1 296 ? -19.028 3.746 8.272 1.00 92.31 296 ARG A N 1
ATOM 2359 C CA . ARG A 1 296 ? -19.591 2.485 8.797 1.00 92.31 296 ARG A CA 1
ATOM 2360 C C . ARG A 1 296 ? -18.555 1.356 8.787 1.00 92.31 296 ARG A C 1
ATOM 2362 O O . ARG A 1 296 ? -18.356 0.704 9.804 1.00 92.31 296 ARG A O 1
ATOM 2369 N N . GLU A 1 297 ? -17.837 1.188 7.677 1.00 93.31 297 GLU A N 1
ATOM 2370 C CA . GLU A 1 297 ? -16.786 0.171 7.535 1.00 93.31 297 GLU A CA 1
ATOM 2371 C C . GLU A 1 297 ? -15.686 0.308 8.606 1.00 93.31 297 GLU A C 1
ATOM 2373 O O . GLU A 1 297 ? -15.345 -0.664 9.277 1.00 93.31 297 GLU A O 1
ATOM 2378 N N . GLY A 1 298 ? -15.187 1.526 8.839 1.00 93.56 298 GLY A N 1
ATOM 2379 C CA . GLY A 1 298 ? -14.203 1.799 9.884 1.00 93.56 298 GLY A CA 1
ATOM 2380 C C . GLY A 1 298 ? -14.769 1.631 11.293 1.00 93.56 298 GLY A C 1
ATOM 2381 O O . GLY A 1 298 ? -14.051 1.180 12.178 1.00 93.56 298 GLY A O 1
ATOM 2382 N N . ARG A 1 299 ? -16.057 1.923 11.531 1.00 95.19 299 ARG A N 1
ATOM 2383 C CA . ARG A 1 299 ? -16.706 1.626 12.825 1.00 95.19 299 ARG A CA 1
ATOM 2384 C C . ARG A 1 299 ? -16.779 0.127 13.090 1.00 95.19 299 ARG A C 1
ATOM 2386 O O . ARG A 1 299 ? -16.475 -0.287 14.205 1.00 95.19 299 ARG A O 1
ATOM 2393 N N . LEU A 1 300 ? -17.143 -0.673 12.086 1.00 95.12 300 LEU A N 1
ATOM 2394 C CA . LEU A 1 300 ? -17.155 -2.134 12.192 1.00 95.12 300 LEU A CA 1
ATOM 2395 C C . LEU A 1 300 ? -15.743 -2.677 12.426 1.00 95.12 300 LEU A C 1
ATOM 2397 O O . LEU A 1 300 ? -15.541 -3.499 13.315 1.00 95.12 300 LEU A O 1
ATOM 2401 N N . HIS A 1 301 ? -14.747 -2.154 11.710 1.00 94.88 301 HIS A N 1
ATOM 2402 C CA . HIS A 1 301 ? -13.351 -2.513 11.945 1.00 94.88 301 HIS A CA 1
ATOM 2403 C C . HIS A 1 301 ? -12.895 -2.157 13.369 1.00 94.88 301 HIS A C 1
ATOM 2405 O O . HIS A 1 301 ? -12.294 -2.978 14.057 1.00 94.88 301 HIS A O 1
ATOM 2411 N N . LEU A 1 302 ? -13.213 -0.953 13.852 1.00 94.75 302 LEU A N 1
ATOM 2412 C CA . LEU A 1 302 ? -12.913 -0.529 15.220 1.00 94.75 302 LEU A CA 1
ATOM 2413 C C . LEU A 1 302 ? -13.622 -1.405 16.262 1.00 94.75 302 LEU A C 1
ATOM 2415 O O . LEU A 1 302 ? -13.023 -1.751 17.279 1.00 94.75 302 LEU A O 1
ATOM 2419 N N . ALA A 1 303 ? -14.869 -1.805 16.005 1.00 94.44 303 ALA A N 1
ATOM 2420 C CA . ALA A 1 303 ? -15.582 -2.755 16.852 1.00 94.44 303 ALA A CA 1
ATOM 2421 C C . ALA A 1 303 ? -14.868 -4.114 16.900 1.00 94.44 303 ALA A C 1
ATOM 2423 O O . ALA A 1 303 ? -14.755 -4.695 17.976 1.00 94.44 303 ALA A O 1
ATOM 2424 N N . GLY A 1 304 ? -14.326 -4.585 15.774 1.00 93.56 304 GLY A N 1
ATOM 2425 C CA . GLY A 1 304 ? -13.514 -5.803 15.709 1.00 93.56 304 GLY A CA 1
ATOM 2426 C C . GLY A 1 304 ? -12.226 -5.703 16.525 1.00 93.56 304 GLY A C 1
ATOM 2427 O O . GLY A 1 304 ? -11.884 -6.640 17.250 1.00 93.56 304 GLY A O 1
ATOM 2428 N N . LEU A 1 305 ? -11.549 -4.548 16.488 1.00 93.12 305 LEU A N 1
ATOM 2429 C CA . LEU A 1 305 ? -10.363 -4.294 17.316 1.00 93.12 305 LEU A CA 1
ATOM 2430 C C . LEU A 1 305 ? -10.724 -4.374 18.801 1.00 93.12 305 LEU A C 1
ATOM 2432 O O . LEU A 1 305 ? -10.082 -5.108 19.541 1.00 93.12 305 LEU A O 1
ATOM 2436 N N . TYR A 1 306 ? -11.803 -3.708 19.218 1.00 92.31 306 TYR A N 1
ATOM 2437 C CA . TYR A 1 306 ? -12.271 -3.774 20.603 1.00 92.31 306 TYR A CA 1
ATOM 2438 C C . TYR A 1 306 ? -12.742 -5.166 21.020 1.00 92.31 306 TYR A C 1
ATOM 2440 O O . TYR A 1 306 ? -12.519 -5.549 22.162 1.00 92.31 306 TYR A O 1
ATOM 2448 N N . ALA A 1 307 ? -13.389 -5.922 20.131 1.00 91.75 307 ALA A N 1
ATOM 2449 C CA . ALA A 1 307 ? -13.850 -7.278 20.420 1.00 91.75 307 ALA A CA 1
ATOM 2450 C C . ALA A 1 307 ? -12.671 -8.239 20.635 1.00 91.75 307 ALA A C 1
ATOM 2452 O O . ALA A 1 307 ? -12.653 -8.998 21.601 1.00 91.75 307 ALA A O 1
ATOM 2453 N N . SER A 1 308 ? -11.665 -8.156 19.764 1.00 91.62 308 SER A N 1
ATOM 2454 C CA . SER A 1 308 ? -10.476 -9.016 19.778 1.00 91.62 308 SER A CA 1
ATOM 2455 C C . SER A 1 308 ? -9.445 -8.645 20.845 1.00 91.62 308 SER A C 1
ATOM 2457 O O . SER A 1 308 ? -8.746 -9.533 21.336 1.00 91.62 308 SER A O 1
ATOM 2459 N N . SER A 1 309 ? -9.342 -7.363 21.210 1.00 88.69 309 SER A N 1
ATOM 2460 C CA . SER A 1 309 ? -8.481 -6.882 22.296 1.00 88.69 309 SER A CA 1
ATOM 2461 C C . SER A 1 309 ? -9.189 -6.862 23.654 1.00 88.69 309 SER A C 1
ATOM 2463 O O . SER A 1 309 ? -8.586 -6.462 24.651 1.00 88.69 309 SER A O 1
ATOM 2465 N N . SER A 1 310 ? -10.476 -7.227 23.717 1.00 84.12 310 SER A N 1
ATOM 2466 C CA . SER A 1 310 ? -11.235 -7.138 24.963 1.00 84.12 310 SER A CA 1
ATOM 2467 C C . SER A 1 310 ? -10.684 -8.102 26.006 1.00 84.12 310 SER A C 1
ATOM 2469 O O . SER A 1 310 ? -10.351 -9.253 25.730 1.00 84.12 310 SER A O 1
ATOM 2471 N N . SER A 1 311 ? -10.699 -7.639 27.250 1.00 80.12 311 SER A N 1
ATOM 2472 C CA . SER A 1 311 ? -10.601 -8.482 28.437 1.00 80.12 311 SER A CA 1
ATOM 2473 C C . SER A 1 311 ? -11.868 -8.314 29.281 1.00 80.12 311 SER A C 1
ATOM 2475 O O . SER A 1 311 ? -12.748 -7.522 28.934 1.00 80.12 311 SER A O 1
ATOM 2477 N N . TYR A 1 312 ? -11.973 -9.043 30.393 1.00 76.50 312 TYR A N 1
ATOM 2478 C CA . TYR A 1 312 ? -13.025 -8.811 31.392 1.00 76.50 312 TYR A CA 1
ATOM 2479 C C . TYR A 1 312 ? -12.834 -7.497 32.168 1.00 76.50 312 TYR A C 1
ATOM 2481 O O . TYR A 1 312 ? -13.706 -7.106 32.940 1.00 76.50 312 TYR A O 1
ATOM 2489 N N . MET A 1 313 ? -11.703 -6.810 31.978 1.00 77.69 313 MET A N 1
ATOM 2490 C CA . MET A 1 313 ? -11.432 -5.521 32.602 1.00 77.69 313 MET A CA 1
ATOM 2491 C C . MET A 1 313 ? -11.959 -4.375 31.738 1.00 77.69 313 MET A C 1
ATOM 2493 O O . MET A 1 313 ? -11.891 -4.404 30.508 1.00 77.69 313 MET A O 1
ATOM 2497 N N . SER A 1 314 ? -12.463 -3.337 32.404 1.00 81.19 314 SER A N 1
ATOM 2498 C CA . SER A 1 314 ? -12.863 -2.099 31.744 1.00 81.19 314 SER A CA 1
ATOM 2499 C C . SER A 1 314 ? -11.657 -1.362 31.171 1.00 81.19 314 SER A C 1
ATOM 2501 O O . SER A 1 314 ? -10.629 -1.219 31.831 1.00 81.19 314 SER A O 1
ATOM 2503 N N . GLU A 1 315 ? -11.823 -0.825 29.968 1.00 80.50 315 GLU A N 1
ATOM 2504 C CA . GLU A 1 315 ? -10.862 0.080 29.344 1.00 80.50 315 GLU A CA 1
ATOM 2505 C C . GLU A 1 315 ? -10.807 1.392 30.142 1.00 80.50 315 GLU A C 1
ATOM 2507 O O . GLU A 1 315 ? -11.847 2.047 30.260 1.00 80.50 315 GLU A O 1
ATOM 2512 N N . PRO A 1 316 ? -9.651 1.831 30.679 1.00 77.31 316 PRO A N 1
ATOM 2513 C CA . PRO A 1 316 ? -9.584 3.011 31.543 1.00 77.31 316 PRO A CA 1
ATOM 2514 C C . PRO A 1 316 ? -10.094 4.302 30.906 1.00 77.31 316 PRO A C 1
ATOM 2516 O O . PRO A 1 316 ? -10.636 5.145 31.615 1.00 77.31 316 PRO A O 1
ATOM 2519 N N . ARG A 1 317 ? -9.974 4.466 29.579 1.00 78.50 317 ARG A N 1
ATOM 2520 C CA . ARG A 1 317 ? -10.552 5.635 28.888 1.00 78.50 317 ARG A CA 1
ATOM 2521 C C . ARG A 1 317 ? -12.073 5.607 28.822 1.00 78.50 317 ARG A C 1
ATOM 2523 O O . ARG A 1 317 ? -12.705 6.656 28.829 1.00 78.50 317 ARG A O 1
ATOM 2530 N N . LEU A 1 318 ? -12.657 4.418 28.706 1.00 79.00 318 LEU A N 1
ATOM 2531 C CA . LEU A 1 318 ? -14.081 4.242 28.409 1.00 79.00 318 LEU A CA 1
ATOM 2532 C C . LEU A 1 318 ? -14.888 3.806 29.636 1.00 79.00 318 LEU A C 1
ATOM 2534 O O . LEU A 1 318 ? -16.119 3.817 29.585 1.00 79.00 318 LEU A O 1
ATOM 2538 N N . SER A 1 319 ? -14.207 3.396 30.711 1.00 83.38 319 SER A N 1
ATOM 2539 C CA . SER A 1 319 ? -14.764 2.772 31.917 1.00 83.38 319 SER A CA 1
ATOM 2540 C C . SER A 1 319 ? -15.721 1.613 31.617 1.00 83.38 319 SER A C 1
ATOM 2542 O O . SER A 1 319 ? -16.602 1.294 32.414 1.00 83.38 319 SER A O 1
ATOM 2544 N N . LYS A 1 320 ? -15.563 0.985 30.448 1.00 85.06 320 LYS A N 1
ATOM 2545 C CA . LYS A 1 320 ? -16.408 -0.092 29.927 1.00 85.06 320 LYS A CA 1
ATOM 2546 C C . LYS A 1 320 ? -15.529 -1.188 29.324 1.00 85.06 320 LYS A C 1
ATOM 2548 O O . LYS A 1 320 ? -14.475 -0.861 28.776 1.00 85.06 320 LYS A O 1
ATOM 2553 N N . PRO A 1 321 ? -15.952 -2.461 29.376 1.00 87.31 321 PRO A N 1
ATOM 2554 C CA . PRO A 1 321 ? -15.282 -3.535 28.648 1.00 87.31 321 PRO A CA 1
ATOM 2555 C C . PRO A 1 321 ? -15.276 -3.272 27.138 1.00 87.31 321 PRO A C 1
ATOM 2557 O O . PRO A 1 321 ? -16.234 -2.701 26.601 1.00 87.31 321 PRO A O 1
ATOM 2560 N N . GLY A 1 322 ? -14.227 -3.731 26.451 1.00 87.06 322 GLY A N 1
ATOM 2561 C CA . GLY A 1 322 ? -14.077 -3.580 25.000 1.00 87.06 322 GLY A CA 1
ATOM 2562 C C . GLY A 1 322 ? -15.270 -4.141 24.220 1.00 87.06 322 GLY A C 1
ATOM 2563 O O . GLY A 1 322 ? -15.799 -3.470 23.338 1.00 87.06 322 GLY A O 1
ATOM 2564 N N . THR A 1 323 ? -15.797 -5.305 24.608 1.00 89.19 323 THR A N 1
ATOM 2565 C CA . THR A 1 323 ? -16.996 -5.908 23.989 1.00 89.19 323 THR A CA 1
ATOM 2566 C C . THR A 1 323 ? -18.253 -5.038 24.090 1.00 89.19 323 THR A C 1
ATOM 2568 O O . THR A 1 323 ? -19.028 -4.954 23.134 1.00 89.19 323 THR A O 1
ATOM 2571 N N . THR A 1 324 ? -18.457 -4.335 25.206 1.00 89.06 324 THR A N 1
ATOM 2572 C CA . THR A 1 324 ? -19.587 -3.405 25.375 1.00 89.06 324 THR A CA 1
ATOM 2573 C C . THR A 1 324 ? -19.448 -2.199 24.445 1.00 89.06 324 THR A C 1
ATOM 2575 O O . THR A 1 324 ? -20.432 -1.733 23.868 1.00 89.06 324 THR A O 1
ATOM 2578 N N . VAL A 1 325 ? -18.220 -1.705 24.266 1.00 90.31 325 VAL A N 1
ATOM 2579 C CA . VAL A 1 325 ? -17.908 -0.612 23.332 1.00 90.31 325 VAL A CA 1
ATOM 2580 C C . VAL A 1 325 ? -18.108 -1.076 21.890 1.00 90.31 325 VAL A C 1
ATOM 2582 O O . VAL A 1 325 ? -18.778 -0.390 21.121 1.00 90.31 325 VAL A O 1
ATOM 2585 N N . ALA A 1 326 ? -17.613 -2.266 21.547 1.00 92.50 326 ALA A N 1
ATOM 2586 C CA . ALA A 1 326 ? -17.822 -2.890 20.245 1.00 92.50 326 ALA A CA 1
ATOM 2587 C C . ALA A 1 326 ? -19.318 -3.036 19.928 1.00 92.50 326 ALA A C 1
ATOM 2589 O O . ALA A 1 326 ? -19.749 -2.669 18.840 1.00 92.50 326 ALA A O 1
ATOM 2590 N N . THR A 1 327 ? -20.134 -3.459 20.900 1.00 92.75 327 THR A N 1
ATOM 2591 C CA . THR A 1 327 ? -21.592 -3.599 20.720 1.00 92.75 327 THR A CA 1
ATOM 2592 C C . THR A 1 327 ? -22.247 -2.256 20.409 1.00 92.75 327 THR A C 1
ATOM 2594 O O . THR A 1 327 ? -23.092 -2.163 19.520 1.00 92.75 327 THR A O 1
ATOM 2597 N N . ALA A 1 328 ? -21.833 -1.190 21.099 1.00 91.62 328 ALA A N 1
ATOM 2598 C CA . ALA A 1 328 ? -22.325 0.155 20.825 1.00 91.62 328 ALA A CA 1
ATOM 2599 C C . ALA A 1 328 ? -21.908 0.658 19.431 1.00 91.62 328 ALA A C 1
ATOM 2601 O O . ALA A 1 328 ? -22.724 1.270 18.745 1.00 91.62 328 ALA A O 1
ATOM 2602 N N . LEU A 1 329 ? -20.673 0.384 18.997 1.00 93.56 329 LEU A N 1
ATOM 2603 C CA . LEU A 1 329 ? -20.177 0.754 17.666 1.00 93.56 329 LEU A CA 1
ATOM 2604 C C . LEU A 1 329 ? -20.907 0.004 16.548 1.00 93.56 329 LEU A C 1
ATOM 2606 O O . LEU A 1 329 ? -21.299 0.621 15.560 1.00 93.56 329 LEU A O 1
ATOM 2610 N N . VAL A 1 330 ? -21.134 -1.301 16.723 1.00 94.19 330 VAL A N 1
ATOM 2611 C CA . VAL A 1 330 ? -21.916 -2.118 15.785 1.00 94.19 330 VAL A CA 1
ATOM 2612 C C . VAL A 1 330 ? -23.336 -1.566 15.695 1.00 94.19 330 VAL A C 1
ATOM 2614 O O . VAL A 1 330 ? -23.777 -1.241 14.598 1.00 94.19 330 VAL A O 1
ATOM 2617 N N . ARG A 1 331 ? -24.006 -1.310 16.827 1.00 92.31 331 ARG A N 1
ATOM 2618 C CA . ARG A 1 331 ? -25.350 -0.704 16.854 1.00 92.31 331 ARG A CA 1
ATOM 2619 C C . ARG A 1 331 ? -25.420 0.633 16.098 1.00 92.31 331 ARG A C 1
ATOM 2621 O O . ARG A 1 331 ? -26.387 0.886 15.391 1.00 92.31 331 ARG A O 1
ATOM 2628 N N . GLN A 1 332 ? -24.385 1.472 16.183 1.00 91.56 332 GLN A N 1
ATOM 2629 C CA . GLN A 1 332 ? -24.293 2.743 15.440 1.00 91.56 332 GLN A CA 1
ATOM 2630 C C . GLN A 1 332 ? -24.100 2.586 13.921 1.00 91.56 332 GLN A C 1
ATOM 2632 O O . GLN A 1 332 ? -24.102 3.589 13.201 1.00 91.56 332 GLN A O 1
ATOM 2637 N N . CYS A 1 333 ? -23.870 1.370 13.426 1.00 91.56 333 CYS A N 1
ATOM 2638 C CA . CYS A 1 333 ? -23.776 1.081 11.996 1.00 91.56 333 CYS A CA 1
ATOM 2639 C C . CYS A 1 333 ? -25.135 0.746 11.373 1.00 91.56 333 CYS A C 1
ATOM 2641 O O . CYS A 1 333 ? -25.220 0.683 10.148 1.00 91.56 333 CYS A O 1
ATOM 2643 N N . TRP A 1 334 ? -26.181 0.551 12.184 1.00 88.88 334 TRP A N 1
ATOM 2644 C CA . TRP A 1 334 ? -27.527 0.305 11.683 1.00 88.88 334 TRP A CA 1
ATOM 2645 C C . TRP A 1 334 ? -28.101 1.556 11.009 1.00 88.88 334 TRP A C 1
ATOM 2647 O O . TRP A 1 334 ? -28.159 2.638 11.597 1.00 88.88 334 TRP A O 1
ATOM 2657 N N . THR A 1 335 ? -28.525 1.392 9.760 1.00 85.19 335 THR A N 1
ATOM 2658 C CA . THR A 1 335 ? -29.242 2.389 8.965 1.00 85.19 335 THR A CA 1
ATOM 2659 C C . THR A 1 335 ? -30.310 1.679 8.133 1.00 85.19 335 THR A C 1
ATOM 2661 O O . THR A 1 335 ? -30.299 0.456 8.011 1.00 85.19 335 THR A O 1
ATOM 2664 N N . ASN A 1 336 ? -31.216 2.439 7.514 1.00 83.69 336 ASN A N 1
ATOM 2665 C CA . ASN A 1 336 ? -32.248 1.889 6.625 1.00 83.69 336 ASN A CA 1
ATOM 2666 C C . ASN A 1 336 ? -31.716 1.500 5.230 1.00 83.69 336 ASN A C 1
ATOM 2668 O O . ASN A 1 336 ? -32.506 1.337 4.310 1.00 83.69 336 ASN A O 1
ATOM 2672 N N . GLU A 1 337 ? -30.399 1.367 5.060 1.00 86.06 337 GLU A N 1
ATOM 2673 C CA . GLU A 1 337 ? -29.759 1.010 3.792 1.00 86.06 337 GLU A CA 1
ATOM 2674 C C . GLU A 1 337 ? -29.153 -0.402 3.860 1.00 86.06 337 GLU A C 1
ATOM 2676 O O . GLU A 1 337 ? -28.687 -0.825 4.927 1.00 86.06 337 GLU A O 1
ATOM 2681 N N . PRO A 1 338 ? -29.086 -1.128 2.729 1.00 86.69 338 PRO A N 1
ATOM 2682 C CA . PRO A 1 338 ? -28.379 -2.395 2.665 1.00 86.69 338 PRO A CA 1
ATOM 2683 C C . PRO A 1 338 ? -26.877 -2.189 2.907 1.00 86.69 338 PRO A C 1
ATOM 2685 O O . PRO A 1 338 ? -26.276 -1.234 2.412 1.00 86.69 338 PRO A O 1
ATOM 2688 N N . LEU A 1 339 ? -26.257 -3.109 3.646 1.00 87.62 339 LEU A N 1
ATOM 2689 C CA . LEU A 1 339 ? -24.811 -3.132 3.845 1.00 87.62 339 LEU A CA 1
ATOM 2690 C C . LEU A 1 339 ? -24.104 -3.435 2.520 1.00 87.62 339 LEU A C 1
ATOM 2692 O O . LEU A 1 339 ? -24.482 -4.348 1.783 1.00 87.62 339 LEU A O 1
ATOM 2696 N N . SER A 1 340 ? -23.016 -2.725 2.251 1.00 89.38 340 SER A N 1
ATOM 2697 C CA . SER A 1 340 ? -22.089 -3.060 1.171 1.00 89.38 340 SER A CA 1
ATOM 2698 C C . SER A 1 340 ? -21.368 -4.389 1.441 1.00 89.38 340 SER A C 1
ATOM 2700 O O . SER A 1 340 ? -21.202 -4.802 2.589 1.00 89.38 340 SER A O 1
ATOM 2702 N N . ALA A 1 341 ? -20.846 -5.036 0.394 1.00 88.12 341 ALA A N 1
ATOM 2703 C CA . ALA A 1 341 ? -20.102 -6.294 0.531 1.00 88.12 341 ALA A CA 1
ATOM 2704 C C . ALA A 1 341 ? -18.891 -6.190 1.489 1.00 88.12 341 ALA A C 1
ATOM 2706 O O . ALA A 1 341 ? -18.551 -7.149 2.187 1.00 88.12 341 ALA A O 1
ATOM 2707 N N . ARG A 1 342 ? -18.251 -5.012 1.567 1.00 89.12 342 ARG A N 1
ATOM 2708 C CA . ARG A 1 342 ? -17.136 -4.755 2.497 1.00 89.12 342 ARG A CA 1
ATOM 2709 C C . ARG A 1 342 ? -17.611 -4.678 3.944 1.00 89.12 342 ARG A C 1
ATOM 2711 O O . ARG A 1 342 ? -17.014 -5.304 4.814 1.00 89.12 342 ARG A O 1
ATOM 2718 N N . GLU A 1 343 ? -18.704 -3.959 4.193 1.00 91.94 343 GLU A N 1
ATOM 2719 C CA . GLU A 1 343 ? -19.308 -3.861 5.526 1.00 91.94 343 GLU A CA 1
ATOM 2720 C C . GLU A 1 343 ? -19.825 -5.223 6.002 1.00 91.94 343 GLU A C 1
ATOM 2722 O O . GLU A 1 343 ? -19.585 -5.593 7.147 1.00 91.94 343 GLU A O 1
ATOM 2727 N N . GLN A 1 344 ? -20.449 -6.003 5.114 1.00 90.81 344 GLN A N 1
ATOM 2728 C CA . GLN A 1 344 ? -20.868 -7.382 5.379 1.00 90.81 344 GLN A CA 1
ATOM 2729 C C . GLN A 1 344 ? -19.685 -8.260 5.808 1.00 90.81 344 GLN A C 1
ATOM 2731 O O . GLN A 1 344 ? -19.741 -8.908 6.852 1.00 90.81 344 GLN A O 1
ATOM 2736 N N . THR A 1 345 ? -18.582 -8.217 5.054 1.00 91.56 345 THR A N 1
ATOM 2737 C CA . THR A 1 345 ? -17.356 -8.964 5.382 1.00 91.56 345 THR A CA 1
ATOM 2738 C C . THR A 1 345 ? -16.815 -8.571 6.759 1.00 91.56 345 THR A C 1
ATOM 2740 O O . THR A 1 345 ? -16.484 -9.441 7.566 1.00 91.56 345 THR A O 1
ATOM 2743 N N . LYS A 1 346 ? -16.777 -7.268 7.071 1.00 91.94 346 LYS A N 1
ATOM 2744 C CA . LYS A 1 346 ? -16.327 -6.781 8.383 1.00 91.94 346 LYS A CA 1
ATOM 2745 C C . LYS A 1 346 ? -17.282 -7.155 9.514 1.00 91.94 346 LYS A C 1
ATOM 2747 O O . LYS A 1 346 ? -16.816 -7.484 10.598 1.00 91.94 346 LYS A O 1
ATOM 2752 N N . LEU A 1 347 ? -18.591 -7.177 9.284 1.00 93.81 347 LEU A N 1
ATOM 2753 C CA . LEU A 1 347 ? -19.561 -7.615 10.290 1.00 93.81 347 LEU A CA 1
ATOM 2754 C C . LEU A 1 347 ? -19.388 -9.104 10.641 1.00 93.81 347 LEU A C 1
ATOM 2756 O O . LEU A 1 347 ? -19.427 -9.472 11.815 1.00 93.81 347 LEU A O 1
ATOM 2760 N N . ILE A 1 348 ? -19.127 -9.945 9.636 1.00 92.19 348 ILE A N 1
ATOM 2761 C CA . ILE A 1 348 ? -18.817 -11.371 9.827 1.00 92.19 348 ILE A CA 1
ATOM 2762 C C . ILE A 1 348 ? -17.523 -11.542 10.627 1.00 92.19 348 ILE A C 1
ATOM 2764 O O . ILE A 1 348 ? -17.464 -12.350 11.555 1.00 92.19 348 ILE A O 1
ATOM 2768 N N . GLU A 1 349 ? -16.498 -10.754 10.306 1.00 91.75 349 GLU A N 1
ATOM 2769 C CA . GLU A 1 349 ? -15.230 -10.737 11.035 1.00 91.75 349 GLU A CA 1
ATOM 2770 C C . GLU A 1 349 ? -15.436 -10.384 12.519 1.00 91.75 349 GLU A C 1
ATOM 2772 O O . GLU A 1 349 ? -14.973 -11.112 13.398 1.00 91.75 349 GLU A O 1
ATOM 2777 N N . VAL A 1 350 ? -16.216 -9.337 12.815 1.00 93.38 350 VAL A N 1
ATOM 2778 C CA . VAL A 1 350 ? -16.566 -8.954 14.195 1.00 93.38 350 VAL A CA 1
ATOM 2779 C C . VAL A 1 350 ? -17.300 -10.088 14.911 1.00 93.38 350 VAL A C 1
ATOM 2781 O O . VAL A 1 350 ? -16.947 -10.420 16.045 1.00 93.38 350 VAL A O 1
ATOM 2784 N N . SER A 1 351 ? -18.274 -10.728 14.258 1.00 92.25 351 SER A N 1
ATOM 2785 C CA . SER A 1 351 ? -19.019 -11.857 14.831 1.00 92.25 351 SER A CA 1
ATOM 2786 C C . SER A 1 351 ? -18.092 -13.014 15.229 1.00 92.25 351 SER A C 1
ATOM 2788 O O . SER A 1 351 ? -18.169 -13.519 16.353 1.00 92.25 351 SER A O 1
ATOM 2790 N N . LYS A 1 352 ? -17.125 -13.359 14.365 1.00 90.75 352 LYS A N 1
ATOM 2791 C CA . LYS A 1 352 ? -16.109 -14.397 14.629 1.00 90.75 352 LYS A CA 1
ATOM 2792 C C . LYS A 1 352 ? -15.179 -14.028 15.795 1.00 90.75 352 LYS A C 1
ATOM 2794 O O . LYS A 1 352 ? -14.738 -14.907 16.535 1.00 90.75 352 LYS A O 1
ATOM 2799 N N . LEU A 1 353 ? -14.908 -12.738 15.994 1.00 89.31 353 LEU A N 1
ATOM 2800 C CA . LEU A 1 353 ? -14.088 -12.218 17.098 1.00 89.31 353 LEU A CA 1
ATOM 2801 C C . LEU A 1 353 ? -14.874 -12.022 18.406 1.00 89.31 353 LEU A C 1
ATOM 2803 O O . LEU A 1 353 ? -14.280 -11.760 19.449 1.00 89.31 353 LEU A O 1
ATOM 2807 N N . SER A 1 354 ? -16.197 -12.197 18.389 1.00 86.31 354 SER A N 1
ATOM 2808 C CA . SER A 1 354 ? -17.091 -11.986 19.536 1.00 86.31 354 SER A CA 1
ATOM 2809 C C . SER A 1 354 ? -17.134 -13.183 20.494 1.00 86.31 354 SER A C 1
ATOM 2811 O O . SER A 1 354 ? -18.204 -13.622 20.916 1.00 86.31 354 SER A O 1
ATOM 2813 N N . TYR A 1 355 ? -15.984 -13.764 20.839 1.00 82.75 355 TYR A N 1
ATOM 2814 C CA . TYR A 1 355 ? -15.934 -14.960 21.692 1.00 82.75 355 TYR A CA 1
ATOM 2815 C C . TYR A 1 355 ? -16.210 -14.669 23.177 1.00 82.75 355 TYR A C 1
ATOM 2817 O O . TYR A 1 355 ? -16.592 -15.578 23.900 1.00 82.75 355 TYR A O 1
ATOM 2825 N N . LEU A 1 356 ? -16.047 -13.418 23.628 1.00 82.81 356 LEU A N 1
ATOM 2826 C CA . LEU A 1 356 ? -16.271 -13.010 25.027 1.00 82.81 356 LEU A CA 1
ATOM 2827 C C . LEU A 1 356 ? -17.671 -12.450 25.309 1.00 82.81 356 LEU A C 1
ATOM 2829 O O . LEU A 1 356 ? -17.987 -12.167 26.461 1.00 82.81 356 LEU A O 1
ATOM 2833 N N . SER A 1 357 ? -18.482 -12.192 24.281 1.00 86.75 357 SER A N 1
ATOM 2834 C CA . SER A 1 357 ? -19.794 -11.566 24.453 1.00 86.75 357 SER A CA 1
AT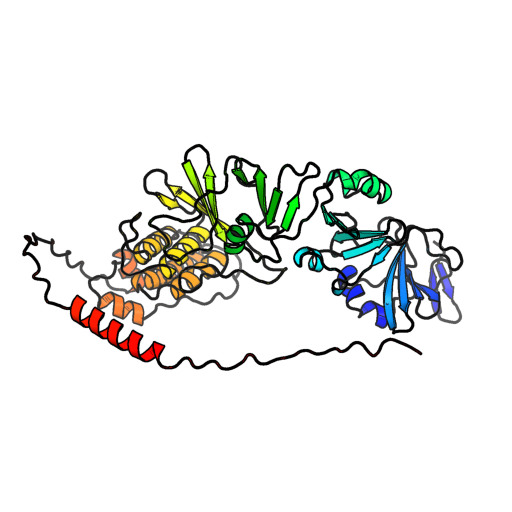OM 2835 C C . SER A 1 357 ? -20.807 -12.135 23.473 1.00 86.75 357 SER A C 1
ATOM 2837 O O . SER A 1 357 ? -20.749 -11.855 22.273 1.00 86.75 357 SER A O 1
ATOM 2839 N N . CYS A 1 358 ? -21.777 -12.875 24.011 1.00 88.88 358 CYS A N 1
ATOM 2840 C CA . CYS A 1 358 ? -22.945 -13.331 23.266 1.00 88.88 358 CYS A CA 1
ATOM 2841 C C . CYS A 1 358 ? -23.757 -12.152 22.704 1.00 88.88 358 CYS A C 1
ATOM 2843 O O . CYS A 1 358 ? -24.139 -12.181 21.537 1.00 88.88 358 CYS A O 1
ATOM 2845 N N . THR A 1 359 ? -23.925 -11.063 23.467 1.00 90.06 359 THR A N 1
ATOM 2846 C CA . THR A 1 359 ? -24.644 -9.855 23.026 1.00 90.06 359 THR A CA 1
ATOM 2847 C C . THR A 1 359 ? -24.069 -9.273 21.739 1.00 90.06 359 THR A C 1
ATOM 2849 O O . THR A 1 359 ? -24.826 -8.911 20.842 1.00 90.06 359 THR A O 1
ATOM 2852 N N . LEU A 1 360 ? -22.740 -9.193 21.620 1.00 91.94 360 LEU A N 1
ATOM 2853 C CA . LEU A 1 360 ? -22.100 -8.667 20.413 1.00 91.94 360 LEU A CA 1
ATOM 2854 C C . LEU A 1 360 ? -22.378 -9.561 19.195 1.00 91.94 360 LEU A C 1
ATOM 2856 O O . LEU A 1 360 ? -22.665 -9.049 18.112 1.00 91.94 360 LEU A O 1
ATOM 2860 N N . ARG A 1 361 ? -22.358 -10.886 19.378 1.00 91.06 361 ARG A N 1
ATOM 2861 C CA . ARG A 1 361 ? -22.668 -11.859 18.319 1.00 91.06 361 ARG A CA 1
ATOM 2862 C C . ARG A 1 361 ? -24.131 -11.771 17.869 1.00 91.06 361 ARG A C 1
ATOM 2864 O O . ARG A 1 361 ? -24.411 -11.732 16.669 1.00 91.06 361 ARG A O 1
ATOM 2871 N N . LEU A 1 362 ? -25.056 -11.658 18.824 1.00 90.88 362 LEU A N 1
ATOM 2872 C CA . LEU A 1 362 ? -26.481 -11.449 18.547 1.00 90.88 362 LEU A CA 1
ATOM 2873 C C . LEU A 1 362 ? -26.717 -10.115 17.831 1.00 90.88 362 LEU A C 1
ATOM 2875 O O . LEU A 1 362 ? -27.434 -10.072 16.836 1.00 90.88 362 LEU A O 1
ATOM 2879 N N . MET A 1 363 ? -26.044 -9.046 18.263 1.00 92.19 363 MET A N 1
ATOM 2880 C CA . MET A 1 363 ? -26.110 -7.737 17.611 1.00 92.19 363 MET A CA 1
ATOM 2881 C C . MET A 1 363 ? -25.638 -7.796 16.152 1.00 92.19 363 MET A C 1
ATOM 2883 O O . MET A 1 363 ? -26.271 -7.209 15.277 1.00 92.19 363 MET A O 1
ATOM 2887 N N . CYS A 1 364 ? -24.560 -8.531 15.861 1.00 92.75 364 CYS A N 1
ATOM 2888 C CA . CYS A 1 364 ? -24.107 -8.717 14.481 1.00 92.75 364 CYS A CA 1
ATOM 2889 C C . CYS A 1 364 ? -25.170 -9.432 13.631 1.00 92.75 364 CYS A C 1
ATOM 2891 O O . CYS A 1 364 ? -25.444 -9.007 12.509 1.00 92.75 364 CYS A O 1
ATOM 2893 N N . SER A 1 365 ? -25.812 -10.463 14.189 1.00 90.75 365 SER A N 1
ATOM 2894 C CA . SER A 1 365 ? -26.893 -11.208 13.521 1.00 90.75 365 SER A CA 1
ATOM 2895 C C . SER A 1 365 ? -28.107 -10.318 13.258 1.00 90.75 365 SER A C 1
ATOM 2897 O O . SER A 1 365 ? -28.681 -10.340 12.171 1.00 90.75 365 SER A O 1
ATOM 2899 N N . TRP A 1 366 ? -28.452 -9.457 14.216 1.00 90.25 366 TRP A N 1
ATOM 2900 C CA . TRP A 1 366 ? -29.552 -8.508 14.076 1.00 90.25 366 TRP A CA 1
ATOM 2901 C C . TRP A 1 366 ? -29.311 -7.484 12.974 1.00 90.25 366 TRP A C 1
ATOM 2903 O O . TRP A 1 366 ? -30.188 -7.251 12.141 1.00 90.25 366 TRP A O 1
ATOM 2913 N N . ILE A 1 367 ? -28.120 -6.879 12.931 1.00 90.75 367 ILE A N 1
ATOM 2914 C CA . ILE A 1 367 ? -27.788 -5.901 11.888 1.00 90.75 367 ILE A CA 1
ATOM 2915 C C . ILE A 1 367 ? -27.781 -6.564 10.512 1.00 90.75 367 ILE A C 1
ATOM 2917 O O . ILE A 1 367 ? -28.287 -5.985 9.552 1.00 90.75 367 ILE A O 1
ATOM 2921 N N . TRP A 1 368 ? -27.273 -7.793 10.415 1.00 89.75 368 TRP A N 1
ATOM 2922 C CA . TRP A 1 368 ? -27.322 -8.566 9.179 1.00 89.75 368 TRP A CA 1
ATOM 2923 C C . TRP A 1 368 ? -28.761 -8.798 8.696 1.00 89.75 368 TRP A C 1
ATOM 2925 O O . TRP A 1 368 ? -29.094 -8.496 7.548 1.00 89.75 368 TRP A O 1
ATOM 2935 N N . GLN A 1 369 ? -29.633 -9.303 9.573 1.00 86.94 369 GLN A N 1
ATOM 2936 C CA . GLN A 1 369 ? -31.031 -9.595 9.242 1.00 86.94 369 GLN A CA 1
ATOM 2937 C C . GLN A 1 369 ? -31.826 -8.329 8.917 1.00 86.94 369 GLN A C 1
ATOM 2939 O O . GLN A 1 369 ? -32.546 -8.295 7.922 1.00 86.94 369 GLN A O 1
ATOM 2944 N N . SER A 1 370 ? -31.666 -7.275 9.718 1.00 86.56 370 SER A N 1
ATOM 2945 C CA . SER A 1 370 ? -32.354 -5.997 9.509 1.00 86.56 370 SER A CA 1
ATOM 2946 C C . SER A 1 370 ? -31.895 -5.290 8.237 1.00 86.56 370 SER A C 1
ATOM 2948 O O . SER A 1 370 ? -32.716 -4.719 7.533 1.00 86.56 370 SER A O 1
ATOM 2950 N N . SER A 1 371 ? -30.614 -5.362 7.881 1.00 86.94 371 SER A N 1
ATOM 2951 C CA . SER A 1 371 ? -30.143 -4.788 6.621 1.00 86.94 371 SER A CA 1
ATOM 2952 C C . SER A 1 371 ? -30.659 -5.571 5.406 1.00 86.94 371 SER A C 1
ATOM 2954 O O . SER A 1 371 ? -31.071 -4.981 4.406 1.00 86.94 371 SER A O 1
ATOM 2956 N N . ASN A 1 372 ? -30.715 -6.904 5.506 1.00 84.12 372 ASN A N 1
ATOM 2957 C CA . ASN A 1 372 ? -31.252 -7.749 4.439 1.00 84.12 372 ASN A CA 1
ATOM 2958 C C . ASN A 1 372 ? -32.777 -7.652 4.299 1.00 84.12 372 ASN A C 1
ATOM 2960 O O . ASN A 1 372 ? -33.285 -7.789 3.186 1.00 84.12 372 ASN A O 1
ATOM 2964 N N . SER A 1 373 ? -33.515 -7.372 5.377 1.00 83.75 373 SER A N 1
ATOM 2965 C CA . SER A 1 373 ? -34.974 -7.236 5.317 1.00 83.75 373 SER A CA 1
ATOM 2966 C C . SER A 1 373 ? -35.428 -5.994 4.553 1.00 83.75 373 SER A C 1
ATOM 2968 O O . SER A 1 373 ? -36.527 -6.002 4.016 1.00 83.75 373 SER A O 1
ATOM 2970 N N . VAL A 1 374 ? -34.589 -4.957 4.453 1.00 83.62 374 VAL A N 1
ATOM 2971 C CA . VAL A 1 374 ? -34.876 -3.718 3.703 1.00 83.62 374 VAL A CA 1
ATOM 2972 C C . VAL A 1 374 ? -34.345 -3.792 2.263 1.00 83.62 374 VAL A C 1
ATOM 2974 O O . VAL A 1 374 ? -34.674 -2.959 1.421 1.00 83.62 374 VAL A O 1
ATOM 2977 N N . ARG A 1 375 ? -33.570 -4.831 1.927 1.00 80.62 375 ARG A N 1
ATOM 2978 C CA . ARG A 1 375 ? -32.909 -4.980 0.622 1.00 80.62 375 ARG A CA 1
ATOM 2979 C C . ARG A 1 375 ? -33.876 -4.972 -0.562 1.00 80.62 375 ARG A C 1
ATOM 2981 O O . ARG A 1 375 ? -33.510 -4.480 -1.620 1.00 80.62 375 ARG A O 1
ATOM 2988 N N . PHE A 1 376 ? -35.111 -5.449 -0.386 1.00 83.69 376 PHE A N 1
ATOM 2989 C CA . PHE A 1 376 ? -36.131 -5.442 -1.445 1.00 83.69 376 PHE A CA 1
ATOM 2990 C C . PHE A 1 376 ? -36.511 -4.031 -1.934 1.00 83.69 376 PHE A C 1
ATOM 2992 O O . PHE A 1 376 ? -37.042 -3.900 -3.033 1.00 83.69 376 PHE A O 1
ATOM 2999 N N . LEU A 1 377 ? -36.248 -2.985 -1.138 1.00 84.25 377 LEU A N 1
ATOM 3000 C CA . LEU A 1 377 ? -36.484 -1.589 -1.524 1.00 84.25 377 LEU A CA 1
ATOM 3001 C C . LEU A 1 377 ? -35.390 -1.028 -2.444 1.00 84.25 377 LEU A C 1
ATOM 3003 O O . LEU A 1 377 ? -35.580 0.031 -3.039 1.00 84.25 377 LEU A O 1
ATOM 3007 N N . TYR A 1 378 ? -34.253 -1.716 -2.554 1.00 79.81 378 TYR A N 1
ATOM 3008 C CA . TYR A 1 378 ? -33.085 -1.268 -3.300 1.00 79.81 378 TYR A CA 1
ATOM 3009 C C . TYR A 1 378 ? -32.901 -2.166 -4.528 1.00 79.81 378 TYR A C 1
ATOM 3011 O O . TYR A 1 378 ? -32.476 -3.313 -4.436 1.00 79.81 378 TYR A O 1
ATOM 3019 N N . THR A 1 379 ? -33.264 -1.635 -5.693 1.00 60.88 379 THR A N 1
ATOM 3020 C CA . THR A 1 379 ? -33.375 -2.336 -6.985 1.00 60.88 379 THR A CA 1
ATOM 3021 C C . THR A 1 379 ? -32.046 -2.638 -7.699 1.00 60.88 379 THR A C 1
ATOM 3023 O O . THR A 1 379 ? -32.037 -2.726 -8.923 1.00 60.88 379 THR A O 1
ATOM 3026 N N . GLU A 1 380 ? -30.922 -2.806 -6.993 1.00 60.75 380 GLU A N 1
ATOM 3027 C CA . GLU A 1 380 ? -29.620 -3.039 -7.645 1.00 60.75 380 GLU A CA 1
ATOM 3028 C C . GLU A 1 380 ? -28.893 -4.326 -7.222 1.00 60.75 380 GLU A C 1
ATOM 3030 O O . GLU A 1 380 ? -29.078 -4.854 -6.126 1.00 60.75 380 GLU A O 1
ATOM 3035 N N . ASP A 1 381 ? -28.101 -4.789 -8.197 1.00 53.16 381 ASP A N 1
ATOM 3036 C CA . ASP A 1 381 ? -27.467 -6.081 -8.475 1.00 53.16 381 ASP A CA 1
ATOM 3037 C C . ASP A 1 381 ? -27.332 -7.147 -7.365 1.00 53.16 381 ASP A C 1
ATOM 3039 O O . ASP A 1 381 ? -27.069 -6.861 -6.189 1.00 53.16 381 ASP A O 1
ATOM 3043 N N . PRO A 1 382 ? -27.403 -8.441 -7.749 1.00 52.94 382 PRO A N 1
ATOM 3044 C CA . PRO A 1 382 ? -27.047 -9.538 -6.863 1.00 52.94 382 PRO A CA 1
ATOM 3045 C C . PRO A 1 382 ? -25.585 -9.389 -6.427 1.00 52.94 382 PRO A C 1
ATOM 3047 O O . PRO A 1 382 ? -24.652 -9.705 -7.162 1.00 52.94 382 PRO A O 1
ATOM 3050 N N . GLN A 1 383 ? -25.375 -8.891 -5.206 1.00 56.34 383 GLN A N 1
ATOM 3051 C CA . GLN A 1 383 ? -24.062 -8.950 -4.574 1.00 56.34 383 GLN A CA 1
ATOM 3052 C C . GLN A 1 383 ? -23.569 -10.403 -4.517 1.00 56.34 383 GLN A C 1
ATOM 3054 O O . GLN A 1 383 ? -24.392 -11.314 -4.382 1.00 56.34 383 GLN A O 1
ATOM 3059 N N . PRO A 1 384 ? -22.242 -10.623 -4.605 1.00 54.62 384 PRO A N 1
ATOM 3060 C CA . PRO A 1 384 ? -21.656 -11.951 -4.468 1.00 54.62 384 PRO A CA 1
ATOM 3061 C C . PRO A 1 384 ? -22.186 -12.641 -3.209 1.00 54.62 384 PRO A C 1
ATOM 3063 O O . PRO A 1 384 ? -22.462 -11.977 -2.212 1.00 54.62 384 PRO A O 1
ATOM 3066 N N . SER A 1 385 ? -22.339 -13.965 -3.256 1.00 56.69 385 SER A N 1
ATOM 3067 C CA . SER A 1 385 ? -22.793 -14.778 -2.126 1.00 56.69 385 SER A CA 1
ATOM 3068 C C . SER A 1 385 ? -21.816 -14.646 -0.954 1.00 56.69 385 SER A C 1
ATOM 3070 O O . SER A 1 385 ? -20.817 -15.364 -0.880 1.00 56.69 385 SER A O 1
ATOM 3072 N N . VAL A 1 386 ? -22.069 -13.690 -0.067 1.00 64.75 386 VAL A N 1
ATOM 3073 C CA . VAL A 1 386 ? -21.349 -13.554 1.196 1.00 64.75 386 VAL A CA 1
ATOM 3074 C C . VAL A 1 386 ? -21.931 -14.572 2.184 1.00 64.75 386 VAL A C 1
ATOM 3076 O O . VAL A 1 386 ? -23.132 -14.839 2.164 1.00 64.75 386 VAL A O 1
ATOM 3079 N N . GLU A 1 387 ? -21.068 -15.164 3.014 1.00 74.81 387 GLU A N 1
ATOM 3080 C CA . GLU A 1 387 ? -21.437 -16.071 4.112 1.00 74.81 387 GLU A CA 1
ATOM 3081 C C . GLU A 1 387 ? -22.575 -15.453 4.948 1.00 74.81 387 GLU A C 1
ATOM 3083 O O . GLU A 1 387 ? -22.471 -14.305 5.382 1.00 74.81 387 GLU A O 1
ATOM 3088 N N . SER A 1 388 ? -23.682 -16.181 5.133 1.00 76.75 388 SER A N 1
ATOM 3089 C CA . SER A 1 388 ? -24.814 -15.696 5.923 1.00 76.75 388 SER A CA 1
ATOM 3090 C C . SER A 1 388 ? -24.459 -15.666 7.404 1.00 76.75 388 SER A C 1
ATOM 3092 O O . SER A 1 388 ? -23.838 -16.588 7.931 1.00 76.75 388 SER A O 1
ATOM 3094 N N . LEU A 1 389 ? -24.880 -14.604 8.093 1.00 80.06 389 LEU A N 1
ATOM 3095 C CA . LEU A 1 389 ? -24.821 -14.559 9.547 1.00 80.06 389 LEU A CA 1
ATOM 3096 C C . LEU A 1 389 ? -26.136 -15.098 10.120 1.00 80.06 389 LEU A C 1
ATOM 3098 O O . LEU A 1 389 ? -27.099 -14.350 10.312 1.00 80.06 389 LEU A O 1
ATOM 3102 N N . ASP A 1 390 ? -26.178 -16.408 10.343 1.00 81.75 390 ASP A N 1
ATOM 3103 C CA . ASP A 1 390 ? -27.315 -17.056 10.994 1.00 81.75 390 ASP A CA 1
ATOM 3104 C C . ASP A 1 390 ? -27.287 -16.824 12.509 1.00 81.75 390 ASP A C 1
ATOM 3106 O O . ASP A 1 390 ? -26.242 -16.559 13.110 1.00 81.75 390 ASP A O 1
ATOM 3110 N N . LEU A 1 391 ? -28.464 -16.911 13.132 1.00 82.56 391 LEU A N 1
ATOM 3111 C CA . LEU A 1 391 ? -28.599 -16.737 14.572 1.00 82.56 391 LEU A CA 1
ATOM 3112 C C . LEU A 1 391 ? -27.882 -17.880 15.306 1.00 82.56 391 LEU A C 1
ATOM 3114 O O . LEU A 1 391 ? -28.227 -19.050 15.147 1.00 82.56 391 LEU A O 1
ATOM 3118 N N . ASP A 1 392 ? -26.903 -17.538 16.140 1.00 84.75 392 ASP A N 1
ATOM 3119 C CA . ASP A 1 392 ? -26.180 -18.515 16.951 1.00 84.75 392 ASP A CA 1
ATOM 3120 C C . ASP A 1 392 ? -26.998 -18.904 18.193 1.00 84.75 392 ASP A C 1
ATOM 3122 O O . ASP A 1 392 ? -27.064 -18.160 19.175 1.00 84.75 392 ASP A O 1
ATOM 3126 N N . PHE A 1 393 ? -27.609 -20.091 18.161 1.00 84.19 393 PHE A N 1
ATOM 3127 C CA . PHE A 1 393 ? -28.421 -20.621 19.260 1.00 84.19 393 PHE A CA 1
ATOM 3128 C C . PHE A 1 393 ? -27.653 -20.757 20.582 1.00 84.19 393 PHE A C 1
ATOM 3130 O O . PHE A 1 393 ? -28.255 -20.601 21.643 1.00 84.19 393 PHE A O 1
ATOM 3137 N N . LEU A 1 394 ? -26.336 -20.995 20.547 1.00 85.56 394 LEU A N 1
ATOM 3138 C CA . LEU A 1 394 ? -25.526 -21.062 21.768 1.00 85.56 394 LEU A CA 1
ATOM 3139 C C . LEU A 1 394 ? -25.371 -19.676 22.398 1.00 85.56 394 LEU A C 1
ATOM 3141 O O . LEU A 1 394 ? -25.435 -19.540 23.616 1.00 85.56 394 LEU A O 1
ATOM 3145 N N . ALA A 1 395 ? -25.221 -18.637 21.572 1.00 85.75 395 ALA A N 1
ATOM 3146 C CA . ALA A 1 395 ? -25.191 -17.261 22.058 1.00 85.75 395 ALA A CA 1
ATOM 3147 C C . ALA A 1 395 ? -26.550 -16.827 22.629 1.00 85.75 395 ALA A C 1
ATOM 3149 O O . ALA A 1 395 ? -26.584 -16.067 23.595 1.00 85.75 395 ALA A O 1
ATOM 3150 N N . VAL A 1 396 ? -27.661 -17.316 22.065 1.00 86.31 396 VAL A N 1
ATOM 3151 C CA . VAL A 1 396 ? -29.011 -17.084 22.608 1.00 86.31 396 VAL A CA 1
ATOM 3152 C C . VAL A 1 396 ? -29.168 -17.727 23.987 1.00 86.31 396 VAL A C 1
ATOM 3154 O O . VAL A 1 396 ? -29.626 -17.068 24.919 1.00 86.31 396 VAL A O 1
ATOM 3157 N N . ASP A 1 397 ? -28.758 -18.986 24.138 1.00 85.06 397 ASP A N 1
ATOM 3158 C CA . ASP A 1 397 ? -28.828 -19.691 25.421 1.00 85.06 397 ASP A CA 1
ATOM 3159 C C . ASP A 1 397 ? -27.960 -19.000 26.489 1.00 85.06 397 ASP A C 1
ATOM 3161 O O . ASP A 1 397 ? -28.440 -18.672 27.575 1.00 85.06 397 ASP A O 1
ATOM 3165 N N . GLU A 1 398 ? -26.718 -18.643 26.143 1.00 86.44 398 GLU A N 1
ATOM 3166 C CA . GLU A 1 398 ? -25.822 -17.882 27.025 1.00 86.44 398 GLU A CA 1
ATOM 3167 C C . GLU A 1 398 ? -26.419 -16.519 27.421 1.00 86.44 398 GLU A C 1
ATOM 3169 O O . GLU A 1 398 ? -26.322 -16.106 28.579 1.00 86.44 398 GLU A O 1
ATOM 3174 N N . TYR A 1 399 ? -27.068 -15.825 26.480 1.00 87.88 399 TYR A N 1
ATOM 3175 C CA . TYR A 1 399 ? -27.739 -14.548 26.731 1.00 87.88 399 TYR A CA 1
ATOM 3176 C C . TYR A 1 399 ? -28.878 -14.680 27.749 1.00 87.88 399 TYR A C 1
ATOM 3178 O O . TYR A 1 399 ? -29.031 -13.828 28.630 1.00 87.88 399 TYR A O 1
ATOM 3186 N N . PHE A 1 400 ? -29.675 -15.747 27.674 1.00 85.12 400 PHE A N 1
ATOM 3187 C CA . PHE A 1 400 ? -30.753 -15.977 28.635 1.00 85.12 400 PHE A CA 1
ATOM 3188 C C . PHE A 1 400 ? -30.243 -16.427 30.006 1.00 85.12 400 PHE A C 1
ATOM 3190 O O . PHE A 1 400 ? -30.812 -16.027 31.024 1.00 85.12 400 PHE A O 1
ATOM 3197 N N . GLN A 1 401 ? -29.169 -17.216 30.046 1.00 85.75 401 GLN A N 1
ATOM 3198 C CA . GLN A 1 401 ? -28.625 -17.767 31.287 1.00 85.75 401 GLN A CA 1
ATOM 3199 C C . GLN A 1 401 ? -27.776 -16.770 32.083 1.00 85.75 401 GLN A C 1
ATOM 3201 O O . GLN A 1 401 ? -27.735 -16.849 33.311 1.00 85.75 401 GLN A O 1
ATOM 3206 N N . ASN A 1 402 ? -27.092 -15.832 31.422 1.00 82.12 402 ASN A N 1
ATOM 3207 C CA . ASN A 1 402 ? -26.167 -14.924 32.093 1.00 82.12 402 ASN A CA 1
ATOM 3208 C C . ASN A 1 402 ? -26.843 -13.585 32.456 1.00 82.12 402 ASN A C 1
ATOM 3210 O O . ASN A 1 402 ? -27.089 -12.758 31.580 1.00 82.12 402 ASN A O 1
ATOM 3214 N N . PRO A 1 403 ? -27.116 -13.289 33.741 1.00 75.56 403 PRO A N 1
ATOM 3215 C CA . PRO A 1 403 ? -27.754 -12.031 34.132 1.00 75.56 403 PRO A CA 1
ATOM 3216 C C . PRO A 1 403 ? -26.851 -10.805 33.926 1.00 75.56 403 PRO A C 1
ATOM 3218 O O . PRO A 1 403 ? -27.361 -9.690 33.836 1.00 75.56 403 PRO A O 1
ATOM 3221 N N . TYR A 1 404 ? -25.532 -10.998 33.825 1.00 76.00 404 TYR A N 1
ATOM 3222 C CA . TYR A 1 404 ? -24.542 -9.922 33.741 1.00 76.00 404 TYR A CA 1
ATOM 3223 C C . TYR A 1 404 ? -24.180 -9.528 32.305 1.00 76.00 404 TYR A C 1
ATOM 3225 O O . TYR A 1 404 ? -23.410 -8.585 32.106 1.00 76.00 404 TYR A O 1
ATOM 3233 N N . THR A 1 405 ? -24.710 -10.221 31.292 1.00 78.12 405 THR A N 1
ATOM 3234 C CA . THR A 1 405 ? -24.482 -9.831 29.897 1.00 78.12 405 THR A CA 1
ATOM 3235 C C . THR A 1 405 ? -25.174 -8.505 29.595 1.00 78.12 405 THR A C 1
ATOM 3237 O O . THR A 1 405 ? -26.334 -8.324 29.981 1.00 78.12 405 THR A O 1
ATOM 3240 N N . PRO A 1 406 ? -24.516 -7.580 28.868 1.00 79.00 406 PRO A N 1
ATOM 3241 C CA . PRO A 1 406 ? -25.166 -6.370 28.385 1.00 79.00 406 PRO A CA 1
ATOM 3242 C C . PRO A 1 406 ? -26.455 -6.722 27.639 1.00 79.00 406 PRO A C 1
ATOM 3244 O O . PRO A 1 406 ? -26.432 -7.545 26.724 1.00 79.00 406 PRO A O 1
ATOM 3247 N N . ARG A 1 407 ? -27.577 -6.119 28.035 1.00 84.81 407 ARG A N 1
ATOM 3248 C CA . ARG A 1 407 ? -28.876 -6.417 27.429 1.00 84.81 407 ARG A CA 1
ATOM 3249 C C . ARG A 1 407 ? -29.069 -5.668 26.113 1.00 84.81 407 ARG A C 1
ATOM 3251 O O . ARG A 1 407 ? -28.619 -4.529 25.945 1.00 84.81 407 ARG A O 1
ATOM 3258 N N . LEU A 1 408 ? -29.717 -6.349 25.179 1.00 85.44 408 LEU A N 1
ATOM 3259 C CA . LEU A 1 408 ? -30.272 -5.772 23.968 1.00 85.44 408 LEU A CA 1
ATOM 3260 C C . LEU A 1 408 ? -31.437 -4.841 24.337 1.00 85.44 408 LEU A C 1
ATOM 3262 O O . LEU A 1 408 ? -32.013 -4.923 25.422 1.00 85.44 408 LEU A O 1
ATOM 3266 N N . LEU A 1 409 ? -31.762 -3.909 23.448 1.00 86.38 409 LEU A N 1
ATOM 3267 C CA . LEU A 1 409 ? -32.934 -3.056 23.617 1.00 86.38 409 LEU A CA 1
ATOM 3268 C C . LEU A 1 409 ? -34.209 -3.899 23.428 1.00 86.38 409 LEU A C 1
ATOM 3270 O O . LEU A 1 409 ? -34.188 -4.850 22.650 1.00 86.38 409 LEU A O 1
ATOM 3274 N N . PRO A 1 410 ? -35.346 -3.550 24.058 1.00 84.12 410 PRO A N 1
ATOM 3275 C CA . PRO A 1 410 ? -36.550 -4.387 24.006 1.00 84.12 410 PRO A CA 1
ATOM 3276 C C . PRO A 1 410 ? -37.040 -4.718 22.587 1.00 84.12 410 PRO A C 1
ATOM 3278 O O . PRO A 1 410 ? -37.504 -5.822 22.330 1.00 84.12 410 PRO A O 1
ATOM 3281 N N . TYR A 1 411 ? -36.908 -3.782 21.641 1.00 82.44 411 TYR A N 1
ATOM 3282 C CA . TYR A 1 411 ? -37.266 -4.031 20.241 1.00 82.44 411 TYR A CA 1
ATOM 3283 C C . TYR A 1 411 ? -36.247 -4.929 19.517 1.00 82.44 411 TYR A C 1
ATOM 3285 O O . TYR A 1 411 ? -36.632 -5.681 18.627 1.00 82.44 411 TYR A O 1
ATOM 3293 N N . GLU A 1 412 ? -34.965 -4.870 19.899 1.00 84.38 412 GLU A N 1
ATOM 3294 C CA . GLU A 1 412 ? -33.907 -5.748 19.378 1.00 84.38 412 GLU A CA 1
ATOM 3295 C C . GLU A 1 412 ? -34.153 -7.187 19.857 1.00 84.38 412 GLU A C 1
ATOM 3297 O O . GLU A 1 412 ? -34.108 -8.111 19.049 1.00 84.38 412 GLU A O 1
ATOM 3302 N N . GLU A 1 413 ? -34.490 -7.373 21.142 1.00 83.81 413 GLU A N 1
ATOM 3303 C CA . GLU A 1 413 ? -34.869 -8.680 21.705 1.00 83.81 413 GLU A CA 1
ATOM 3304 C C . GLU A 1 413 ? -36.112 -9.253 21.031 1.00 83.81 413 GLU A C 1
ATOM 3306 O O . GLU A 1 413 ? -36.113 -10.412 20.627 1.00 83.81 413 GLU A O 1
ATOM 3311 N N . LEU A 1 414 ? -37.160 -8.440 20.867 1.00 82.44 414 LEU A N 1
ATOM 3312 C CA . LEU A 1 414 ? -38.400 -8.891 20.243 1.00 82.44 414 LEU A CA 1
ATOM 3313 C C . LEU A 1 414 ? -38.173 -9.360 18.800 1.00 82.44 414 LEU A C 1
ATOM 3315 O O . LEU A 1 414 ? -38.712 -10.389 18.404 1.00 82.44 414 LEU A O 1
ATOM 3319 N N . LEU A 1 415 ? -37.374 -8.622 18.024 1.00 79.69 415 LEU A N 1
ATOM 3320 C CA . LEU A 1 415 ? -37.089 -8.953 16.626 1.00 79.69 415 LEU A CA 1
ATOM 3321 C C . LEU A 1 415 ? -36.180 -10.179 16.477 1.00 79.69 415 LEU A C 1
ATOM 3323 O O . LEU A 1 415 ? -36.404 -10.981 15.577 1.00 79.69 415 LEU A O 1
ATOM 3327 N N . LEU A 1 416 ? -35.163 -10.322 17.332 1.00 81.31 416 LEU A N 1
ATOM 3328 C CA . LEU A 1 416 ? -34.209 -11.435 17.262 1.00 81.31 416 LEU A CA 1
ATOM 3329 C C . LEU A 1 416 ? -34.720 -12.725 17.893 1.00 81.31 416 LEU A C 1
ATOM 3331 O O . LEU A 1 416 ? -34.472 -13.809 17.373 1.00 81.31 416 LEU A O 1
ATOM 3335 N N . LEU A 1 417 ? -35.343 -12.606 19.064 1.00 82.44 417 LEU A N 1
ATOM 3336 C CA . LEU A 1 417 ? -35.628 -13.724 19.963 1.00 82.44 417 LEU A CA 1
ATOM 3337 C C . LEU A 1 417 ? -37.126 -14.050 20.012 1.00 82.44 417 LEU A C 1
ATOM 3339 O O . LEU A 1 417 ? -37.507 -15.072 20.573 1.00 82.44 417 LEU A O 1
ATOM 3343 N N . GLY A 1 418 ? -37.989 -13.182 19.469 1.00 76.00 418 GLY A N 1
ATOM 3344 C CA . GLY A 1 418 ? -39.449 -13.336 19.515 1.00 76.00 418 GLY A CA 1
ATOM 3345 C C . GLY A 1 418 ? -40.067 -13.095 20.897 1.00 76.00 418 GLY A C 1
ATOM 3346 O O . GLY A 1 418 ? -41.288 -13.119 21.040 1.00 76.00 418 GLY A O 1
ATOM 3347 N N . THR A 1 419 ? -39.247 -12.840 21.919 1.00 73.56 419 THR A N 1
ATOM 3348 C CA . THR A 1 419 ? -39.666 -12.634 23.310 1.00 73.56 419 THR A CA 1
ATOM 3349 C C . THR A 1 419 ? -38.849 -11.522 23.953 1.00 73.56 419 THR A C 1
ATOM 3351 O O . THR A 1 419 ? -37.635 -11.479 23.774 1.00 73.56 419 THR A O 1
ATOM 3354 N N . VAL A 1 420 ? -39.499 -10.668 24.746 1.00 67.25 420 VAL A N 1
ATOM 3355 C CA . VAL A 1 420 ? -38.826 -9.660 25.580 1.00 67.25 420 VAL A CA 1
ATOM 3356 C C . VAL A 1 420 ? -38.664 -10.232 26.981 1.00 67.25 420 VAL A C 1
ATOM 3358 O O . VAL A 1 420 ? -39.659 -10.636 27.592 1.00 67.25 420 VAL A O 1
ATOM 3361 N N . GLN A 1 421 ? -37.439 -10.269 27.507 1.00 63.44 421 GLN A N 1
ATOM 3362 C CA . GLN A 1 421 ? -37.255 -10.627 28.912 1.00 63.44 421 GLN A CA 1
ATOM 3363 C C . GLN A 1 421 ? -37.649 -9.432 29.796 1.00 63.44 421 GLN A C 1
ATOM 3365 O O . GLN A 1 421 ? -37.262 -8.296 29.509 1.00 63.44 421 GLN A O 1
ATOM 3370 N N . PRO A 1 422 ? -38.394 -9.636 30.896 1.00 51.69 422 PRO A N 1
ATOM 3371 C CA . PRO A 1 422 ? -38.613 -8.565 31.855 1.00 51.69 422 PRO A CA 1
ATOM 3372 C C . PRO A 1 422 ? -37.261 -8.150 32.447 1.00 51.69 422 PRO A C 1
ATOM 3374 O O . PRO A 1 422 ? -36.551 -8.979 33.019 1.00 51.69 422 PRO A O 1
ATOM 3377 N N . CYS A 1 423 ? -36.894 -6.869 32.308 1.00 46.28 423 CYS A N 1
ATOM 3378 C CA . CYS A 1 423 ? -35.723 -6.314 32.980 1.00 46.28 423 CYS A CA 1
ATOM 3379 C C . CYS A 1 423 ? -35.856 -6.569 34.483 1.00 46.28 423 CYS A C 1
ATOM 3381 O O . CYS A 1 423 ? -36.665 -5.927 35.152 1.00 46.28 423 CYS A O 1
ATOM 3383 N N . ILE A 1 424 ? -35.053 -7.480 35.027 1.00 44.16 424 ILE A N 1
ATOM 3384 C CA . ILE A 1 424 ? -34.856 -7.545 36.470 1.00 44.16 424 ILE A CA 1
ATOM 3385 C C . ILE A 1 424 ? -34.065 -6.277 36.812 1.00 44.16 424 ILE A C 1
ATOM 3387 O O . ILE A 1 424 ? -32.959 -6.112 36.285 1.00 44.16 424 ILE A O 1
ATOM 3391 N N . PRO A 1 425 ? -34.612 -5.332 37.600 1.00 37.12 425 PRO A N 1
ATOM 3392 C CA . PRO A 1 425 ? -33.866 -4.143 37.971 1.00 37.12 425 PRO A CA 1
ATOM 3393 C C . PRO A 1 425 ? -32.577 -4.591 38.654 1.00 37.12 425 PRO A C 1
ATOM 3395 O O . PRO A 1 425 ? -32.608 -5.427 39.559 1.00 37.12 425 PRO A O 1
ATOM 3398 N N . ALA A 1 426 ? -31.444 -4.058 38.190 1.00 39.88 426 ALA A N 1
ATOM 3399 C CA . ALA A 1 426 ? -30.177 -4.231 38.877 1.00 39.88 426 ALA A CA 1
ATOM 3400 C C . ALA A 1 426 ? -30.398 -3.826 40.336 1.00 39.88 426 ALA A C 1
ATOM 3402 O O . ALA A 1 426 ? -30.760 -2.681 40.614 1.00 39.88 426 ALA A O 1
ATOM 3403 N N . VAL A 1 427 ? -30.254 -4.786 41.250 1.00 31.83 427 VAL A N 1
ATOM 3404 C CA . VAL A 1 427 ? -30.327 -4.521 42.684 1.00 31.83 427 VAL A CA 1
ATOM 3405 C C . VAL A 1 427 ? -29.333 -3.390 42.965 1.00 31.83 427 VAL A C 1
ATOM 3407 O O . VAL A 1 427 ? -28.172 -3.508 42.555 1.00 31.83 427 VAL A O 1
ATOM 3410 N N . PRO A 1 428 ? -29.756 -2.275 43.588 1.00 30.97 428 PRO A N 1
ATOM 3411 C CA . PRO A 1 428 ? -28.825 -1.233 43.977 1.00 30.97 428 PRO A CA 1
ATOM 3412 C C . PRO A 1 428 ? -27.744 -1.877 44.840 1.00 30.97 428 PRO A C 1
ATOM 3414 O O . PRO A 1 428 ? -28.058 -2.603 45.782 1.00 30.97 428 PRO A O 1
ATOM 3417 N N . LEU A 1 429 ? -26.473 -1.627 44.526 1.00 38.28 429 LEU A N 1
ATOM 3418 C CA . LEU A 1 429 ? -25.379 -1.900 45.453 1.00 38.28 429 LEU A CA 1
ATOM 3419 C C . LEU A 1 429 ? -25.542 -0.953 46.652 1.00 38.28 429 LEU A C 1
ATOM 3421 O O . LEU A 1 429 ? -24.897 0.091 46.735 1.00 38.28 429 LEU A O 1
ATOM 3425 N N . GLU A 1 430 ? -26.451 -1.289 47.565 1.00 31.77 430 GLU A N 1
ATOM 3426 C CA . GLU A 1 430 ? -26.502 -0.697 48.891 1.00 31.77 430 GLU A CA 1
ATOM 3427 C C . GLU A 1 430 ? -25.223 -1.091 49.630 1.00 31.77 430 GLU A C 1
ATOM 3429 O O . GLU A 1 430 ? -25.002 -2.246 49.981 1.00 31.77 430 GLU A O 1
ATOM 3434 N N . GLY A 1 431 ? -24.363 -0.090 49.817 1.00 36.62 431 GLY A N 1
ATOM 3435 C CA . GLY A 1 431 ? -23.403 0.025 50.909 1.00 36.62 431 GLY A CA 1
ATOM 3436 C C . GLY A 1 431 ? -22.715 -1.260 51.361 1.00 36.62 431 GLY A C 1
ATOM 3437 O O . GLY A 1 431 ? -22.971 -1.738 52.467 1.00 36.62 431 GLY A O 1
ATOM 3438 N N . TYR A 1 432 ? -21.717 -1.721 50.604 1.00 31.75 432 TYR A N 1
ATOM 3439 C CA . TYR A 1 432 ? -20.612 -2.445 51.228 1.00 31.75 432 TYR A CA 1
ATOM 3440 C C . TYR A 1 432 ? -19.842 -1.452 52.104 1.00 31.75 432 TYR A C 1
ATOM 3442 O O . TYR A 1 432 ? -18.931 -0.763 51.653 1.00 31.75 432 TYR A O 1
ATOM 3450 N N . LYS A 1 433 ? -20.257 -1.339 53.370 1.00 36.44 433 LYS A N 1
ATOM 3451 C CA . LYS A 1 433 ? -19.398 -0.799 54.421 1.00 36.44 433 LYS A CA 1
ATOM 3452 C C . LYS A 1 433 ? -18.130 -1.642 54.444 1.00 36.44 433 LYS A C 1
ATOM 3454 O O . LYS A 1 433 ? -18.215 -2.865 54.568 1.00 36.44 433 LYS A O 1
ATOM 3459 N N . ASP A 1 434 ? -16.993 -0.963 54.344 1.00 40.50 434 ASP A N 1
ATOM 3460 C CA . ASP A 1 434 ? -15.660 -1.515 54.537 1.00 40.50 434 ASP A CA 1
ATOM 3461 C C . ASP A 1 434 ? -15.640 -2.473 55.733 1.00 40.50 434 ASP A C 1
ATOM 3463 O O . ASP A 1 434 ? -15.706 -2.070 56.897 1.00 40.50 434 ASP A O 1
ATOM 3467 N N . LYS A 1 435 ? -15.534 -3.769 55.442 1.00 31.02 435 LYS A N 1
ATOM 3468 C CA . LYS A 1 435 ? -14.893 -4.704 56.358 1.00 31.02 435 LYS A CA 1
ATOM 3469 C C . LYS A 1 435 ? -13.472 -4.887 55.844 1.00 31.02 435 LYS A C 1
ATOM 3471 O O . LYS A 1 435 ? -13.322 -5.252 54.677 1.00 31.02 435 LYS A O 1
ATOM 3476 N N . PRO A 1 436 ? -12.437 -4.661 56.669 1.00 33.22 436 PRO A N 1
ATOM 3477 C CA . PRO A 1 436 ? -11.076 -4.948 56.258 1.00 33.22 436 PRO A CA 1
ATOM 3478 C C . PRO A 1 436 ? -10.990 -6.440 55.939 1.00 33.22 436 PRO A C 1
ATOM 3480 O O . PRO A 1 436 ? -11.221 -7.299 56.793 1.00 33.22 436 PRO A O 1
ATOM 3483 N N . MET A 1 437 ? -10.725 -6.735 54.671 1.00 32.78 437 MET A N 1
ATOM 3484 C CA . MET A 1 437 ? -10.520 -8.084 54.181 1.00 32.78 437 MET A CA 1
ATOM 3485 C C . MET A 1 437 ? -9.217 -8.593 54.795 1.00 32.78 437 MET A C 1
ATOM 3487 O O . MET A 1 437 ? -8.127 -8.131 54.463 1.00 32.78 437 MET A O 1
ATOM 3491 N N . VAL A 1 438 ? -9.336 -9.511 55.752 1.00 35.75 438 VAL A N 1
ATOM 349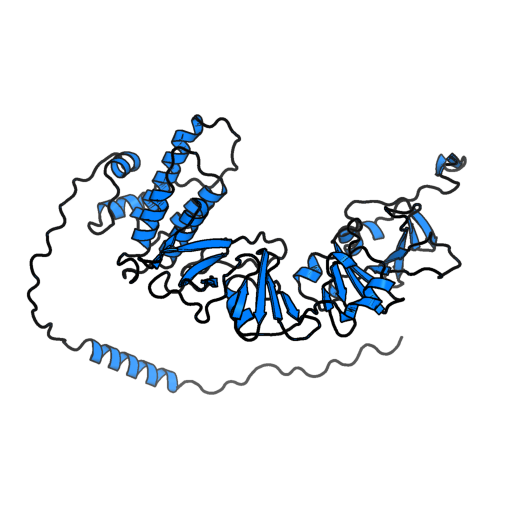2 C CA . VAL A 1 438 ? -8.195 -10.215 56.333 1.00 35.75 438 VAL A CA 1
ATOM 3493 C C . VAL A 1 438 ? -7.576 -11.063 55.221 1.00 35.75 438 VAL A C 1
ATOM 3495 O O . VAL A 1 438 ? -8.106 -12.109 54.853 1.00 35.75 438 VAL A O 1
ATOM 3498 N N . CYS A 1 439 ? -6.462 -10.591 54.661 1.00 34.81 439 CYS A N 1
ATOM 3499 C CA . CYS A 1 439 ? -5.647 -11.330 53.703 1.00 34.81 439 CYS A CA 1
ATOM 3500 C C . CYS A 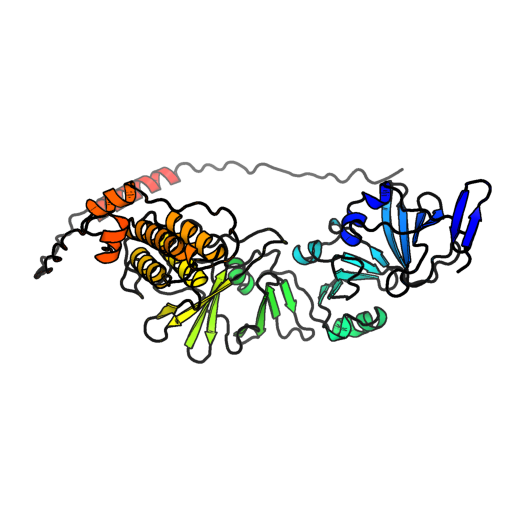1 439 ? -5.060 -12.580 54.372 1.00 34.81 439 CYS A C 1
ATOM 3502 O O . CYS A 1 439 ? -4.010 -12.523 55.009 1.00 34.81 439 CYS A O 1
ATOM 3504 N N . HIS A 1 440 ? -5.718 -13.727 54.219 1.00 37.47 440 HIS A N 1
ATOM 3505 C CA . HIS A 1 440 ? -5.085 -15.021 54.455 1.00 37.47 440 HIS A CA 1
ATOM 3506 C C . HIS A 1 440 ? -4.314 -15.461 53.201 1.00 37.47 440 HIS A C 1
ATOM 3508 O O . HIS A 1 440 ? -4.891 -15.813 52.178 1.00 37.47 440 HIS A O 1
ATOM 3514 N N . SER A 1 441 ? -2.984 -15.385 53.311 1.00 52.44 441 SER A N 1
ATOM 3515 C CA . SER A 1 441 ? -1.961 -16.342 52.847 1.00 52.44 441 SER A CA 1
ATOM 3516 C C . SER A 1 441 ? -1.964 -16.911 51.411 1.00 52.44 441 SER A C 1
ATOM 3518 O O . SER A 1 441 ? -1.164 -17.800 51.133 1.00 52.44 441 SER A O 1
ATOM 3520 N N . TYR A 1 442 ? -2.748 -16.405 50.460 1.00 43.94 442 TYR A N 1
ATOM 3521 C CA . TYR A 1 442 ? -2.716 -16.931 49.081 1.00 43.94 442 TYR A CA 1
ATOM 3522 C C . TYR A 1 442 ? -1.432 -16.547 48.314 1.00 43.94 442 TYR A C 1
ATOM 3524 O O . TYR A 1 442 ? -0.921 -17.294 47.483 1.00 43.94 442 TYR A O 1
ATOM 3532 N N . VAL A 1 443 ? -0.850 -15.389 48.646 1.00 48.66 443 VAL A N 1
ATOM 3533 C CA . VAL A 1 443 ? 0.383 -14.888 48.012 1.00 48.66 443 VAL A CA 1
ATOM 3534 C C . VAL A 1 443 ? 1.606 -15.711 48.432 1.00 48.66 443 VAL A C 1
ATOM 3536 O O . VAL A 1 443 ? 2.466 -15.981 47.601 1.00 48.66 443 VAL A O 1
ATOM 3539 N N . VAL A 1 444 ? 1.655 -16.182 49.683 1.00 55.50 444 VAL A N 1
ATOM 3540 C CA . VAL A 1 444 ? 2.786 -16.967 50.213 1.00 55.50 444 VAL A CA 1
ATOM 3541 C C . VAL A 1 444 ? 2.820 -18.377 49.613 1.00 55.50 444 VAL A C 1
ATOM 3543 O O . VAL A 1 444 ? 3.901 -18.885 49.315 1.00 55.50 444 VAL A O 1
ATOM 3546 N N . GLU A 1 445 ? 1.661 -18.992 49.357 1.00 53.75 445 GLU A N 1
ATOM 3547 C CA . GLU A 1 445 ? 1.588 -20.289 48.667 1.00 53.75 445 GLU A CA 1
ATOM 3548 C C . GLU A 1 445 ? 2.035 -20.188 47.205 1.00 53.75 445 GLU A C 1
ATOM 3550 O O . GLU A 1 445 ? 2.830 -21.012 46.746 1.00 53.75 445 GLU A O 1
ATOM 3555 N N . ILE A 1 446 ? 1.610 -19.147 46.481 1.00 50.19 446 ILE A N 1
ATOM 3556 C CA . ILE A 1 446 ? 2.020 -18.938 45.084 1.00 50.19 446 ILE A CA 1
ATOM 3557 C C . ILE A 1 446 ? 3.519 -18.618 44.990 1.00 50.19 446 ILE A C 1
ATOM 3559 O O . ILE A 1 446 ? 4.205 -19.141 44.108 1.00 50.19 446 ILE A O 1
ATOM 3563 N N . GLU A 1 447 ? 4.065 -17.831 45.922 1.00 53.91 447 GLU A N 1
ATOM 3564 C CA . GLU A 1 447 ? 5.499 -17.528 45.944 1.00 53.91 447 GLU A CA 1
ATOM 3565 C C . GLU A 1 447 ? 6.349 -18.778 46.240 1.00 53.91 447 GLU A C 1
ATOM 3567 O O . GLU A 1 447 ? 7.403 -18.975 45.628 1.00 53.91 447 GLU A O 1
ATOM 3572 N N . GLN A 1 448 ? 5.883 -19.674 47.117 1.00 57.97 448 GLN A N 1
ATOM 3573 C CA . GLN A 1 448 ? 6.566 -20.940 47.403 1.00 57.97 448 GLN A CA 1
ATOM 3574 C C . GLN A 1 448 ? 6.495 -21.931 46.232 1.00 57.97 448 GLN A C 1
ATOM 3576 O O . GLN A 1 448 ? 7.485 -22.615 45.952 1.00 57.97 448 GLN A O 1
ATOM 3581 N N . VAL A 1 449 ? 5.372 -21.984 45.507 1.00 60.53 449 VAL A N 1
ATOM 3582 C CA . VAL A 1 449 ? 5.218 -22.821 44.303 1.00 60.53 449 VAL A CA 1
ATOM 3583 C C . VAL A 1 449 ? 6.118 -22.324 43.164 1.00 60.53 449 VAL A C 1
ATOM 3585 O O . VAL A 1 449 ? 6.769 -23.131 42.494 1.00 60.53 449 VAL A O 1
ATOM 3588 N N . LEU A 1 450 ? 6.241 -21.004 42.983 1.00 49.31 450 LEU A N 1
ATOM 3589 C CA . LEU A 1 450 ? 7.131 -20.413 41.976 1.00 49.31 450 LEU A CA 1
ATOM 3590 C C . LEU A 1 450 ? 8.617 -20.582 42.330 1.00 49.31 450 LEU A C 1
ATOM 3592 O O . LEU A 1 450 ? 9.429 -20.848 41.440 1.00 49.31 450 LEU A O 1
ATOM 3596 N N . ARG A 1 451 ? 8.988 -20.518 43.619 1.00 48.47 451 ARG A N 1
ATOM 3597 C CA . ARG A 1 451 ? 10.370 -20.784 44.064 1.00 48.47 451 ARG A CA 1
ATOM 3598 C C . ARG A 1 451 ? 10.776 -22.253 43.895 1.00 48.47 451 ARG A C 1
ATOM 3600 O O . ARG A 1 451 ? 11.913 -22.500 43.505 1.00 48.47 451 ARG A O 1
ATOM 3607 N N . ARG A 1 452 ? 9.869 -23.221 44.100 1.00 51.06 452 ARG A N 1
ATOM 3608 C CA . ARG A 1 452 ? 10.156 -24.650 43.837 1.00 51.06 452 ARG A CA 1
ATOM 3609 C C . ARG A 1 452 ? 10.357 -24.937 42.345 1.00 51.06 452 ARG A C 1
ATOM 3611 O O . ARG A 1 452 ? 11.320 -25.608 41.989 1.00 51.06 452 ARG A O 1
ATOM 3618 N N . ARG A 1 453 ? 9.536 -24.343 41.467 1.00 45.53 453 ARG A N 1
ATOM 3619 C CA . ARG A 1 453 ? 9.675 -24.501 40.004 1.00 45.53 453 ARG A CA 1
ATOM 3620 C C . ARG A 1 453 ? 10.979 -23.923 39.447 1.00 45.53 453 ARG A C 1
ATOM 3622 O O . ARG A 1 453 ? 11.570 -24.533 38.564 1.00 45.53 453 ARG A O 1
ATOM 3629 N N . ASN A 1 454 ? 11.453 -22.794 39.979 1.00 42.50 454 ASN A N 1
ATOM 3630 C CA . ASN A 1 454 ? 12.693 -22.157 39.510 1.00 42.50 454 ASN A CA 1
ATOM 3631 C C . ASN A 1 454 ? 13.980 -22.881 39.954 1.00 42.50 454 ASN A C 1
ATOM 3633 O O . ASN A 1 454 ? 15.021 -22.718 39.314 1.00 42.50 454 ASN A O 1
ATOM 3637 N N . ILE A 1 455 ? 13.922 -23.683 41.023 1.00 48.28 455 ILE A N 1
ATOM 3638 C CA . ILE A 1 455 ? 15.060 -24.494 41.490 1.00 48.28 455 ILE A CA 1
ATOM 3639 C C . ILE A 1 455 ? 15.194 -25.776 40.646 1.00 48.28 455 ILE A C 1
ATOM 3641 O O . ILE A 1 455 ? 16.311 -26.184 40.337 1.00 48.28 455 ILE A O 1
ATOM 3645 N N . GLU A 1 456 ? 14.085 -26.353 40.170 1.00 45.47 456 GLU A N 1
ATOM 3646 C CA . GLU A 1 456 ? 14.104 -27.550 39.310 1.00 45.47 456 GLU A CA 1
ATOM 3647 C C . GLU A 1 456 ? 14.541 -27.254 37.861 1.00 45.47 456 GLU A C 1
ATOM 3649 O O . GLU A 1 456 ? 15.233 -28.066 37.244 1.00 45.47 456 GLU A O 1
ATOM 3654 N N . THR A 1 457 ? 14.236 -26.072 37.313 1.00 44.66 457 THR A N 1
ATOM 3655 C CA . THR A 1 457 ? 14.630 -25.705 35.936 1.00 44.66 457 THR A CA 1
ATOM 3656 C C . THR A 1 457 ? 16.097 -25.294 35.774 1.00 44.66 457 THR A C 1
ATOM 3658 O O . THR A 1 457 ? 16.608 -25.316 34.653 1.00 44.66 457 THR A O 1
ATOM 3661 N N . ASN A 1 458 ? 16.800 -24.961 36.862 1.00 42.41 458 ASN A N 1
ATOM 3662 C CA . ASN A 1 458 ? 18.207 -24.536 36.816 1.00 42.41 458 ASN A CA 1
ATOM 3663 C C . ASN A 1 458 ? 19.225 -25.672 37.032 1.00 42.41 458 ASN A C 1
ATOM 3665 O O . ASN A 1 458 ? 20.421 -25.443 36.870 1.00 42.41 458 ASN A O 1
ATOM 3669 N N . ALA A 1 459 ? 18.781 -26.903 37.308 1.00 44.78 459 ALA A N 1
ATOM 3670 C CA . ALA A 1 459 ? 19.664 -28.068 37.437 1.00 44.78 459 ALA A CA 1
ATOM 3671 C C . ALA A 1 459 ? 19.887 -28.847 36.119 1.00 44.78 459 ALA A C 1
ATOM 3673 O O . ALA A 1 459 ? 20.729 -29.740 36.082 1.00 44.78 459 ALA A O 1
ATOM 3674 N N . ASN A 1 460 ? 19.176 -28.514 35.029 1.00 45.50 460 ASN A N 1
ATOM 3675 C CA . ASN A 1 460 ? 19.123 -29.354 33.818 1.00 45.50 460 ASN A CA 1
ATOM 3676 C C . ASN A 1 460 ? 19.487 -28.662 32.487 1.00 45.50 460 ASN A C 1
ATOM 3678 O O . ASN A 1 460 ? 19.025 -29.065 31.422 1.00 45.50 460 ASN A O 1
ATOM 3682 N N . LYS A 1 461 ? 20.377 -27.662 32.505 1.00 39.94 461 LYS A N 1
ATOM 3683 C CA . LYS A 1 461 ? 21.018 -27.146 31.278 1.00 39.94 461 LYS A CA 1
ATOM 3684 C C . LYS A 1 461 ? 22.512 -27.471 31.258 1.00 39.94 461 LYS A C 1
ATOM 3686 O O . LYS A 1 461 ? 23.352 -26.608 31.488 1.00 39.94 461 LYS A O 1
ATOM 3691 N N . LYS A 1 462 ? 22.844 -28.730 30.948 1.00 39.25 462 LYS A N 1
ATOM 3692 C CA . LYS A 1 462 ? 24.153 -29.073 30.371 1.00 39.25 462 LYS A CA 1
ATOM 3693 C C . LYS A 1 462 ? 24.139 -28.717 28.886 1.00 39.25 462 LYS A C 1
ATOM 3695 O O . LYS A 1 462 ? 23.188 -29.021 28.170 1.00 39.25 462 LYS A O 1
ATOM 3700 N N . SER A 1 463 ? 25.194 -28.033 28.467 1.00 39.59 463 SER A N 1
ATOM 3701 C CA . SER A 1 463 ? 25.470 -27.596 27.106 1.00 39.59 463 SER A CA 1
ATOM 3702 C C . SER A 1 463 ? 25.433 -28.759 26.111 1.00 39.59 463 SER A C 1
ATOM 3704 O O . SER A 1 463 ? 26.137 -29.753 26.269 1.00 39.59 463 SER A O 1
ATOM 3706 N N . MET A 1 464 ? 24.650 -28.595 25.047 1.00 32.28 464 MET A N 1
ATOM 3707 C CA . MET A 1 464 ? 24.777 -29.381 23.821 1.00 32.28 464 MET A CA 1
ATOM 3708 C C . MET A 1 464 ? 25.314 -28.457 22.721 1.00 32.28 464 MET A C 1
ATOM 3710 O O . MET A 1 464 ? 24.835 -27.326 22.594 1.00 32.28 464 MET A O 1
ATOM 3714 N N . PRO A 1 465 ? 26.338 -28.889 21.968 1.00 36.84 465 PRO A N 1
ATOM 3715 C CA . PRO A 1 465 ? 27.005 -28.057 20.984 1.00 36.84 465 PRO A CA 1
ATOM 3716 C C . PRO A 1 465 ? 26.153 -27.868 19.726 1.00 36.84 465 PRO A C 1
ATOM 3718 O O . PRO A 1 465 ? 25.426 -28.754 19.281 1.00 36.84 465 PRO A O 1
ATOM 3721 N N . PHE A 1 466 ? 26.307 -26.679 19.156 1.00 28.92 466 PHE A N 1
ATOM 3722 C CA . PHE A 1 466 ? 25.760 -26.210 17.889 1.00 28.92 466 PHE A CA 1
ATOM 3723 C C . PHE A 1 466 ? 26.062 -27.187 16.732 1.00 28.92 466 PHE A C 1
ATOM 3725 O O . PHE A 1 466 ? 27.238 -27.496 16.506 1.00 28.92 466 PHE A O 1
ATOM 3732 N N . PRO A 1 467 ? 25.069 -27.636 15.943 1.00 31.64 467 PRO A N 1
ATOM 3733 C CA . PRO A 1 467 ? 25.332 -28.352 14.711 1.00 31.64 467 PRO A CA 1
ATOM 3734 C C . PRO A 1 467 ? 25.320 -27.361 13.542 1.00 31.64 467 PRO A C 1
ATOM 3736 O O . PRO A 1 467 ? 24.272 -26.846 13.171 1.00 31.64 467 PRO A O 1
ATOM 3739 N N . LEU A 1 468 ? 26.499 -27.103 12.970 1.00 29.92 468 LEU A N 1
ATOM 3740 C CA . LEU A 1 468 ? 26.811 -27.240 11.535 1.00 29.92 468 LEU A CA 1
ATOM 3741 C C . LEU A 1 468 ? 27.963 -26.313 11.123 1.00 29.92 468 LEU A C 1
ATOM 3743 O O . LEU A 1 468 ? 27.887 -25.089 11.156 1.00 29.92 468 LEU A O 1
ATOM 3747 N N . LYS A 1 469 ? 29.050 -26.974 10.719 1.00 33.62 469 LYS A N 1
ATOM 3748 C CA . LYS A 1 469 ? 30.215 -26.430 10.028 1.00 33.62 469 LYS A CA 1
ATOM 3749 C C . LYS A 1 469 ? 29.885 -26.375 8.536 1.00 33.62 469 LYS A C 1
ATOM 3751 O O . LYS A 1 469 ? 29.531 -27.408 7.976 1.00 33.62 469 LYS A O 1
ATOM 3756 N N . TRP A 1 470 ? 30.085 -25.231 7.891 1.00 32.88 470 TRP A N 1
ATOM 3757 C CA . TRP A 1 470 ? 30.154 -25.144 6.432 1.00 32.88 470 TRP A CA 1
ATOM 3758 C C . TRP A 1 470 ? 31.605 -24.864 6.028 1.00 32.88 470 TRP A C 1
ATOM 3760 O O . TRP A 1 470 ? 32.162 -23.823 6.370 1.00 32.88 470 TRP A O 1
ATOM 3770 N N . LYS A 1 471 ? 32.234 -25.841 5.366 1.00 33.47 471 LYS A N 1
ATOM 3771 C CA . LYS A 1 471 ? 33.539 -25.721 4.707 1.00 33.47 471 LYS A CA 1
ATOM 3772 C C . LYS A 1 471 ? 33.300 -25.602 3.200 1.00 33.47 471 LYS A C 1
ATOM 3774 O O . LYS A 1 471 ? 32.602 -26.432 2.639 1.00 33.47 471 LYS A O 1
ATOM 3779 N N . ASN A 1 472 ? 33.928 -24.590 2.607 1.00 30.69 472 ASN A N 1
ATOM 3780 C CA . ASN A 1 472 ? 34.493 -24.500 1.257 1.00 30.69 472 ASN A CA 1
ATOM 3781 C C . ASN A 1 472 ? 33.877 -25.379 0.152 1.00 30.69 472 ASN A C 1
ATOM 3783 O O . ASN A 1 472 ? 34.176 -26.565 0.054 1.00 30.69 472 ASN A O 1
ATOM 3787 N N . ALA A 1 473 ? 33.170 -24.727 -0.772 1.00 30.28 473 ALA A N 1
ATOM 3788 C CA . ALA A 1 473 ? 32.959 -25.198 -2.139 1.00 30.28 473 ALA A CA 1
ATOM 3789 C C . ALA A 1 473 ? 33.308 -24.062 -3.117 1.00 30.28 473 ALA A C 1
ATOM 3791 O O . ALA A 1 473 ? 32.448 -23.450 -3.738 1.00 30.28 473 ALA A O 1
ATOM 3792 N N . THR A 1 474 ? 34.597 -23.743 -3.205 1.00 37.84 474 THR A N 1
ATOM 3793 C CA . THR A 1 474 ? 35.203 -23.127 -4.390 1.00 37.84 474 THR A CA 1
ATOM 3794 C C . THR A 1 474 ? 35.947 -24.238 -5.112 1.00 37.84 474 THR A C 1
ATOM 3796 O O . THR A 1 474 ? 37.030 -24.604 -4.665 1.00 37.84 474 THR A O 1
ATOM 3799 N N . GLN A 1 475 ? 35.343 -24.815 -6.150 1.00 34.59 475 GLN A N 1
ATOM 3800 C CA . GLN A 1 475 ? 36.006 -25.578 -7.217 1.00 34.59 475 GLN A CA 1
ATOM 3801 C C . GLN A 1 475 ? 34.925 -26.053 -8.194 1.00 34.59 475 GLN A C 1
ATOM 3803 O O . GLN A 1 475 ? 34.130 -26.925 -7.858 1.00 34.59 475 GLN A O 1
ATOM 3808 N N . GLY A 1 476 ? 34.862 -25.443 -9.379 1.00 33.16 476 GLY A N 1
ATOM 3809 C CA . GLY A 1 476 ? 33.924 -25.863 -10.426 1.00 33.16 476 GLY A CA 1
ATOM 3810 C C . GLY A 1 476 ? 33.599 -24.843 -11.518 1.00 33.16 476 GLY A C 1
ATOM 3811 O O . GLY A 1 476 ? 32.616 -25.040 -12.215 1.00 33.16 476 GLY A O 1
ATOM 3812 N N . LEU A 1 477 ? 34.377 -23.766 -11.666 1.00 34.16 477 LEU A N 1
ATOM 3813 C CA . LEU A 1 477 ? 34.264 -22.812 -12.777 1.00 34.16 477 LEU A CA 1
ATOM 3814 C C . LEU A 1 477 ? 35.669 -22.355 -13.195 1.00 34.16 477 LEU A C 1
ATOM 3816 O O . LEU A 1 477 ? 36.013 -21.182 -13.129 1.00 34.16 477 LEU A O 1
ATOM 3820 N N . GLU A 1 478 ? 36.492 -23.324 -13.592 1.00 32.44 478 GLU A N 1
ATOM 3821 C CA . GLU A 1 478 ? 37.667 -23.110 -14.437 1.00 32.44 478 GLU A CA 1
ATOM 3822 C C . GLU A 1 478 ? 37.721 -24.245 -15.476 1.00 32.44 478 GLU A C 1
ATOM 3824 O O . GLU A 1 478 ? 37.631 -25.417 -15.115 1.00 32.44 478 GLU A O 1
ATOM 3829 N N . ALA A 1 479 ? 37.876 -23.851 -16.746 1.00 33.94 479 ALA A N 1
ATOM 3830 C CA . ALA A 1 479 ? 38.171 -24.648 -17.945 1.00 33.94 479 ALA A CA 1
ATOM 3831 C C . ALA A 1 479 ? 37.088 -25.608 -18.497 1.00 33.94 479 ALA A C 1
ATOM 3833 O O . ALA A 1 479 ? 36.988 -26.765 -18.096 1.00 33.94 479 ALA A O 1
ATOM 3834 N N . THR A 1 480 ? 36.360 -25.170 -19.534 1.00 35.62 480 THR A N 1
ATOM 3835 C CA . THR A 1 480 ? 36.453 -25.696 -20.922 1.00 35.62 480 THR A CA 1
ATOM 3836 C C . THR A 1 480 ? 35.635 -24.859 -21.894 1.00 35.62 480 THR A C 1
ATOM 3838 O O . THR A 1 480 ? 34.506 -24.466 -21.529 1.00 35.62 480 THR A O 1
#

Secondary structure (DSSP, 8-state):
--EEEETTTTEEEETTB--EEPPHHHHTSHHHHHHHTT---EEEEEETTEEEESS-BTTTBEEEEEE-TT--EEEEEESS---TT---S-EEEEEPGGG--S-HHHHHH-EEEEETTTTEEEEE-SSTT-----EEE-SS-EEEPPTTTTTS-HHHHHHHGGGSEEEE----HHHHHHTTTS-GGG-EEEE-TTSS-EEEEETTTTEEEEE-SS-EEESSSTTEEE-SS---TTSSTT----EEEEETTS-EEEEEE-SPBPTTSPBPPP-STT----EEEEEEPTTT--EEESSHHHHHHHHHHHHHS--SSPBTTTTB-HHHHHHHHHHTT--SSPPPHHHHHHHHHHHHH-TT-HHHHHHHHHHHHHHHHTGGG--------PPP----HHHHHHHHH-TTSPPPPHHHHHHHHSSPPP------------------SHHHHHHHHHHHHHHHHTS----------------S-S--

Foldseek 3Di:
DDWDADPVVRAIDDVNAGFDKDDPLQCVDPLNCFAANNDIARWDALDVQKIKHPFQDDQGKIKIWHADPVRDIKIKIFNHDDDNPDPPTFIWIWDQLVVDPDQPLQSRQWTWTATPVLQWIFTFGRYPVTQFGQWIGHPPWIFGDDPVPRPPDPVVCSVCRLQTKTWDDDDDPVLVLVCLAAPSSQWTWTAGSVNQWIKIARPLARWIWIDGPPFIDTPVDPQKTFDPDQDQAQPLPQESNWTWIAGPVRKIKIKHKLAAADQQLRGDHDPDSPDNIYIFIWTQDPPLRDTDGDDLLVLLSQLLSLLRNWDPAARRSGSHTSNVSSLVSLVVSADLAADDPSSLVSLVSSLVSNPPALSSVLSSLLSQVNNVVSCVVPPDDDDPDDDHSDRDVVSVVVLVPDLPHDDDDQVSCCVRVVDGDPPPPDDPPPDPDDDPDPDPDPVVVVVVVVVVVVVVVVVPDDDDDDDDDDDDDDDDPDDD

Organism: NCBI:txid420275